Protein AF-A0A9P5AL40-F1 (afdb_monomer_lite)

Sequence (681 aa):
MDVQAPSKYVTLVSGDGFEFVVLRDAALVSPIIKGMLDVRSQFSEAKEARCVFKEMSAMVLDKVVEYFHYWYRYRNSEDVPDMEIPVELCLELLAAADFLGLDQYAAQPYIATNKCFNTNIIQDEYGHEIIRKDRQMASNTFEMQGVRVAVEGCGHGTLDAIYASVEESCKQRGWDGVDILIIGGDFQSVRNAADLSIMSCPVKYRRLGDFPKYYSGEQTAPYLTIFIAGNHEASSHLWELYYGGWVAPNIYFLGAANILRFGPLRIAGLSGIWKGFDYRKPHHERLPFSGDDVKSWYHIREFDVRKMLQVRTQVDVGLSHDWPRAVEWHGDHADLFRKKPFFKQESLDGTLGNVAAEYVMDRLRPPYWFSAHMHVKFAALKLYKDAGPEVEESEEDPIPKPAAPATEANPDEINLDVDDDNDNDERSTPPEAKSREAETKPAPEESNEVSDELRAQLPASFARPQPKKTPGQPVPAEITNKEVRFLALDKCEGHRQYLQLCEIQPFNPETSSEYPPARESPRWHLKYDPEWLAITRVFHDSLVVGDRNVQTPPDLGEEHYLPLIEKEREWVEENVVKAGKLDVPYNFEITAPPHVPGAPEIVNEQPDEYTNPQTAAFCELMGLTNIWDASEAERRQRKAQGPPKTDQRFTGGGRGSSRVRGRGRGKGRGMGQGRGRGGRW

Foldseek 3Di:
DPLDPFDQWAWEAELVGDIDIAGPVLLVLQVVLVVQCPSPDPHPCVVRSYHYHNPGDPVLVVVVRVVSVLCVVCVPPPDRDDDDDDPVCVVVNVVVCVVRVVVVVVDDDDDDDDDDDDDDDDDDDPDDDDDDDDDPPDPPDDCPLFAWEKEFAAALQALVLVLVVQCVVCVVVVHPGGLEYEYQANNALQQALQLQLLFLDPPVPGDNHDNLCQQVVVDPRPHQYEYAYERGYSLQQLQLAQCKDAS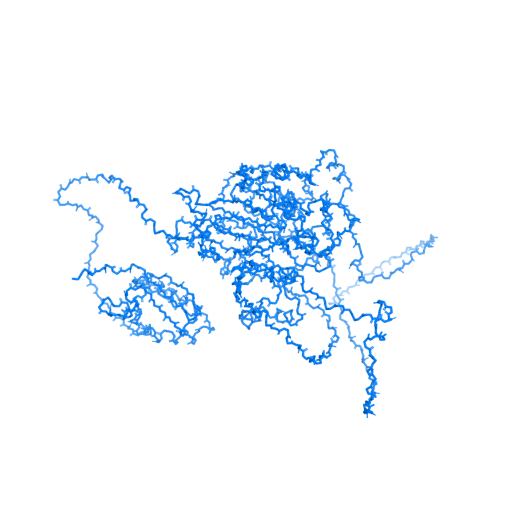GHSYIYNHCWAWWDWQLAIETEHFAFADPVLQFAAQQADPPADNVSSRSSRHHHVLRLLLLLLDAAAGAEYGHAWDAFLQCVQFPVVVVCVVVVVVVVCNVVRNHTHPSSVLSCLQRVHQEYEYHDQQAKTKGKAFADDDDPDDPPDDDDDDDDDDDDDDDDDPSPPPSPDDDDDDDDDDDDDDDDDDDDDDDDYDDDDDDDDDVVVVVPDPPVPPDPDPPPRRSPPHHPNNPHGMYIYIYFHYPDPPGGGMDIDTGAGPPNVSCVVRPFDPDPPRTAMFHDLLSLLSCLLSQVQHAHNHRVDGRDDDPDNVVCVVSSVVSSVVCCVQDVVVVNGTQDSDDDNFADGYDPPPDSHDNHHDQRGNGVSLVVSCVSSVHDRNSDDDPVRSVVSVVVHHDDDDCPPVPPDDDDDDPDDDDDDDDDDDDDDDDDDDDD

Structure (mmCIF, N/CA/C/O backbone):
data_AF-A0A9P5AL40-F1
#
_entry.id   AF-A0A9P5AL40-F1
#
loop_
_atom_site.group_PDB
_atom_site.id
_atom_site.type_symbol
_atom_site.label_atom_id
_atom_site.label_alt_id
_atom_site.label_comp_id
_atom_site.label_asym_id
_atom_site.label_entity_id
_atom_site.label_seq_id
_atom_site.pdbx_PDB_ins_code
_atom_site.Cartn_x
_atom_site.Cartn_y
_atom_site.Cartn_z
_atom_site.occupancy
_atom_site.B_iso_or_equiv
_atom_site.auth_seq_id
_atom_site.auth_comp_id
_atom_site.auth_asym_id
_atom_site.auth_atom_id
_atom_site.pdbx_PDB_model_num
ATOM 1 N N . MET A 1 1 ? -37.507 -14.493 38.337 1.00 39.81 1 MET A N 1
ATOM 2 C CA . MET A 1 1 ? -36.414 -13.753 37.681 1.00 39.81 1 MET A CA 1
ATOM 3 C C . MET A 1 1 ? -35.702 -14.770 36.821 1.00 39.81 1 MET A C 1
ATOM 5 O O . MET A 1 1 ? -35.147 -15.704 37.386 1.00 39.81 1 MET A O 1
ATOM 9 N N . ASP A 1 2 ? -35.840 -14.673 35.501 1.00 38.97 2 ASP A N 1
ATOM 10 C CA . ASP A 1 2 ? -35.101 -15.535 34.578 1.00 38.97 2 ASP A CA 1
ATOM 11 C C . ASP A 1 2 ? -33.613 -15.226 34.728 1.00 38.97 2 ASP A C 1
ATOM 13 O O . ASP A 1 2 ? -33.166 -14.117 34.437 1.00 38.97 2 ASP A O 1
ATOM 17 N N . VAL A 1 3 ? -32.857 -16.182 35.264 1.00 49.00 3 VAL A N 1
ATOM 18 C CA . VAL A 1 3 ? -31.401 -16.078 35.341 1.00 49.00 3 VAL A CA 1
ATOM 19 C C . VAL A 1 3 ? -30.883 -16.404 33.947 1.00 49.00 3 VAL A C 1
ATOM 21 O O . VAL A 1 3 ? -30.845 -17.565 33.545 1.00 49.00 3 VAL A O 1
ATOM 24 N N . GLN A 1 4 ? -30.554 -15.362 33.186 1.00 53.78 4 GLN A N 1
ATOM 25 C CA . GLN A 1 4 ? -29.910 -15.480 31.883 1.00 53.78 4 GLN A CA 1
ATOM 26 C C . GLN A 1 4 ? -28.631 -16.316 32.046 1.00 53.78 4 GLN A C 1
ATOM 28 O O . GLN A 1 4 ? -27.850 -16.087 32.973 1.00 53.78 4 GLN A O 1
ATOM 33 N N . ALA A 1 5 ? -28.449 -17.332 31.199 1.00 62.97 5 ALA A N 1
ATOM 34 C CA . ALA A 1 5 ? -27.286 -18.205 31.290 1.00 62.97 5 ALA A CA 1
ATOM 35 C C . ALA A 1 5 ? -25.995 -17.369 31.158 1.00 62.97 5 ALA A C 1
ATOM 37 O O . ALA A 1 5 ? -25.925 -16.513 30.271 1.00 62.97 5 ALA A O 1
ATOM 38 N N . PRO A 1 6 ? -24.987 -17.577 32.025 1.00 70.88 6 PRO A N 1
ATOM 39 C CA . PRO A 1 6 ? -23.759 -16.794 31.989 1.00 70.88 6 PRO A CA 1
ATOM 40 C C . PRO A 1 6 ? -23.040 -16.976 30.648 1.00 70.88 6 PRO A C 1
ATOM 42 O O . PRO A 1 6 ? -22.951 -18.092 30.134 1.00 70.88 6 PRO A O 1
ATOM 45 N N . SER A 1 7 ? -22.506 -15.879 30.098 1.00 76.69 7 SER A N 1
ATOM 46 C CA . SER A 1 7 ? -21.721 -15.913 28.858 1.00 76.69 7 SER A CA 1
ATOM 47 C C . SER A 1 7 ? -20.578 -16.927 28.958 1.00 76.69 7 SER A C 1
ATOM 49 O O . SER A 1 7 ? -19.865 -16.971 29.966 1.00 76.69 7 SER A O 1
ATOM 51 N N . LYS A 1 8 ? -20.388 -17.713 27.890 1.00 81.75 8 LYS A N 1
ATOM 52 C CA . LYS A 1 8 ? -19.297 -18.692 27.755 1.00 81.75 8 LYS A CA 1
ATOM 53 C C . LYS A 1 8 ? -17.913 -18.028 27.779 1.00 81.75 8 LYS A C 1
ATOM 55 O O . LYS A 1 8 ? -16.945 -18.659 28.200 1.00 81.75 8 LYS A O 1
ATOM 60 N N . TYR A 1 9 ? -17.829 -16.769 27.356 1.00 83.31 9 TYR A N 1
ATOM 61 C CA . TYR A 1 9 ? -16.597 -15.985 27.293 1.00 83.31 9 TYR A CA 1
ATOM 62 C C . TYR A 1 9 ? -16.708 -14.719 28.137 1.00 83.31 9 TYR A C 1
ATOM 64 O O . TYR A 1 9 ? -17.810 -14.223 28.388 1.00 83.31 9 TYR A O 1
ATOM 72 N N . VAL A 1 10 ? -15.560 -14.225 28.586 1.00 87.81 10 VAL A N 1
ATOM 73 C CA . VAL A 1 10 ? -15.422 -13.002 29.377 1.00 87.81 10 VAL A CA 1
ATOM 74 C C . VAL A 1 10 ? -14.353 -12.122 28.742 1.00 87.81 10 VAL A C 1
ATOM 76 O O . VAL A 1 10 ? -13.341 -12.637 28.272 1.00 87.81 10 VAL A O 1
ATOM 79 N N . THR A 1 11 ? -14.572 -10.813 28.717 1.00 87.19 11 THR A N 1
ATOM 80 C CA . THR A 1 11 ? -13.613 -9.849 28.171 1.00 87.19 11 THR A CA 1
ATOM 81 C C . THR A 1 11 ? -12.835 -9.210 29.309 1.00 87.19 11 THR A C 1
ATOM 83 O O . THR A 1 11 ? -13.421 -8.574 30.181 1.00 87.19 11 THR A O 1
ATOM 86 N N . LEU A 1 12 ? -11.517 -9.364 29.309 1.00 87.81 12 LEU A N 1
ATOM 87 C CA . LEU A 1 12 ? -10.611 -8.686 30.228 1.00 87.81 12 LEU A CA 1
ATOM 88 C C . LEU A 1 12 ? -10.012 -7.481 29.505 1.00 87.81 12 LEU A C 1
ATOM 90 O O . LEU A 1 12 ? -9.586 -7.607 28.363 1.00 87.81 12 LEU A O 1
ATOM 94 N N . VAL A 1 13 ? -9.997 -6.322 30.148 1.00 87.12 13 VAL A N 1
ATOM 95 C CA . VAL A 1 13 ? -9.543 -5.064 29.546 1.00 87.12 13 VAL A CA 1
ATOM 96 C C . VAL A 1 13 ? -8.388 -4.527 30.366 1.00 87.12 13 VAL A C 1
ATOM 98 O O . VAL A 1 13 ? -8.532 -4.382 31.580 1.00 87.12 13 VAL A O 1
ATOM 101 N N . SER A 1 14 ? -7.259 -4.240 29.735 1.00 89.44 14 SER A N 1
ATOM 102 C CA . SER A 1 14 ? -6.092 -3.657 30.400 1.00 89.44 14 SER A CA 1
ATOM 103 C C . SER A 1 14 ? -6.247 -2.146 30.612 1.00 89.44 14 SER A C 1
ATOM 105 O O . SER A 1 14 ? -7.144 -1.501 30.062 1.00 89.44 14 SER A O 1
ATOM 107 N N . GLY A 1 15 ? -5.368 -1.557 31.422 1.00 81.88 15 GLY A N 1
ATOM 108 C CA . GLY A 1 15 ? -5.349 -0.129 31.741 1.00 81.88 15 GLY A CA 1
ATOM 109 C C . GLY A 1 15 ? -5.028 0.771 30.549 1.00 81.88 15 GLY A C 1
ATOM 110 O O . GLY A 1 15 ? -5.481 1.911 30.503 1.00 81.88 15 GLY A O 1
ATOM 111 N N . ASP A 1 16 ? -4.323 0.235 29.556 1.00 82.44 16 ASP A N 1
ATOM 112 C CA . ASP A 1 16 ? -4.042 0.840 28.248 1.00 82.44 16 ASP A CA 1
ATOM 113 C C . ASP A 1 16 ? -5.110 0.505 27.180 1.00 82.44 16 ASP A C 1
ATOM 115 O O . ASP A 1 16 ? -4.956 0.866 26.015 1.00 82.44 16 ASP A O 1
ATOM 119 N N . GLY A 1 17 ? -6.224 -0.131 27.569 1.00 74.81 17 GLY A N 1
ATOM 120 C CA . GLY A 1 17 ? -7.427 -0.276 26.741 1.00 74.81 17 GLY A CA 1
ATOM 121 C C . GLY A 1 17 ? -7.446 -1.468 25.781 1.00 74.81 17 GLY A C 1
ATOM 122 O O . GLY A 1 17 ? -8.357 -1.554 24.957 1.00 74.81 17 GLY A O 1
ATOM 123 N N . PHE A 1 18 ? -6.491 -2.398 25.876 1.00 69.75 18 PHE A N 1
ATOM 124 C CA . PHE A 1 18 ? -6.509 -3.634 25.090 1.00 69.75 18 PHE A CA 1
ATOM 125 C C . PHE A 1 18 ? -7.498 -4.643 25.673 1.00 69.75 18 PHE A C 1
ATOM 127 O O . PHE A 1 18 ? -7.648 -4.762 26.888 1.00 69.75 18 PHE A O 1
ATOM 134 N N . GLU A 1 19 ? -8.166 -5.389 24.795 1.00 83.81 19 GLU A N 1
ATOM 135 C CA . GLU A 1 19 ? -9.199 -6.352 25.172 1.00 83.81 19 GLU A CA 1
ATOM 136 C C . GLU A 1 19 ? -8.772 -7.790 24.878 1.00 83.81 19 GLU A C 1
ATOM 138 O O . GLU A 1 19 ? -8.332 -8.115 23.775 1.00 83.81 19 GLU A O 1
ATOM 143 N N . PHE A 1 20 ? -8.977 -8.665 25.858 1.00 81.19 20 PHE A N 1
ATOM 144 C CA . PHE A 1 20 ? -8.652 -10.083 25.809 1.00 81.19 20 PHE A CA 1
ATOM 145 C C . PHE A 1 20 ? -9.915 -10.895 26.079 1.00 81.19 20 PHE A C 1
ATOM 147 O O . PHE A 1 20 ? -10.482 -10.840 27.171 1.00 81.19 20 PHE A O 1
ATOM 154 N N . VAL A 1 21 ? -10.376 -11.658 25.091 1.00 85.56 21 VAL A N 1
ATOM 155 C CA . VAL A 1 21 ? -11.548 -12.528 25.245 1.00 85.56 21 VAL A CA 1
ATOM 156 C C . VAL A 1 21 ? -11.085 -13.902 25.711 1.00 85.56 21 VAL A C 1
ATOM 158 O O . VAL A 1 21 ? -10.371 -14.601 24.999 1.00 85.56 21 VAL A O 1
ATOM 161 N N . VAL A 1 22 ? -11.513 -14.303 26.904 1.00 82.25 22 VAL A N 1
ATOM 162 C CA . VAL A 1 22 ? -11.070 -15.532 27.570 1.00 82.25 22 VAL A CA 1
ATOM 163 C C . VAL A 1 22 ? -12.261 -16.448 27.816 1.00 82.25 22 VAL A C 1
ATOM 165 O O . VAL A 1 22 ? -13.380 -15.997 28.074 1.00 82.25 22 VAL A O 1
ATOM 168 N N . LEU A 1 23 ? -12.046 -17.764 27.760 1.00 84.19 23 LEU A N 1
ATOM 169 C CA . LEU A 1 23 ? -13.057 -18.730 28.188 1.00 84.19 23 LEU A CA 1
ATOM 170 C C . LEU A 1 23 ? -13.394 -18.486 29.667 1.00 84.19 23 LEU A C 1
ATOM 172 O O . LEU A 1 23 ? -12.491 -18.488 30.505 1.00 84.19 23 LEU A O 1
ATOM 176 N N . ARG A 1 24 ? -14.685 -18.336 30.001 1.00 86.25 24 ARG A N 1
ATOM 177 C CA . ARG A 1 24 ? -15.127 -18.064 31.379 1.00 86.25 24 ARG A CA 1
ATOM 178 C C . ARG A 1 24 ? -14.518 -19.074 32.354 1.00 86.25 24 ARG A C 1
ATOM 180 O O . ARG A 1 24 ? -13.891 -18.671 33.322 1.00 86.25 24 ARG A O 1
ATOM 187 N N . ASP A 1 25 ? -14.602 -20.369 32.056 1.00 83.88 25 ASP A N 1
ATOM 188 C CA . ASP A 1 25 ? -14.060 -21.430 32.919 1.00 83.88 25 ASP A CA 1
ATOM 189 C C . ASP A 1 25 ? -12.541 -21.356 33.142 1.00 83.88 25 ASP A C 1
ATOM 191 O O . ASP A 1 25 ? -12.065 -21.815 34.178 1.00 83.88 25 ASP A O 1
ATOM 195 N N . ALA A 1 26 ? -11.782 -20.800 32.191 1.00 84.44 26 ALA A N 1
ATOM 196 C CA . ALA A 1 26 ? -10.346 -20.588 32.347 1.00 84.44 26 ALA A CA 1
ATOM 197 C C . ALA A 1 26 ? -10.070 -19.374 33.245 1.00 84.44 26 ALA A C 1
ATOM 199 O O . ALA A 1 26 ? -9.277 -19.468 34.174 1.00 84.44 26 ALA A O 1
ATOM 200 N N . ALA A 1 27 ? -10.789 -18.267 33.036 1.00 87.19 27 ALA A N 1
ATOM 201 C CA . ALA A 1 27 ? -10.643 -17.046 33.831 1.00 87.19 27 ALA A CA 1
ATOM 202 C C . ALA A 1 27 ? -11.104 -17.210 35.295 1.00 87.19 27 ALA A C 1
ATOM 204 O O . ALA A 1 27 ? -10.601 -16.536 36.193 1.00 87.19 27 ALA A O 1
ATOM 205 N N . LEU A 1 28 ? -12.030 -18.142 35.559 1.00 89.06 28 LEU A N 1
ATOM 206 C CA . LEU A 1 28 ? -12.523 -18.459 36.906 1.00 89.06 28 LEU A CA 1
ATOM 207 C C . LEU A 1 28 ? -11.477 -19.115 37.827 1.00 89.06 28 LEU A C 1
ATOM 209 O O . LEU A 1 28 ? -11.776 -19.317 39.008 1.00 89.06 28 LEU A O 1
ATOM 213 N N . VAL A 1 29 ? -10.275 -19.430 37.325 1.00 88.94 29 VAL A N 1
ATOM 214 C CA . VAL A 1 29 ? -9.135 -19.803 38.178 1.00 88.94 29 VAL A CA 1
ATOM 215 C C . VAL A 1 29 ? -8.758 -18.667 39.131 1.00 88.94 29 VAL A C 1
ATOM 217 O O . VAL A 1 29 ? -8.398 -18.939 40.274 1.00 88.94 29 VAL A O 1
ATOM 220 N N . SER A 1 30 ? -8.923 -17.407 38.709 1.00 92.56 30 SER A N 1
ATOM 221 C CA . SER A 1 30 ? -8.771 -16.244 39.582 1.00 92.56 30 SER A CA 1
ATOM 222 C C . SER A 1 30 ? -9.988 -16.121 40.510 1.00 92.56 30 SER A C 1
ATOM 224 O O . SER A 1 30 ? -11.108 -15.892 40.031 1.00 92.56 30 SER A O 1
ATOM 226 N N . PRO A 1 31 ? -9.808 -16.200 41.844 1.00 87.88 31 PRO A N 1
ATOM 227 C CA . PRO A 1 31 ? -10.888 -15.961 42.800 1.00 87.88 31 PRO A CA 1
ATOM 228 C C . PRO A 1 31 ? -11.493 -14.558 42.672 1.00 87.88 31 PRO A C 1
ATOM 230 O O . PRO A 1 31 ? -12.687 -14.373 42.910 1.00 87.88 31 PRO A O 1
ATOM 233 N N . ILE A 1 32 ? -10.684 -13.583 42.256 1.00 89.88 32 ILE A N 1
ATOM 234 C CA . ILE A 1 32 ? -11.094 -12.190 42.082 1.00 89.88 32 ILE A CA 1
ATOM 235 C C . ILE A 1 32 ? -11.984 -12.032 40.856 1.00 89.88 32 ILE A C 1
ATOM 237 O O . ILE A 1 32 ? -13.093 -11.512 40.983 1.00 89.88 32 ILE A O 1
ATOM 241 N N . ILE A 1 33 ? -11.577 -12.569 39.703 1.00 90.50 33 ILE A N 1
ATOM 242 C CA . ILE A 1 33 ? -12.416 -12.571 38.494 1.00 90.50 33 ILE A CA 1
ATOM 243 C C . ILE A 1 33 ? -13.706 -13.357 38.742 1.00 90.50 33 ILE A C 1
ATOM 245 O O . ILE A 1 33 ? -14.793 -12.928 38.357 1.00 90.50 33 ILE A O 1
ATOM 249 N N . LYS A 1 34 ? -13.620 -14.480 39.461 1.00 88.44 34 LYS A N 1
ATOM 250 C CA . LYS A 1 34 ? -14.793 -15.250 39.884 1.00 88.44 34 LYS A CA 1
ATOM 251 C C . LYS A 1 34 ? -15.761 -14.435 40.745 1.00 88.44 34 LYS A C 1
ATOM 253 O O . LYS A 1 34 ? -16.969 -14.590 40.582 1.00 88.44 34 LYS A O 1
ATOM 258 N N . GLY A 1 35 ? -15.253 -13.570 41.623 1.00 86.12 35 GLY A N 1
ATOM 259 C CA . GLY A 1 35 ? -16.061 -12.628 42.399 1.00 86.12 35 GLY A CA 1
ATOM 260 C C . GLY A 1 35 ? -16.666 -11.509 41.545 1.00 86.12 35 GLY A C 1
ATOM 261 O O . GLY A 1 35 ? -17.853 -11.215 41.681 1.00 86.12 35 GLY A O 1
ATOM 262 N N . MET A 1 36 ? -15.886 -10.927 40.627 1.00 86.56 36 MET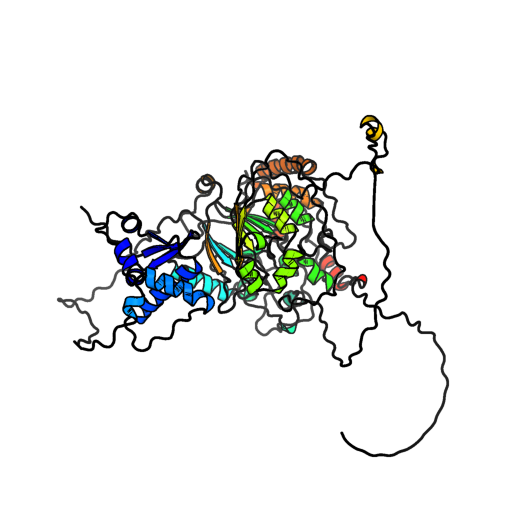 A N 1
ATOM 263 C CA . MET A 1 36 ? -16.348 -9.888 39.690 1.00 86.56 36 MET A CA 1
ATOM 264 C C . MET A 1 36 ? -17.483 -10.388 38.786 1.00 86.56 36 MET A C 1
ATOM 266 O O . MET A 1 36 ? -18.408 -9.643 38.474 1.00 86.56 36 MET A O 1
ATOM 270 N N . LEU A 1 37 ? -17.432 -11.664 38.400 1.00 84.81 37 LEU A N 1
ATOM 271 C CA . LEU A 1 37 ? -18.386 -12.307 37.497 1.00 84.81 37 LEU A CA 1
ATOM 272 C C . LEU A 1 37 ? -19.510 -13.081 38.206 1.00 84.81 37 LEU A C 1
ATOM 274 O O . LEU A 1 37 ? -20.228 -13.842 37.539 1.00 84.81 37 LEU A O 1
ATOM 278 N N . ASP A 1 38 ? -19.657 -12.943 39.531 1.00 81.44 38 ASP A N 1
ATOM 279 C CA . ASP A 1 38 ? -20.737 -13.602 40.269 1.00 81.44 38 ASP A CA 1
ATOM 280 C C . ASP A 1 38 ? -22.086 -13.033 39.822 1.00 81.44 38 ASP A C 1
ATOM 282 O O . ASP A 1 38 ? -22.405 -11.868 40.046 1.00 81.44 38 ASP A O 1
ATOM 286 N N . VAL A 1 39 ? -22.912 -13.888 39.222 1.00 69.94 39 VAL A N 1
ATOM 287 C CA . VAL A 1 39 ? -24.257 -13.556 38.727 1.00 69.94 39 VAL A CA 1
ATOM 288 C C . VAL A 1 39 ? -25.227 -13.132 39.835 1.00 69.94 39 VAL A C 1
ATOM 290 O O . VAL A 1 39 ? -26.297 -12.601 39.549 1.00 69.94 39 VAL A O 1
ATOM 293 N N . ARG A 1 40 ? -24.878 -13.370 41.108 1.00 68.62 40 ARG A N 1
ATOM 294 C CA . ARG A 1 40 ? -25.616 -12.856 42.273 1.00 68.62 40 ARG A CA 1
ATOM 295 C C . ARG A 1 40 ? -25.208 -11.434 42.658 1.00 68.62 40 ARG A C 1
ATOM 297 O O . ARG A 1 40 ? -25.912 -10.802 43.446 1.00 68.62 40 ARG A O 1
ATOM 304 N N . SER A 1 41 ? -24.101 -10.935 42.116 1.00 66.56 41 SER A N 1
ATOM 305 C CA . SER A 1 41 ? -23.647 -9.567 42.310 1.00 66.56 41 SER A CA 1
ATOM 306 C C . SER A 1 41 ? -24.401 -8.580 41.408 1.00 66.56 41 SER A C 1
ATOM 308 O O . SER A 1 41 ? -24.878 -8.925 40.330 1.00 66.56 41 SER A O 1
ATOM 310 N N . GLN A 1 42 ? -24.509 -7.324 41.851 1.00 66.50 42 GLN A N 1
ATOM 311 C CA . GLN A 1 42 ? -25.061 -6.216 41.059 1.00 66.50 42 GLN A CA 1
ATOM 312 C C . GLN A 1 42 ? -23.993 -5.446 40.263 1.00 66.50 42 GLN A C 1
ATOM 314 O O . GLN A 1 42 ? -24.335 -4.445 39.630 1.00 66.50 42 GLN A O 1
ATOM 319 N N . PHE A 1 43 ? -22.733 -5.893 40.288 1.00 71.00 43 PHE A N 1
ATOM 320 C CA . PHE A 1 43 ? -21.632 -5.276 39.544 1.00 71.00 43 PHE A CA 1
ATOM 321 C C . PHE A 1 43 ? -21.870 -5.308 38.023 1.00 71.00 43 PHE A C 1
ATOM 323 O O . PHE A 1 43 ? -22.466 -6.251 37.492 1.00 71.00 43 PHE A O 1
ATOM 330 N N . SER A 1 44 ? -21.413 -4.260 37.329 1.00 69.31 44 SER A N 1
ATOM 331 C CA . SER A 1 44 ? -21.440 -4.126 35.860 1.00 69.31 44 SER A CA 1
ATOM 332 C C . SER A 1 44 ? -20.793 -5.325 35.170 1.00 69.31 44 SER A C 1
ATOM 334 O O . SER A 1 44 ? -21.317 -5.860 34.198 1.00 69.31 44 SER A O 1
ATOM 336 N N . GLU A 1 45 ? -19.708 -5.813 35.755 1.00 75.81 45 GLU A N 1
ATOM 337 C CA . GLU A 1 45 ? -18.834 -6.858 35.250 1.00 75.81 45 GLU A CA 1
ATOM 338 C C . GLU A 1 45 ? -19.566 -8.200 35.124 1.00 75.81 45 GLU A C 1
ATOM 340 O O . GLU A 1 45 ? -19.397 -8.924 34.141 1.00 75.81 45 GLU A O 1
ATOM 345 N N . ALA A 1 46 ? -20.458 -8.504 36.072 1.00 69.44 46 ALA A N 1
ATOM 346 C CA . ALA A 1 46 ? -21.283 -9.708 36.049 1.00 69.44 46 ALA A CA 1
ATOM 347 C C . ALA A 1 46 ? -22.370 -9.666 34.958 1.00 69.44 46 ALA A C 1
ATOM 349 O O . ALA A 1 46 ? -22.749 -10.720 34.443 1.00 69.44 46 ALA A O 1
ATOM 350 N N . LYS A 1 47 ? -22.854 -8.468 34.596 1.00 72.50 47 LYS A N 1
ATOM 351 C CA . LYS A 1 47 ? -23.886 -8.259 33.562 1.00 72.50 47 LYS A CA 1
ATOM 352 C C . LYS A 1 47 ? -23.288 -8.214 32.159 1.00 72.50 47 LYS A C 1
ATOM 354 O O . LYS A 1 47 ? -23.854 -8.796 31.241 1.00 72.50 47 LYS A O 1
ATOM 359 N N . GLU A 1 48 ? -22.143 -7.557 32.011 1.00 78.00 48 GLU A N 1
ATOM 360 C CA . GLU A 1 48 ? -21.469 -7.345 30.725 1.00 78.00 48 GLU A CA 1
ATOM 361 C C . GLU A 1 48 ? -20.467 -8.456 30.383 1.00 78.00 48 GLU A C 1
ATOM 363 O O . GLU A 1 48 ? -19.948 -8.493 29.272 1.00 78.00 48 GLU A O 1
ATOM 368 N N . ALA A 1 49 ? -20.188 -9.368 31.326 1.00 84.00 49 ALA A N 1
ATOM 369 C CA . ALA A 1 49 ? -19.105 -10.349 31.230 1.00 84.00 49 ALA A CA 1
ATOM 370 C C . ALA A 1 49 ? -17.751 -9.692 30.897 1.00 84.00 49 ALA A C 1
ATOM 372 O O . ALA A 1 49 ? -16.930 -10.270 30.186 1.00 84.00 49 ALA A O 1
ATOM 373 N N . ARG A 1 50 ? -17.530 -8.481 31.418 1.00 87.88 50 ARG A N 1
ATOM 374 C CA . ARG A 1 50 ? -16.397 -7.616 31.093 1.00 87.88 50 ARG A CA 1
ATOM 375 C C . ARG A 1 50 ? -15.715 -7.148 32.373 1.00 87.88 50 ARG A C 1
ATOM 377 O O . ARG A 1 50 ? -16.371 -6.562 33.222 1.00 87.88 50 ARG A O 1
ATOM 384 N N . CYS A 1 51 ? -14.417 -7.385 32.514 1.00 89.00 51 CYS A N 1
ATOM 385 C CA . CYS A 1 51 ? -13.621 -6.985 33.676 1.00 89.00 51 CYS A CA 1
ATOM 386 C C . CYS A 1 51 ? -12.531 -6.003 33.238 1.00 89.00 51 CYS A C 1
ATOM 388 O O . CYS A 1 51 ? -11.757 -6.316 32.338 1.00 89.00 51 CYS A O 1
ATOM 390 N N . VAL A 1 52 ? -12.458 -4.828 33.868 1.00 89.56 52 VAL A N 1
ATOM 391 C CA . VAL A 1 52 ? -11.492 -3.774 33.512 1.00 89.56 52 VAL A CA 1
ATOM 392 C C . VAL A 1 52 ? -10.423 -3.643 34.597 1.00 89.56 52 VAL A C 1
ATOM 394 O O . VAL A 1 52 ? -10.735 -3.325 35.744 1.00 89.56 52 VAL A O 1
ATOM 397 N N . PHE A 1 53 ? -9.159 -3.833 34.225 1.00 92.12 53 PHE A N 1
ATOM 398 C CA . PHE A 1 53 ? -7.986 -3.781 35.099 1.00 92.12 53 PHE A CA 1
ATOM 399 C C . PHE A 1 53 ? -7.161 -2.529 34.812 1.00 92.12 53 PHE A C 1
ATOM 401 O O . PHE A 1 53 ? -6.189 -2.563 34.066 1.00 92.12 53 PHE A O 1
ATOM 408 N N . LYS A 1 54 ? -7.543 -1.410 35.434 1.00 88.94 54 LYS A N 1
ATOM 409 C CA . LYS A 1 54 ? -6.933 -0.089 35.182 1.00 88.94 54 LYS A CA 1
ATOM 410 C C . LYS A 1 54 ? -5.430 -0.008 35.469 1.00 88.94 54 LYS A C 1
ATOM 412 O O . LYS A 1 54 ? -4.756 0.819 34.876 1.00 88.94 54 LYS A O 1
ATOM 417 N N . GLU A 1 55 ? -4.929 -0.863 36.355 1.00 86.69 55 GLU A N 1
ATOM 418 C CA . GLU A 1 55 ? -3.534 -0.859 36.818 1.00 86.69 55 GLU A CA 1
ATOM 419 C C . GLU A 1 55 ? -2.668 -1.938 36.138 1.00 86.69 55 GLU A C 1
ATOM 421 O O . GLU A 1 55 ? -1.494 -2.078 36.465 1.00 86.69 55 GLU A O 1
ATOM 426 N N . MET A 1 56 ? -3.230 -2.733 35.218 1.00 89.62 56 MET A N 1
ATOM 427 C CA . MET A 1 56 ? -2.488 -3.768 34.485 1.00 89.62 56 MET A CA 1
ATOM 428 C C . MET A 1 56 ? -2.254 -3.323 33.048 1.00 89.62 56 MET A C 1
ATOM 430 O O . MET A 1 56 ? -3.214 -3.031 32.341 1.00 89.62 56 MET A O 1
ATOM 434 N N . SER A 1 57 ? -1.001 -3.312 32.595 1.00 88.12 57 SER A N 1
ATOM 435 C CA . SER A 1 57 ? -0.679 -3.085 31.182 1.00 88.12 57 SER A CA 1
ATOM 436 C C . SER A 1 57 ? -1.174 -4.244 30.310 1.00 88.12 57 SER A C 1
ATOM 438 O O . SER A 1 57 ? -1.386 -5.359 30.802 1.00 88.12 57 SER A O 1
ATOM 440 N N . ALA A 1 58 ? -1.322 -4.015 29.004 1.00 80.19 58 ALA A N 1
ATOM 441 C CA . ALA A 1 58 ? -1.673 -5.074 28.064 1.00 80.19 58 ALA A CA 1
ATOM 442 C C . ALA A 1 58 ? -0.679 -6.238 28.121 1.00 80.19 58 ALA A C 1
ATOM 444 O O . ALA A 1 58 ? -1.096 -7.387 28.076 1.00 80.19 58 ALA A O 1
ATOM 445 N N . MET A 1 59 ? 0.620 -5.964 28.281 1.00 82.44 59 MET A N 1
ATOM 446 C CA . MET A 1 59 ? 1.659 -7.001 28.353 1.00 82.44 59 MET A CA 1
ATOM 447 C C . MET A 1 59 ? 1.509 -7.904 29.583 1.00 82.44 59 MET A C 1
ATOM 449 O O . MET A 1 59 ? 1.684 -9.119 29.491 1.00 82.44 59 MET A O 1
ATOM 453 N N . VAL A 1 60 ? 1.172 -7.319 30.735 1.00 87.31 60 VAL A N 1
ATOM 454 C CA . VAL A 1 60 ? 0.942 -8.071 31.976 1.00 87.31 60 VAL A CA 1
ATOM 455 C C . VAL A 1 60 ? -0.357 -8.865 31.878 1.00 87.31 60 VAL A C 1
ATOM 457 O O . VAL A 1 60 ? -0.377 -10.048 32.217 1.00 87.31 60 VAL A O 1
ATOM 460 N N . LEU A 1 61 ? -1.430 -8.242 31.378 1.00 91.38 61 LEU A N 1
ATOM 461 C CA . LEU A 1 61 ? -2.724 -8.905 31.240 1.00 91.38 61 LEU A CA 1
ATOM 462 C C . LEU A 1 61 ? -2.680 -10.036 30.200 1.00 91.38 61 LEU A C 1
ATOM 464 O O . LEU A 1 61 ? -3.262 -11.087 30.444 1.00 91.38 61 LEU A O 1
ATOM 468 N N . ASP A 1 62 ? -1.933 -9.879 29.107 1.00 87.00 62 ASP A N 1
ATOM 469 C CA . ASP A 1 62 ? -1.694 -10.925 28.103 1.00 87.00 62 ASP A CA 1
ATOM 470 C C . ASP A 1 62 ? -1.025 -12.160 28.724 1.00 87.00 62 ASP A C 1
ATOM 472 O O . ASP A 1 62 ? -1.501 -13.284 28.575 1.00 87.00 62 ASP A O 1
ATOM 476 N N . LYS A 1 63 ? 0.017 -11.957 29.539 1.00 87.31 63 LYS A N 1
ATOM 477 C CA . LYS A 1 63 ? 0.693 -13.049 30.258 1.00 87.31 63 LYS A CA 1
ATOM 478 C C . LYS A 1 63 ? -0.190 -13.703 31.328 1.00 87.31 63 LYS A C 1
ATOM 480 O O . LYS A 1 63 ? -0.112 -14.913 31.534 1.00 87.31 63 LYS A O 1
ATOM 485 N N . VAL A 1 64 ? -1.072 -12.946 31.980 1.00 90.00 64 VAL A N 1
ATOM 486 C CA . VAL A 1 64 ? -2.107 -13.496 32.876 1.00 90.00 64 VAL A CA 1
ATOM 487 C C . VAL A 1 64 ? -3.117 -14.349 32.099 1.00 90.00 64 VAL A C 1
ATOM 489 O O . VAL A 1 64 ? -3.501 -15.428 32.552 1.00 90.00 64 VAL A O 1
ATOM 492 N N . VAL A 1 65 ? -3.539 -13.896 30.918 1.00 88.38 65 VAL A N 1
ATOM 493 C CA . VAL A 1 65 ? -4.438 -14.644 30.029 1.00 88.38 65 VAL A CA 1
ATOM 494 C C . VAL A 1 65 ? -3.768 -15.934 29.558 1.00 88.38 65 VAL A C 1
ATOM 496 O O . VAL A 1 65 ? -4.381 -17.002 29.627 1.00 88.38 65 VAL A O 1
ATOM 499 N N . GLU A 1 66 ? -2.495 -15.871 29.170 1.00 85.06 66 GLU A N 1
ATOM 500 C CA . GLU A 1 66 ? -1.681 -17.043 28.844 1.00 85.06 66 GLU A CA 1
ATOM 501 C C . GLU A 1 66 ? -1.647 -18.036 30.016 1.00 85.06 66 GLU A C 1
ATOM 503 O O . GLU A 1 66 ? -1.884 -19.228 29.812 1.00 85.06 66 GLU A O 1
ATOM 508 N N . TYR A 1 67 ? -1.477 -17.553 31.255 1.00 86.81 67 TYR A N 1
ATOM 509 C CA . TYR A 1 67 ? -1.550 -18.393 32.454 1.00 86.81 67 TYR A CA 1
ATOM 510 C C . TYR A 1 67 ? -2.927 -19.058 32.625 1.00 86.81 67 TYR A C 1
ATOM 512 O O . TYR A 1 67 ? -2.997 -20.240 32.966 1.00 86.81 67 TYR A O 1
ATOM 520 N N . PHE A 1 68 ? -4.037 -18.365 32.348 1.00 88.62 68 PHE A N 1
ATOM 521 C CA . PHE A 1 68 ? -5.377 -18.970 32.406 1.00 88.62 68 PHE A CA 1
ATOM 522 C C . PHE A 1 68 ? -5.538 -20.112 31.404 1.00 88.62 68 PHE A C 1
ATOM 524 O O . PHE A 1 68 ? -6.088 -21.165 31.743 1.00 88.62 68 PHE A O 1
ATOM 531 N N . HIS A 1 69 ? -5.033 -19.937 30.183 1.00 79.88 69 HIS A N 1
ATOM 532 C CA . HIS A 1 69 ? -5.038 -20.986 29.167 1.00 79.88 69 HIS A CA 1
ATOM 533 C C . HIS A 1 69 ? -4.124 -22.152 29.540 1.00 79.88 69 HIS A C 1
ATOM 535 O O . HIS A 1 69 ? -4.534 -23.309 29.423 1.00 79.88 69 HIS A O 1
ATOM 541 N N . TYR A 1 70 ? -2.923 -21.850 30.028 1.00 82.44 70 TYR A N 1
ATOM 542 C CA . TYR A 1 70 ? -1.965 -22.823 30.534 1.00 82.44 70 TYR A CA 1
ATOM 543 C C . TYR A 1 70 ? -2.584 -23.668 31.656 1.00 82.44 70 TYR A C 1
ATOM 545 O O . TYR A 1 70 ? -2.663 -24.893 31.538 1.00 82.44 70 TYR A O 1
ATOM 553 N N . TRP A 1 71 ? -3.138 -23.031 32.691 1.00 84.19 71 TRP A N 1
ATOM 554 C CA . TRP A 1 71 ? -3.817 -23.720 33.786 1.00 84.19 71 TRP A CA 1
ATOM 555 C C . TRP A 1 71 ? -4.983 -24.566 33.273 1.00 84.19 71 TRP A C 1
ATOM 557 O O . TRP A 1 71 ? -5.084 -25.747 33.596 1.00 84.19 71 TRP A O 1
ATOM 567 N N . TYR A 1 72 ? -5.842 -24.010 32.416 1.00 83.06 72 TYR A N 1
ATOM 568 C CA . TYR A 1 72 ? -7.003 -24.732 31.894 1.00 83.06 72 TYR A CA 1
ATOM 569 C C . TYR A 1 72 ? -6.614 -25.968 31.069 1.00 83.06 72 TYR A C 1
ATOM 571 O O . TYR A 1 72 ? -7.289 -26.999 31.146 1.00 83.06 72 TYR A O 1
ATOM 579 N N . ARG A 1 73 ? -5.522 -25.878 30.301 1.00 79.75 73 ARG A N 1
ATOM 580 C CA . ARG A 1 73 ? -4.972 -26.975 29.497 1.00 79.75 73 ARG A CA 1
ATOM 581 C C . ARG A 1 73 ? -4.376 -28.075 30.371 1.00 79.75 73 ARG A C 1
ATOM 583 O O . ARG A 1 73 ? -4.631 -29.250 30.114 1.00 79.75 73 ARG A O 1
ATOM 590 N N . TYR A 1 74 ? -3.619 -27.701 31.400 1.00 80.38 74 TYR A N 1
ATOM 591 C CA . TYR A 1 74 ? -2.827 -28.639 32.198 1.00 80.38 74 TYR A CA 1
ATOM 592 C C . TYR A 1 74 ? -3.450 -29.031 33.545 1.00 80.38 74 TYR A C 1
ATOM 594 O O . TYR A 1 74 ? -2.900 -29.888 34.225 1.00 80.38 74 TYR A O 1
ATOM 602 N N . ARG A 1 75 ? -4.633 -28.514 33.913 1.00 80.44 75 ARG A N 1
ATOM 603 C CA . ARG A 1 75 ? -5.318 -28.795 35.200 1.00 80.44 75 ARG A CA 1
ATOM 604 C C . ARG A 1 75 ? -5.534 -30.274 35.553 1.00 80.44 75 ARG A C 1
ATOM 606 O O . ARG A 1 75 ? -5.809 -30.573 36.708 1.00 80.44 75 ARG A O 1
ATOM 613 N N . ASN A 1 76 ? -5.442 -31.180 34.576 1.00 83.19 76 ASN A N 1
ATOM 614 C CA . ASN A 1 76 ? -5.575 -32.632 34.756 1.00 83.19 76 ASN A CA 1
ATOM 615 C C . ASN A 1 76 ? -4.322 -33.414 34.305 1.00 83.19 76 ASN A C 1
ATOM 617 O O . ASN A 1 76 ? -4.410 -34.620 34.087 1.00 83.19 76 ASN A O 1
ATOM 621 N N . SER A 1 77 ? -3.196 -32.735 34.069 1.00 81.44 77 SER A N 1
ATOM 622 C CA . SER A 1 77 ? -1.946 -33.343 33.591 1.00 81.44 77 SER A CA 1
ATOM 623 C C . SER A 1 77 ? -0.950 -33.496 34.740 1.00 81.44 77 SER A C 1
ATOM 625 O O . SER A 1 77 ? -0.851 -32.609 35.582 1.00 81.44 77 SER A O 1
ATOM 627 N N . GLU A 1 78 ? -0.217 -34.610 34.768 1.00 72.69 78 GLU A N 1
ATOM 628 C CA . GLU A 1 78 ? 0.848 -34.852 35.757 1.00 72.69 78 GLU A CA 1
ATOM 629 C C . GLU A 1 78 ? 2.207 -34.309 35.277 1.00 72.69 78 GLU A C 1
ATOM 631 O O . GLU A 1 78 ? 2.964 -33.771 36.080 1.00 72.69 78 GLU A O 1
ATOM 636 N N . ASP A 1 79 ? 2.469 -34.363 33.967 1.00 78.25 79 ASP A N 1
ATOM 637 C CA . ASP A 1 79 ? 3.661 -33.792 33.332 1.00 78.25 79 ASP A CA 1
ATOM 638 C C . ASP A 1 79 ? 3.322 -32.432 32.711 1.00 78.25 79 ASP A C 1
ATOM 640 O O . ASP A 1 79 ? 2.796 -32.345 31.596 1.00 78.25 79 ASP A O 1
ATOM 644 N N . VAL A 1 80 ? 3.593 -31.361 33.458 1.00 75.88 80 VAL A N 1
ATOM 645 C CA . VAL A 1 80 ? 3.308 -29.984 33.043 1.00 75.88 80 VAL A CA 1
ATOM 646 C C . VAL A 1 80 ? 4.618 -29.285 32.647 1.00 75.88 80 VAL A C 1
ATOM 648 O O . VAL A 1 80 ? 5.522 -29.210 33.477 1.00 75.88 80 VAL A O 1
ATOM 651 N N . PRO A 1 81 ? 4.757 -28.793 31.400 1.00 78.06 81 PRO A N 1
ATOM 652 C CA . PRO A 1 81 ? 5.949 -28.063 30.968 1.00 78.06 81 PRO A CA 1
ATOM 653 C C . PRO A 1 81 ? 6.012 -26.684 31.626 1.00 78.06 81 PRO A C 1
ATOM 655 O O . PRO A 1 81 ? 4.977 -26.047 31.760 1.00 78.06 81 PRO A O 1
ATOM 658 N N . ASP A 1 82 ? 7.204 -26.196 31.973 1.00 75.69 82 ASP A N 1
ATOM 659 C CA . ASP A 1 82 ? 7.352 -24.867 32.576 1.00 75.69 82 ASP A CA 1
ATOM 660 C C . ASP A 1 82 ? 6.851 -23.758 31.636 1.00 75.69 82 ASP A C 1
ATOM 662 O O . ASP A 1 82 ? 7.163 -23.731 30.443 1.00 75.69 82 ASP A O 1
ATOM 666 N N . MET A 1 83 ? 6.074 -22.823 32.185 1.00 76.62 83 MET A N 1
ATOM 667 C CA . MET A 1 83 ? 5.631 -21.629 31.468 1.00 76.62 83 MET A CA 1
ATOM 668 C C . MET A 1 83 ? 6.785 -20.626 31.360 1.00 76.62 83 MET A C 1
ATOM 670 O O . MET A 1 83 ? 7.404 -20.265 32.361 1.00 76.62 83 MET A O 1
ATOM 674 N N . GLU A 1 84 ? 7.048 -20.132 30.151 1.00 79.25 84 GLU A N 1
ATOM 675 C CA . GLU A 1 84 ? 8.080 -19.122 29.926 1.00 79.25 84 GLU A CA 1
ATOM 676 C C . GLU A 1 84 ? 7.625 -17.744 30.430 1.00 79.25 84 GLU A C 1
ATOM 678 O O . GLU A 1 84 ? 6.733 -17.094 29.865 1.00 79.25 84 GLU A O 1
ATOM 683 N N . ILE A 1 85 ? 8.278 -17.282 31.498 1.00 76.25 85 ILE A N 1
ATOM 684 C CA . ILE A 1 85 ? 8.071 -15.955 32.077 1.00 76.25 85 ILE A CA 1
ATOM 685 C C . ILE A 1 85 ? 9.274 -15.070 31.721 1.00 76.25 85 ILE A C 1
ATOM 687 O O . ILE A 1 85 ? 10.387 -15.350 32.174 1.00 76.25 85 ILE A O 1
ATOM 691 N N . PRO A 1 86 ? 9.078 -13.994 30.934 1.00 71.50 86 PRO A N 1
ATOM 692 C CA . PRO A 1 86 ? 10.126 -13.013 30.672 1.00 71.50 86 PRO A CA 1
ATOM 693 C C . PRO A 1 86 ? 10.610 -12.372 31.975 1.00 71.50 86 PRO A C 1
ATOM 695 O O . PRO A 1 86 ? 9.799 -11.911 32.783 1.00 71.50 86 PRO A O 1
ATOM 698 N N . VAL A 1 87 ? 11.929 -12.315 32.172 1.00 72.06 87 VAL A N 1
ATOM 699 C CA . VAL A 1 87 ? 12.544 -11.794 33.406 1.00 72.06 87 VAL A CA 1
ATOM 700 C C . VAL A 1 87 ? 12.179 -10.334 33.680 1.00 72.06 87 VAL A C 1
ATOM 702 O O . VAL A 1 87 ? 12.116 -9.922 34.837 1.00 72.06 87 VAL A O 1
ATOM 705 N N . GLU A 1 88 ? 11.884 -9.568 32.632 1.00 74.94 88 GLU A N 1
ATOM 706 C CA . GLU A 1 88 ? 11.473 -8.167 32.702 1.00 74.94 88 GLU A CA 1
ATOM 707 C C . GLU A 1 88 ? 10.062 -7.990 33.276 1.00 74.94 88 GLU A C 1
ATOM 709 O O . GLU A 1 88 ? 9.779 -6.957 33.873 1.00 74.94 88 GLU A O 1
ATOM 714 N N . LEU A 1 89 ? 9.190 -8.993 33.131 1.00 74.19 89 LEU A N 1
ATOM 715 C CA . LEU A 1 89 ? 7.799 -8.937 33.590 1.00 74.19 89 LEU A CA 1
ATOM 716 C C . LEU A 1 89 ? 7.602 -9.571 34.972 1.00 74.19 89 LEU A C 1
ATOM 718 O O . LEU A 1 89 ? 6.514 -9.481 35.528 1.00 74.19 89 LEU A O 1
ATOM 722 N N . CYS A 1 90 ? 8.631 -10.193 35.556 1.00 80.12 90 CYS A N 1
ATOM 723 C CA . CYS A 1 90 ? 8.513 -10.958 36.800 1.00 80.12 90 CYS A CA 1
ATOM 724 C C . CYS A 1 90 ? 7.898 -10.167 37.966 1.00 80.12 90 CYS A C 1
ATOM 726 O O . CYS A 1 90 ? 7.063 -10.708 38.686 1.00 80.12 90 CYS A O 1
ATOM 728 N N . LEU A 1 91 ? 8.296 -8.906 38.171 1.00 80.62 91 LEU A N 1
ATOM 729 C CA . LEU A 1 91 ? 7.787 -8.096 39.288 1.00 80.62 91 LEU A CA 1
ATOM 730 C C . LEU A 1 91 ? 6.322 -7.690 39.084 1.00 80.62 91 LEU A C 1
ATOM 732 O O . LEU A 1 91 ? 5.522 -7.791 40.012 1.00 80.62 91 LEU A O 1
ATOM 736 N N . GLU A 1 92 ? 5.966 -7.268 37.872 1.00 83.50 92 GLU A N 1
ATOM 737 C CA . GLU A 1 92 ? 4.598 -6.865 37.530 1.00 83.50 92 GLU A CA 1
ATOM 738 C C . GLU A 1 92 ? 3.651 -8.068 37.488 1.00 83.50 92 GLU A C 1
ATOM 740 O O . GLU A 1 92 ? 2.527 -7.988 37.979 1.00 83.50 92 GLU A O 1
ATOM 745 N N . LEU A 1 93 ? 4.122 -9.214 36.989 1.00 84.94 93 LEU A N 1
ATOM 746 C CA . LEU A 1 93 ? 3.372 -10.468 37.008 1.00 84.94 93 LEU A CA 1
ATOM 747 C C . LEU A 1 93 ? 3.185 -11.004 38.421 1.00 84.94 93 LEU A C 1
ATOM 749 O O . LEU A 1 93 ? 2.124 -11.543 38.713 1.00 84.94 93 LEU A O 1
ATOM 753 N N . LEU A 1 94 ? 4.164 -10.826 39.311 1.00 83.88 94 LEU A N 1
ATOM 754 C CA . LEU A 1 94 ? 4.003 -11.176 40.720 1.00 83.88 94 LEU A CA 1
ATOM 755 C C . LEU A 1 94 ? 2.923 -10.309 41.382 1.00 83.88 94 LEU A C 1
ATOM 757 O O . LEU A 1 94 ? 2.058 -10.839 42.075 1.00 83.88 94 LEU A O 1
ATOM 761 N N . ALA A 1 95 ? 2.934 -8.997 41.124 1.00 84.44 95 ALA A N 1
ATOM 762 C CA . ALA A 1 95 ? 1.906 -8.084 41.618 1.00 84.44 95 ALA A CA 1
ATOM 763 C C . ALA A 1 95 ? 0.517 -8.410 41.040 1.00 84.44 95 ALA A C 1
ATOM 765 O O . ALA A 1 95 ? -0.474 -8.405 41.768 1.00 84.44 95 ALA A O 1
ATOM 766 N N . ALA A 1 96 ? 0.436 -8.744 39.749 1.00 89.25 96 ALA A N 1
ATOM 767 C CA . ALA A 1 96 ? -0.809 -9.157 39.113 1.00 89.25 96 ALA A CA 1
ATOM 768 C C . ALA A 1 96 ? -1.315 -10.507 39.643 1.00 89.25 96 ALA A C 1
ATOM 770 O O . ALA A 1 96 ? -2.515 -10.666 39.856 1.00 89.25 96 ALA A O 1
ATOM 771 N N . ALA A 1 97 ? -0.420 -11.466 39.892 1.00 87.19 97 ALA A N 1
ATOM 772 C CA . ALA A 1 97 ? -0.763 -12.766 40.456 1.00 87.19 97 ALA A CA 1
ATOM 773 C C . ALA A 1 97 ? -1.317 -12.645 41.883 1.00 87.19 97 ALA A C 1
ATOM 775 O O . ALA A 1 97 ? -2.341 -13.263 42.170 1.00 87.19 97 ALA A O 1
ATOM 776 N N . ASP A 1 98 ? -0.695 -11.820 42.732 1.00 88.44 98 ASP A N 1
ATOM 777 C CA . ASP A 1 98 ? -1.191 -11.489 44.076 1.00 88.44 98 ASP A CA 1
ATOM 778 C C . ASP A 1 98 ? -2.557 -10.790 43.999 1.00 88.44 98 ASP A C 1
ATOM 780 O O . ASP A 1 98 ? -3.538 -11.250 44.586 1.00 88.44 98 ASP A O 1
ATOM 784 N N . PHE A 1 99 ? -2.672 -9.749 43.163 1.00 90.44 99 PHE A N 1
ATOM 785 C CA . PHE A 1 99 ? -3.931 -9.029 42.967 1.00 90.44 99 PHE A CA 1
ATOM 786 C C . PHE A 1 99 ? -5.064 -9.944 42.500 1.00 90.44 99 PHE A C 1
ATOM 788 O O . PHE A 1 99 ? -6.198 -9.759 42.924 1.00 90.44 99 PHE A O 1
ATOM 795 N N . LEU A 1 100 ? -4.786 -10.914 41.625 1.00 91.56 100 LEU A N 1
ATOM 796 C CA . LEU A 1 100 ? -5.781 -11.840 41.078 1.00 91.56 100 LEU A CA 1
ATOM 797 C C . LEU A 1 100 ? -6.002 -13.083 41.945 1.00 91.56 100 LEU A C 1
ATOM 799 O O . LEU A 1 100 ? -6.871 -13.891 41.599 1.00 91.56 100 LEU A O 1
ATOM 803 N N . GLY A 1 101 ? -5.260 -13.242 43.044 1.00 88.44 101 GLY A N 1
ATOM 804 C CA . GLY A 1 101 ? -5.315 -14.400 43.938 1.00 88.44 101 GLY A CA 1
ATOM 805 C C . GLY A 1 101 ? -4.866 -15.711 43.284 1.00 88.44 101 GLY A C 1
ATOM 806 O O . GLY A 1 101 ? -5.436 -16.765 43.570 1.00 88.44 101 GLY A O 1
ATOM 807 N N . LEU A 1 102 ? -3.913 -15.646 42.351 1.00 85.06 102 LEU A N 1
ATOM 808 C CA . LEU A 1 102 ? -3.376 -16.803 41.616 1.00 85.06 102 LEU A CA 1
ATOM 809 C C . LEU A 1 102 ? -2.248 -17.516 42.373 1.00 85.06 102 LEU A C 1
ATOM 811 O O . LEU A 1 102 ? -1.965 -18.687 42.124 1.00 85.06 102 LEU A O 1
ATOM 815 N N . ASP A 1 103 ? -1.648 -16.834 43.340 1.00 71.06 103 ASP A N 1
ATOM 816 C CA . ASP A 1 103 ? -0.636 -17.335 44.270 1.00 71.06 103 ASP A CA 1
ATOM 817 C C . ASP A 1 103 ? -1.174 -18.425 45.223 1.00 71.06 103 ASP A C 1
ATOM 819 O O . ASP A 1 103 ? -0.429 -19.304 45.665 1.00 71.06 103 ASP A O 1
ATOM 823 N N . GLN A 1 104 ? -2.487 -18.443 45.475 1.00 62.16 104 GLN A N 1
ATOM 824 C CA . GLN A 1 104 ? -3.143 -19.375 46.405 1.00 62.16 104 GLN A CA 1
ATOM 825 C C . GLN A 1 104 ? -3.116 -20.848 45.955 1.00 62.16 104 GLN A C 1
ATOM 827 O O . GLN A 1 104 ? -3.373 -21.741 46.765 1.00 62.16 104 GLN A O 1
ATOM 832 N N . TYR A 1 105 ? -2.780 -21.124 44.690 1.00 53.88 105 TYR A N 1
ATOM 833 C CA . TYR A 1 105 ? -2.661 -22.484 44.146 1.00 53.88 105 TYR A CA 1
ATOM 834 C C . TYR A 1 105 ? -1.213 -22.986 44.045 1.00 53.88 105 TYR A C 1
ATOM 836 O O . TYR A 1 105 ? -1.003 -24.164 43.765 1.00 53.88 105 TYR A O 1
ATOM 844 N N . ALA A 1 106 ? -0.214 -22.145 44.339 1.00 44.88 106 ALA A N 1
ATOM 845 C CA . ALA A 1 106 ? 1.196 -22.549 44.373 1.00 44.88 106 ALA A CA 1
ATOM 846 C C . ALA A 1 106 ? 1.564 -23.368 45.631 1.00 44.88 106 ALA A C 1
ATOM 848 O O . ALA A 1 106 ? 2.664 -23.912 45.727 1.00 44.88 106 ALA A O 1
ATOM 849 N N . ALA A 1 107 ? 0.641 -23.490 46.593 1.00 31.92 107 ALA A N 1
ATOM 850 C CA . ALA A 1 107 ? 0.850 -24.161 47.871 1.00 31.92 107 ALA A CA 1
ATOM 851 C C . ALA A 1 107 ? -0.229 -25.220 48.167 1.00 31.92 107 ALA A C 1
ATOM 853 O O . ALA A 1 107 ? -0.957 -25.114 49.152 1.00 31.92 107 ALA A O 1
ATOM 854 N N . GLN A 1 108 ? -0.325 -26.280 47.358 1.00 29.78 108 GLN A N 1
ATOM 855 C CA . GLN A 1 108 ? -0.945 -27.530 47.820 1.00 29.78 108 GLN A CA 1
ATOM 856 C C . GLN A 1 108 ? -0.091 -28.759 47.469 1.00 29.78 108 GLN A C 1
ATOM 858 O O . GLN A 1 108 ? 0.022 -29.117 46.298 1.00 29.78 108 GLN A O 1
ATOM 863 N N . PRO A 1 109 ? 0.485 -29.449 48.472 1.00 31.06 109 PRO A N 1
ATOM 864 C CA . PRO A 1 109 ? 1.001 -30.798 48.308 1.00 31.06 109 PRO A CA 1
ATOM 865 C C . PRO A 1 109 ? -0.156 -31.809 48.391 1.00 31.06 109 PRO A C 1
ATOM 867 O O . PRO A 1 109 ? -0.938 -31.769 49.333 1.00 31.06 109 PRO A O 1
ATOM 870 N N . TYR A 1 110 ? -0.219 -32.736 47.430 1.00 30.02 110 TYR A N 1
ATOM 871 C CA . TYR A 1 110 ? -0.904 -34.039 47.502 1.00 30.02 110 TYR A CA 1
ATOM 872 C C . TYR A 1 110 ? -2.329 -34.088 48.102 1.00 30.02 110 TYR A C 1
ATOM 874 O O . TYR A 1 110 ? -2.511 -34.172 49.315 1.00 30.02 110 TYR A O 1
ATOM 882 N N . ILE A 1 111 ? -3.334 -34.310 47.246 1.00 27.80 111 ILE A N 1
ATOM 883 C CA . ILE A 1 111 ? -4.462 -35.190 47.597 1.00 27.80 111 ILE A CA 1
ATOM 884 C C . ILE A 1 111 ? -4.606 -36.265 46.520 1.00 27.80 111 ILE A C 1
ATOM 886 O O . ILE A 1 111 ? -5.103 -36.031 45.423 1.00 27.80 111 ILE A O 1
ATOM 890 N N . ALA A 1 112 ? -4.186 -37.474 46.884 1.00 26.61 112 ALA A N 1
ATOM 891 C CA . ALA A 1 112 ? -4.576 -38.712 46.234 1.00 26.61 112 ALA A CA 1
ATOM 892 C C . ALA A 1 112 ? -5.952 -39.161 46.759 1.00 26.61 112 ALA A C 1
ATOM 894 O O . ALA A 1 112 ? -6.192 -39.118 47.965 1.00 26.61 112 ALA A O 1
ATOM 895 N N . THR A 1 113 ? -6.833 -39.657 45.886 1.00 27.67 113 THR A N 1
ATOM 896 C CA . THR A 1 113 ? -7.298 -41.066 45.847 1.00 27.67 113 THR A CA 1
ATOM 897 C C . THR A 1 113 ? -8.625 -41.238 45.088 1.00 27.67 113 THR A C 1
ATOM 899 O O . THR A 1 113 ? -9.677 -40.755 45.486 1.00 27.67 113 THR A O 1
ATOM 902 N N . ASN A 1 114 ? -8.536 -42.015 44.004 1.00 26.20 114 ASN A N 1
ATOM 903 C CA . ASN A 1 114 ? -9.437 -43.079 43.546 1.00 26.20 114 ASN A CA 1
ATOM 904 C C . ASN A 1 114 ? -10.953 -42.984 43.806 1.00 26.20 114 ASN A C 1
ATOM 906 O O . ASN A 1 114 ? -11.430 -43.283 44.901 1.00 26.20 114 ASN A O 1
ATOM 910 N N . LYS A 1 115 ? -11.710 -42.925 42.701 1.00 26.33 115 LYS A N 1
ATOM 911 C CA . LYS A 1 115 ? -12.728 -43.946 42.396 1.00 26.33 115 LYS A CA 1
ATOM 912 C C . LYS A 1 115 ? -12.879 -44.144 40.884 1.00 26.33 115 LYS A C 1
ATOM 914 O O . LYS A 1 115 ? -13.105 -43.198 40.141 1.00 26.33 115 LYS A O 1
ATOM 919 N N . CYS A 1 116 ? -12.726 -45.403 40.478 1.00 24.86 116 CYS A N 1
ATOM 920 C CA . CYS A 1 116 ? -12.948 -45.967 39.150 1.00 24.86 116 CYS A CA 1
ATOM 921 C C . CYS A 1 116 ? -14.255 -45.491 38.492 1.00 24.86 116 CYS A C 1
ATOM 923 O O . CYS A 1 116 ? -15.266 -45.389 39.178 1.00 24.86 116 CYS A O 1
ATOM 925 N N . PHE A 1 117 ? -14.271 -45.322 37.167 1.00 24.50 117 PHE A N 1
ATOM 926 C CA . PHE A 1 117 ? -14.682 -46.381 36.233 1.00 24.50 117 PHE A CA 1
ATOM 927 C C . PHE A 1 117 ? -14.339 -45.997 34.786 1.00 24.50 117 PHE A C 1
ATOM 929 O O . PHE A 1 117 ? -14.695 -44.936 34.287 1.00 24.50 117 PHE A O 1
ATOM 936 N N . ASN A 1 118 ? -13.637 -46.918 34.134 1.00 25.66 118 ASN A N 1
ATOM 937 C CA . ASN A 1 118 ? -13.507 -47.042 32.690 1.00 25.66 118 ASN A CA 1
ATOM 938 C C . ASN A 1 118 ? -14.859 -47.507 32.128 1.00 25.66 118 ASN A C 1
ATOM 940 O O . ASN A 1 118 ? -15.379 -48.476 32.673 1.00 25.66 118 ASN A O 1
ATOM 944 N N . THR A 1 119 ? -15.357 -46.901 31.046 1.00 27.11 119 THR A N 1
ATOM 945 C CA . THR A 1 119 ? -15.916 -47.610 29.873 1.00 27.11 119 THR A CA 1
ATOM 946 C C . THR A 1 119 ? -16.372 -46.620 28.802 1.00 27.11 119 THR A C 1
ATOM 948 O O . THR A 1 119 ? -17.264 -45.806 29.024 1.00 27.11 119 THR A O 1
ATOM 951 N N . ASN A 1 120 ? -15.792 -46.762 27.609 1.00 31.23 120 ASN A N 1
ATOM 952 C CA . ASN A 1 120 ? -16.441 -46.411 26.350 1.00 31.23 120 ASN A CA 1
ATOM 953 C C . ASN A 1 120 ? -17.739 -47.226 26.181 1.00 31.23 120 ASN A C 1
ATOM 955 O O . ASN A 1 120 ? -17.796 -48.359 26.657 1.00 31.23 120 ASN A O 1
ATOM 959 N N . ILE A 1 121 ? -18.679 -46.675 25.397 1.00 28.70 121 ILE A N 1
ATOM 960 C CA . ILE A 1 121 ? -19.976 -47.210 24.914 1.00 28.70 121 ILE A CA 1
ATOM 961 C C . ILE A 1 121 ? -21.187 -46.583 25.627 1.00 28.70 121 ILE A C 1
ATOM 963 O O . ILE A 1 121 ? -21.414 -46.798 26.811 1.00 28.70 121 ILE A O 1
ATOM 967 N N . ILE A 1 122 ? -22.014 -45.864 24.858 1.00 32.16 122 ILE A N 1
ATOM 968 C CA . ILE A 1 122 ? -23.401 -45.542 25.217 1.00 32.16 122 ILE A CA 1
ATOM 969 C C . ILE A 1 122 ? -24.298 -46.201 24.160 1.00 32.16 122 ILE A C 1
ATOM 971 O O . ILE A 1 122 ? -24.299 -45.790 23.001 1.00 32.16 122 ILE A O 1
ATOM 975 N N . GLN A 1 123 ? -25.017 -47.246 24.570 1.00 28.23 123 GLN A N 1
ATOM 976 C CA . GLN A 1 123 ? -26.283 -47.685 23.974 1.00 28.23 123 GLN A CA 1
ATOM 977 C C . GLN A 1 123 ? -27.415 -47.070 24.807 1.00 28.23 123 GLN A C 1
ATOM 979 O O . GLN A 1 123 ? -27.241 -46.884 26.013 1.00 28.23 123 GLN A O 1
ATOM 984 N N . ASP A 1 124 ? -28.553 -46.761 24.188 1.00 37.59 124 ASP A N 1
ATOM 985 C CA . ASP A 1 124 ? -29.763 -46.382 24.918 1.00 37.59 124 ASP A CA 1
ATOM 986 C C . ASP A 1 124 ? -30.628 -47.605 25.279 1.00 37.59 124 ASP A C 1
ATOM 988 O O . ASP A 1 124 ? -30.372 -48.745 24.887 1.00 37.59 124 ASP A O 1
ATOM 992 N N . GLU A 1 125 ? -31.651 -47.351 26.089 1.00 39.78 125 GLU A N 1
ATOM 993 C CA . GLU A 1 125 ? -32.396 -48.333 26.881 1.00 39.78 125 GLU A CA 1
ATOM 994 C C . GLU A 1 125 ? -33.370 -49.210 26.068 1.00 39.78 125 GLU A C 1
ATOM 996 O O . GLU A 1 125 ? -34.068 -50.040 26.648 1.00 39.78 125 GLU A O 1
ATOM 1001 N N . TYR A 1 126 ? -33.429 -49.062 24.736 1.00 48.28 126 TYR A N 1
ATOM 1002 C CA . TYR A 1 126 ? -34.347 -49.830 23.877 1.00 48.28 126 TYR A CA 1
ATOM 1003 C C . TYR A 1 126 ? -33.754 -50.307 22.537 1.00 48.28 126 TYR A C 1
ATOM 1005 O O . TYR A 1 126 ? -34.502 -50.785 21.683 1.00 48.28 126 TYR A O 1
ATOM 1013 N N . GLY A 1 127 ? -32.432 -50.249 22.344 1.00 42.03 127 GLY A N 1
ATOM 1014 C CA . GLY A 1 127 ? -31.740 -51.041 21.317 1.00 42.03 127 GLY A CA 1
ATOM 1015 C C . GLY A 1 127 ? -32.086 -50.743 19.849 1.00 42.03 127 GLY A C 1
ATOM 1016 O O . GLY A 1 127 ? -32.078 -51.671 19.042 1.00 42.03 127 GLY A O 1
ATOM 1017 N N . HIS A 1 128 ? -32.354 -49.488 19.473 1.00 34.72 128 HIS A N 1
ATOM 1018 C CA . HIS A 1 128 ? -32.543 -49.106 18.063 1.00 34.72 128 HIS A CA 1
ATOM 1019 C C . HIS A 1 128 ? -31.389 -48.236 17.535 1.00 34.72 128 HIS A C 1
ATOM 1021 O O . HIS A 1 128 ? -31.006 -47.248 18.156 1.00 34.72 128 HIS A O 1
ATOM 1027 N N . GLU A 1 129 ? -30.864 -48.566 16.348 1.00 33.19 129 GLU A N 1
ATOM 1028 C CA . GLU A 1 129 ? -29.958 -47.688 15.593 1.00 33.19 129 GLU A CA 1
ATOM 1029 C C . GLU A 1 129 ? -30.708 -46.437 15.116 1.00 33.19 129 GLU A C 1
ATOM 1031 O O . GLU A 1 129 ? -31.639 -46.524 14.312 1.00 33.19 129 GLU A O 1
ATOM 1036 N N . ILE A 1 130 ? -30.278 -45.256 15.569 1.00 30.47 130 ILE A N 1
ATOM 1037 C CA . ILE A 1 130 ? -30.772 -43.976 15.055 1.00 30.47 130 ILE A CA 1
ATOM 1038 C C . ILE A 1 130 ? -29.673 -43.319 14.218 1.00 30.47 130 ILE A C 1
ATOM 1040 O O . ILE A 1 130 ? -28.681 -42.798 14.726 1.00 30.47 130 ILE A O 1
ATOM 1044 N N . ILE A 1 131 ? -29.897 -43.327 12.906 1.00 31.02 131 ILE A N 1
ATOM 1045 C CA . ILE A 1 131 ? -29.172 -42.543 11.905 1.00 31.02 131 ILE A CA 1
ATOM 1046 C C . ILE A 1 131 ? -29.294 -41.058 12.278 1.00 31.02 131 ILE A C 1
ATOM 1048 O O . ILE A 1 131 ? -30.399 -40.508 12.309 1.00 31.02 131 ILE A O 1
ATOM 1052 N N . ARG A 1 132 ? -28.165 -40.383 12.534 1.00 26.89 132 ARG A N 1
ATOM 1053 C CA . ARG A 1 132 ? -28.129 -38.918 12.632 1.00 26.89 132 ARG A CA 1
ATOM 1054 C C . ARG A 1 132 ? -28.477 -38.336 11.261 1.00 26.89 132 ARG A C 1
ATOM 1056 O O . ARG A 1 132 ? -27.653 -38.344 10.356 1.00 26.89 132 ARG A O 1
ATOM 1063 N N . LYS A 1 133 ? -29.704 -37.834 11.109 1.00 25.20 133 LYS A N 1
ATOM 1064 C CA . LYS A 1 133 ? -30.009 -36.826 10.091 1.00 25.20 133 LYS A CA 1
ATOM 1065 C C . LYS A 1 133 ? -29.343 -35.525 10.517 1.00 25.20 133 LYS A C 1
ATOM 1067 O O . LYS A 1 133 ? -29.632 -35.018 11.602 1.00 25.20 133 LYS A O 1
ATOM 1072 N N . ASP A 1 134 ? -28.479 -35.017 9.650 1.00 27.20 134 ASP A N 1
ATOM 1073 C CA . ASP A 1 134 ? -27.874 -33.698 9.749 1.00 27.20 134 ASP A CA 1
ATOM 1074 C C . ASP A 1 134 ? -28.943 -32.642 10.011 1.00 27.20 134 ASP A C 1
ATOM 1076 O O . ASP A 1 134 ? -29.811 -32.361 9.181 1.00 27.20 134 ASP A O 1
ATOM 1080 N N . ARG A 1 135 ? -28.886 -32.055 11.204 1.00 27.31 135 ARG A N 1
ATOM 1081 C CA . ARG A 1 135 ? -29.585 -30.815 11.494 1.00 27.31 135 ARG A CA 1
ATOM 1082 C C . ARG A 1 135 ? -28.591 -29.708 11.189 1.00 27.31 135 ARG A C 1
ATOM 1084 O O . ARG A 1 135 ? -27.714 -29.434 12.002 1.00 27.31 135 ARG A O 1
ATOM 1091 N N . GLN A 1 136 ? -28.729 -29.118 10.001 1.00 29.84 136 GLN A N 1
ATOM 1092 C CA . GLN A 1 136 ? -28.198 -27.794 9.686 1.00 29.84 136 GLN A CA 1
ATOM 1093 C C . GLN A 1 136 ? -28.533 -26.860 10.854 1.00 29.84 136 GLN A C 1
ATOM 1095 O O . GLN A 1 136 ? -29.680 -26.448 11.033 1.00 29.84 136 GLN A O 1
ATOM 1100 N N . MET A 1 137 ? -27.536 -26.577 11.688 1.00 26.92 137 MET A N 1
ATOM 1101 C CA . MET A 1 137 ? -27.563 -25.431 12.580 1.00 26.92 137 MET A CA 1
ATOM 1102 C C . MET A 1 137 ? -27.205 -24.245 11.701 1.00 26.92 137 MET A C 1
ATOM 1104 O O . MET A 1 137 ? -26.045 -24.056 11.345 1.00 26.92 137 MET A O 1
ATOM 1108 N N . ALA A 1 138 ? -28.236 -23.506 11.293 1.00 26.03 138 ALA A N 1
ATOM 1109 C CA . ALA A 1 138 ? -28.076 -22.175 10.745 1.00 26.03 138 ALA A CA 1
ATOM 1110 C C . ALA A 1 138 ? -27.155 -21.385 11.681 1.00 26.03 138 ALA A C 1
ATOM 1112 O O . ALA A 1 138 ? -27.384 -21.327 12.894 1.00 26.03 138 ALA A O 1
ATOM 1113 N N . SER A 1 139 ? -26.085 -20.842 11.108 1.00 27.81 139 SER A N 1
ATOM 1114 C CA . SER A 1 139 ? -25.186 -19.921 11.775 1.00 27.81 139 SER A CA 1
ATOM 1115 C C . SER A 1 139 ? -25.996 -18.701 12.202 1.00 27.81 139 SER A C 1
ATOM 1117 O O . SER A 1 139 ? -26.292 -17.820 11.399 1.00 27.81 139 SER A O 1
ATOM 1119 N N . ASN A 1 140 ? -26.362 -18.632 13.478 1.00 26.23 140 ASN A N 1
ATOM 1120 C CA . ASN A 1 140 ? -26.640 -17.346 14.099 1.00 26.23 140 ASN A CA 1
ATOM 1121 C C . ASN A 1 140 ? -25.285 -16.678 14.333 1.00 26.23 140 ASN A C 1
ATOM 1123 O O . ASN A 1 140 ? -24.730 -16.709 15.430 1.00 26.23 140 ASN A O 1
ATOM 1127 N N . THR A 1 141 ? -24.724 -16.169 13.241 1.00 32.34 141 THR A N 1
ATOM 1128 C CA . THR A 1 141 ? -23.570 -15.285 13.210 1.00 32.34 141 THR A CA 1
ATOM 1129 C C . THR A 1 141 ? -23.968 -14.048 14.005 1.00 32.34 141 THR A C 1
ATOM 1131 O O . THR A 1 141 ? -24.940 -13.378 13.658 1.00 32.34 141 THR A O 1
ATOM 1134 N N . PHE A 1 142 ? -23.275 -13.771 15.110 1.00 34.25 142 PHE A N 1
ATOM 1135 C CA . PHE A 1 142 ? -23.350 -12.453 15.730 1.00 34.25 142 PHE A CA 1
ATOM 1136 C C . PHE A 1 142 ? -23.028 -11.434 14.632 1.00 34.25 142 PHE A C 1
ATOM 1138 O O . PHE A 1 142 ? -22.012 -11.576 13.950 1.00 34.25 142 PHE A O 1
ATOM 1145 N N . GLU A 1 143 ? -23.913 -10.464 14.405 1.00 41.47 143 GLU A N 1
ATOM 1146 C CA . GLU A 1 143 ? -23.667 -9.357 13.483 1.00 41.47 143 GLU A CA 1
ATOM 1147 C C . GLU A 1 143 ? -22.475 -8.541 14.009 1.00 41.47 143 GLU A C 1
ATOM 1149 O O . GLU A 1 143 ? -22.637 -7.593 14.772 1.00 41.47 143 GLU A O 1
ATOM 1154 N N . MET A 1 144 ? -21.257 -8.943 13.641 1.00 48.41 144 MET A N 1
ATOM 1155 C CA . MET A 1 144 ? -20.058 -8.125 13.800 1.00 48.41 144 MET A CA 1
ATOM 1156 C C . MET A 1 144 ? -20.139 -7.024 12.743 1.00 48.41 144 MET A C 1
ATOM 1158 O O . MET A 1 144 ? -20.027 -7.286 11.537 1.00 48.41 144 MET A O 1
ATOM 1162 N N . GLN A 1 145 ? -20.457 -5.809 13.191 1.00 65.81 145 GLN A N 1
ATOM 1163 C CA . GLN A 1 145 ? -20.796 -4.687 12.314 1.00 65.81 145 GLN A CA 1
ATOM 1164 C C . GLN A 1 145 ? -19.572 -4.073 11.610 1.00 65.81 145 GLN A C 1
ATOM 1166 O O . GLN A 1 145 ? -19.757 -3.233 10.737 1.00 65.81 145 GLN A O 1
ATOM 1171 N N . GLY A 1 146 ? -18.342 -4.483 11.943 1.00 84.62 146 GLY A N 1
ATOM 1172 C CA . GLY A 1 146 ? -17.111 -3.984 11.320 1.00 84.62 146 GLY A CA 1
ATOM 1173 C C . GLY A 1 146 ? -16.451 -4.932 10.329 1.00 84.62 146 GLY A C 1
ATOM 1174 O O . GLY A 1 146 ? -16.842 -6.094 10.167 1.00 84.62 146 GLY A O 1
ATOM 1175 N N . VAL A 1 147 ? -15.421 -4.408 9.664 1.00 94.25 147 VAL A N 1
ATOM 1176 C CA . VAL A 1 147 ? -14.577 -5.157 8.730 1.00 94.25 147 VAL A CA 1
ATOM 1177 C C . VAL A 1 147 ? -13.531 -5.939 9.511 1.00 94.25 147 VAL A C 1
ATOM 1179 O O . VAL A 1 147 ? -12.766 -5.351 10.275 1.00 94.25 147 VAL A O 1
ATOM 1182 N N . ARG A 1 148 ? -13.467 -7.261 9.317 1.00 95.06 148 ARG A N 1
ATOM 1183 C CA . ARG A 1 148 ? -12.430 -8.097 9.934 1.00 95.06 148 ARG A CA 1
ATOM 1184 C C . ARG A 1 148 ? -11.155 -8.027 9.117 1.00 95.06 148 ARG A C 1
ATOM 1186 O O . ARG A 1 148 ? -11.122 -8.496 7.979 1.00 95.06 148 ARG A O 1
ATOM 1193 N N . VAL A 1 149 ? -10.113 -7.477 9.718 1.00 97.38 149 VAL A N 1
ATOM 1194 C CA . VAL A 1 149 ? -8.829 -7.236 9.068 1.00 97.38 149 VAL A CA 1
ATOM 1195 C C . VAL A 1 149 ? -7.751 -8.064 9.755 1.00 97.38 149 VAL A C 1
ATOM 1197 O O . VAL A 1 149 ? -7.629 -8.058 10.981 1.00 97.38 149 VAL A O 1
ATOM 1200 N N . ALA A 1 150 ? -6.958 -8.772 8.958 1.00 97.81 150 ALA A N 1
ATOM 1201 C CA . ALA A 1 150 ? -5.637 -9.235 9.360 1.00 97.81 150 ALA A CA 1
ATOM 1202 C C . ALA A 1 150 ? -4.587 -8.275 8.792 1.00 97.81 150 ALA A C 1
ATOM 1204 O O . ALA A 1 150 ? -4.655 -7.911 7.620 1.00 97.81 150 ALA A O 1
ATOM 1205 N N . VAL A 1 151 ? -3.624 -7.872 9.615 1.00 97.94 151 VAL A N 1
ATOM 1206 C CA . VAL A 1 151 ? -2.480 -7.051 9.209 1.00 97.94 151 VAL A CA 1
ATOM 1207 C C . VAL A 1 151 ? -1.212 -7.854 9.447 1.00 97.94 151 VAL A C 1
ATOM 1209 O O . VAL A 1 151 ? -0.969 -8.295 10.568 1.00 97.94 151 VAL A O 1
ATOM 1212 N N . GLU A 1 152 ? -0.434 -8.027 8.390 1.00 96.56 152 GLU A N 1
ATOM 1213 C CA . GLU A 1 152 ? 0.870 -8.678 8.350 1.00 96.56 152 GLU A CA 1
ATOM 1214 C C . GLU A 1 152 ? 1.951 -7.620 8.093 1.00 96.56 152 GLU A C 1
ATOM 1216 O O . GLU A 1 152 ? 1.738 -6.702 7.294 1.00 96.56 152 GLU A O 1
ATOM 1221 N N . GLY A 1 153 ? 3.110 -7.749 8.742 1.00 94.56 153 GLY A N 1
ATOM 1222 C CA . GLY A 1 153 ? 4.283 -6.921 8.453 1.00 94.56 153 GLY A CA 1
ATOM 1223 C C . GLY A 1 153 ? 4.925 -7.262 7.100 1.00 94.56 153 GLY A C 1
ATOM 1224 O O . GLY A 1 153 ? 4.323 -7.053 6.045 1.00 94.56 153 GLY A O 1
ATOM 1225 N N . CYS A 1 154 ? 6.174 -7.739 7.109 1.00 93.50 154 CYS A N 1
ATOM 1226 C CA . CYS A 1 154 ? 6.888 -8.110 5.877 1.00 93.50 154 CYS A CA 1
ATOM 1227 C C . CYS A 1 154 ? 6.578 -9.556 5.460 1.00 93.50 154 CYS A C 1
ATOM 1229 O O . CYS A 1 154 ? 6.783 -10.482 6.249 1.00 93.50 154 CYS A O 1
ATOM 1231 N N . GLY A 1 155 ? 6.172 -9.769 4.203 1.00 90.75 155 GLY A N 1
ATOM 1232 C CA . GLY A 1 155 ? 5.745 -11.092 3.723 1.00 90.75 155 GLY A CA 1
ATOM 1233 C C . GLY A 1 155 ? 6.879 -12.086 3.416 1.00 90.75 155 GLY A C 1
ATOM 1234 O O . GLY A 1 155 ? 6.734 -13.293 3.628 1.00 90.75 155 GLY A O 1
ATOM 1235 N N . HIS A 1 156 ? 7.997 -11.601 2.871 1.00 89.81 156 HIS A N 1
ATOM 1236 C CA . HIS A 1 156 ? 9.177 -12.351 2.415 1.00 89.81 156 HIS A CA 1
ATOM 1237 C C . HIS A 1 156 ? 8.877 -13.658 1.653 1.00 89.81 156 HIS A C 1
ATOM 1239 O O . HIS A 1 156 ? 9.608 -14.646 1.761 1.00 89.81 156 HIS A O 1
ATOM 1245 N N . GLY A 1 157 ? 7.803 -13.673 0.855 1.00 90.50 157 GLY A N 1
ATOM 1246 C CA . GLY A 1 157 ? 7.408 -14.821 0.037 1.00 90.50 157 GLY A CA 1
ATOM 1247 C C . GLY A 1 157 ? 6.912 -16.047 0.816 1.00 90.50 157 GLY A C 1
ATOM 1248 O O . GLY A 1 157 ? 6.910 -17.136 0.245 1.00 90.50 157 GLY A O 1
ATOM 1249 N N . THR A 1 158 ? 6.498 -15.896 2.079 1.00 92.56 158 THR A N 1
ATOM 1250 C CA . THR A 1 158 ? 6.050 -16.993 2.970 1.00 92.56 158 THR A CA 1
ATOM 1251 C C . THR A 1 158 ? 4.522 -17.090 3.098 1.00 92.56 158 THR A C 1
ATOM 1253 O O . THR A 1 158 ? 3.967 -17.243 4.187 1.00 92.56 158 THR A O 1
ATOM 1256 N N . LEU A 1 159 ? 3.815 -16.974 1.971 1.00 94.25 159 LEU A N 1
ATOM 1257 C CA . LEU A 1 159 ? 2.351 -16.854 1.938 1.00 94.25 159 LEU A CA 1
ATOM 1258 C C . LEU A 1 159 ? 1.627 -18.034 2.592 1.00 94.25 159 LEU A C 1
ATOM 1260 O O . LEU A 1 159 ? 0.653 -17.813 3.310 1.00 94.25 159 LEU A O 1
ATOM 1264 N N . ASP A 1 160 ? 2.120 -19.262 2.408 1.00 92.38 160 ASP A N 1
ATOM 1265 C CA . ASP A 1 160 ? 1.485 -20.457 2.979 1.00 92.38 160 ASP A CA 1
ATOM 1266 C C . ASP A 1 160 ? 1.473 -20.379 4.518 1.00 92.38 160 ASP A C 1
ATOM 1268 O O . ASP A 1 160 ? 0.471 -20.698 5.163 1.00 92.38 160 ASP A O 1
ATOM 1272 N N . ALA A 1 161 ? 2.570 -19.891 5.112 1.00 88.25 161 ALA A N 1
ATOM 1273 C CA . ALA A 1 161 ? 2.692 -19.703 6.555 1.00 88.25 161 ALA A CA 1
ATOM 1274 C C . ALA A 1 161 ? 1.810 -18.553 7.061 1.00 88.25 161 ALA A C 1
ATOM 1276 O O . ALA A 1 161 ? 1.117 -18.719 8.064 1.00 88.25 161 ALA A O 1
ATOM 1277 N N . ILE A 1 162 ? 1.777 -17.424 6.347 1.00 91.00 162 ILE A N 1
ATOM 1278 C CA . ILE A 1 162 ? 0.935 -16.270 6.699 1.00 91.00 162 ILE A CA 1
ATOM 1279 C C . ILE A 1 162 ? -0.541 -16.680 6.711 1.00 91.00 162 ILE A C 1
ATOM 1281 O O . ILE A 1 162 ? -1.244 -16.441 7.694 1.00 91.00 162 ILE A O 1
ATOM 1285 N N . TYR A 1 163 ? -1.018 -17.356 5.662 1.00 95.31 163 TYR A N 1
ATOM 1286 C CA . TYR A 1 163 ? -2.408 -17.808 5.595 1.00 95.31 163 TYR A CA 1
ATOM 1287 C C . TYR A 1 163 ? -2.755 -18.819 6.691 1.00 95.31 163 TYR A C 1
ATOM 1289 O O . TYR A 1 163 ? -3.834 -18.713 7.283 1.00 95.31 163 TYR A O 1
ATOM 1297 N N . ALA A 1 164 ? -1.847 -19.745 7.014 1.00 88.88 164 ALA A N 1
ATOM 1298 C CA . ALA A 1 164 ? -2.026 -20.668 8.133 1.00 88.88 164 ALA A CA 1
ATOM 1299 C C . ALA A 1 164 ? -2.107 -19.929 9.483 1.00 88.88 164 ALA A C 1
ATOM 1301 O O . ALA A 1 164 ? -2.971 -20.239 10.306 1.00 88.88 164 ALA A O 1
ATOM 1302 N N . SER A 1 165 ? -1.266 -18.912 9.700 1.00 86.75 165 SER A N 1
ATOM 1303 C CA . SER A 1 165 ? -1.283 -18.083 10.912 1.00 86.75 165 SER A CA 1
ATOM 1304 C C . SER A 1 165 ? -2.561 -17.253 11.040 1.00 86.75 165 SER A C 1
ATOM 1306 O O . SER A 1 165 ? -3.103 -17.129 12.142 1.00 86.75 165 SER A O 1
ATOM 1308 N N . VAL A 1 166 ? -3.089 -16.727 9.930 1.00 90.19 166 VAL A N 1
ATOM 1309 C CA . VAL A 1 166 ? -4.397 -16.051 9.900 1.00 90.19 166 VAL A CA 1
ATOM 1310 C C . VAL A 1 166 ? -5.515 -17.027 10.252 1.00 90.19 166 VAL A C 1
ATOM 1312 O O . VAL A 1 166 ? -6.357 -16.702 11.088 1.00 90.19 166 VAL A O 1
ATOM 1315 N N . GLU A 1 167 ? -5.521 -18.224 9.660 1.00 90.62 167 GLU A N 1
ATOM 1316 C CA . GLU A 1 167 ? -6.532 -19.249 9.936 1.00 90.62 167 GLU A CA 1
ATOM 1317 C C . GLU A 1 167 ? -6.525 -19.664 11.416 1.00 90.62 167 GLU A C 1
ATOM 1319 O O . GLU A 1 167 ? -7.575 -19.700 12.061 1.00 90.62 167 GLU A O 1
ATOM 1324 N N . GLU A 1 168 ? -5.347 -19.930 11.981 1.00 82.12 168 GLU A N 1
ATOM 1325 C CA . GLU A 1 168 ? -5.196 -20.287 13.393 1.00 82.12 168 GLU A CA 1
ATOM 1326 C C . GLU A 1 168 ? -5.618 -19.136 14.319 1.00 82.12 168 GLU A C 1
ATOM 1328 O O . GLU A 1 168 ? -6.377 -19.341 15.269 1.00 82.12 168 GLU A O 1
ATOM 1333 N N . SER A 1 169 ? -5.230 -17.899 13.998 1.00 83.50 169 SER A N 1
ATOM 1334 C CA . SER A 1 169 ? -5.640 -16.710 14.760 1.00 83.50 169 SER A CA 1
ATOM 1335 C C . SER A 1 169 ? -7.156 -16.477 14.700 1.00 83.50 169 SER A C 1
ATOM 1337 O O . SER A 1 169 ? -7.765 -16.077 15.696 1.00 83.50 169 SER A O 1
ATOM 1339 N N . CYS A 1 170 ? -7.794 -16.770 13.561 1.00 85.19 170 CYS A N 1
ATOM 1340 C CA . CYS A 1 170 ? -9.250 -16.731 13.422 1.00 85.19 170 CYS A CA 1
ATOM 1341 C C . CYS A 1 170 ? -9.918 -17.788 14.307 1.00 85.19 170 CYS A C 1
ATOM 1343 O O . CYS A 1 170 ? -10.830 -17.453 15.067 1.00 85.19 170 CYS A O 1
ATOM 1345 N N . LYS A 1 171 ? -9.427 -19.037 14.284 1.00 82.06 171 LYS A N 1
ATOM 1346 C CA . LYS A 1 171 ? -9.935 -20.134 15.129 1.00 82.06 171 LYS A CA 1
ATOM 1347 C C . LYS A 1 171 ? -9.880 -19.776 16.612 1.00 82.06 171 LYS A C 1
ATOM 1349 O O . LYS A 1 171 ? -10.864 -19.980 17.323 1.00 82.06 171 LYS A O 1
ATOM 1354 N N . GLN A 1 172 ? -8.770 -19.195 17.066 1.00 77.69 172 GLN A N 1
ATOM 1355 C CA . GLN A 1 172 ? -8.594 -18.771 18.459 1.00 77.69 172 GLN A CA 1
ATOM 1356 C C . GLN A 1 172 ? -9.572 -17.660 18.868 1.00 77.69 172 GLN A C 1
ATOM 1358 O O . GLN A 1 172 ? -10.067 -17.662 19.995 1.00 77.69 172 GLN A O 1
ATOM 1363 N N . ARG A 1 173 ? -9.915 -16.754 17.943 1.00 82.44 173 ARG A N 1
ATOM 1364 C CA . ARG A 1 173 ? -10.897 -15.675 18.155 1.00 82.44 173 ARG A CA 1
ATOM 1365 C C . ARG A 1 173 ? -12.352 -16.094 17.934 1.00 82.44 173 ARG A C 1
ATOM 1367 O O . ARG A 1 173 ? -13.256 -15.306 18.197 1.00 82.44 173 ARG A O 1
ATOM 1374 N N . GLY A 1 174 ? -12.595 -17.310 17.445 1.00 82.94 174 GLY A N 1
ATOM 1375 C CA . GLY A 1 174 ? -13.926 -17.753 17.030 1.00 82.94 174 GLY A CA 1
ATOM 1376 C C . GLY A 1 174 ? -14.441 -17.049 15.769 1.00 82.94 174 GLY A C 1
ATOM 1377 O O . GLY A 1 174 ? -15.651 -16.989 15.564 1.00 82.94 174 GLY A O 1
ATOM 1378 N N . TRP A 1 175 ? -13.544 -16.501 14.946 1.00 86.19 175 TRP A N 1
ATOM 1379 C CA . TRP A 1 175 ? -13.867 -15.968 13.624 1.00 86.19 175 TRP A CA 1
ATOM 1380 C C . TRP A 1 175 ? -13.863 -17.107 12.599 1.00 86.19 175 TRP A C 1
ATOM 1382 O O . TRP A 1 175 ? -12.990 -17.971 12.624 1.00 86.19 175 TRP A O 1
ATOM 1392 N N . ASP A 1 176 ? -14.822 -17.098 11.675 1.00 86.69 176 ASP A N 1
ATOM 1393 C CA . ASP A 1 176 ? -14.888 -18.026 10.534 1.00 86.69 176 ASP A CA 1
ATOM 1394 C C . ASP A 1 176 ? -13.964 -17.621 9.367 1.00 86.69 176 ASP A C 1
ATOM 1396 O O . ASP A 1 176 ? -13.897 -18.314 8.355 1.00 86.69 176 ASP A O 1
ATOM 1400 N N . GLY A 1 177 ? -13.229 -16.520 9.528 1.00 91.44 177 GLY A N 1
ATOM 1401 C CA . GLY A 1 177 ? -12.261 -15.975 8.585 1.00 91.44 177 GLY A CA 1
ATOM 1402 C C . GLY A 1 177 ? -12.081 -14.472 8.792 1.00 91.44 177 GLY A C 1
ATOM 1403 O O . GLY A 1 177 ? -12.765 -13.857 9.621 1.00 91.44 177 GLY A O 1
ATOM 1404 N N . VAL A 1 178 ? -11.171 -13.880 8.020 1.00 95.44 178 VAL A N 1
ATOM 1405 C CA . VAL A 1 178 ? -11.073 -12.424 7.853 1.00 95.44 178 VAL A CA 1
ATOM 1406 C C . VAL A 1 178 ? -11.693 -12.004 6.530 1.00 95.44 178 VAL A C 1
ATOM 1408 O O . VAL A 1 178 ? -11.739 -12.777 5.575 1.00 95.44 178 VAL A O 1
ATOM 1411 N N . ASP A 1 179 ? -12.154 -10.762 6.480 1.00 96.94 179 ASP A N 1
ATOM 1412 C CA . ASP A 1 179 ? -12.716 -10.185 5.268 1.00 96.94 179 ASP A CA 1
ATOM 1413 C C . ASP A 1 179 ? -11.603 -9.677 4.331 1.00 96.94 179 ASP A C 1
ATOM 1415 O O . ASP A 1 179 ? -11.751 -9.722 3.110 1.00 96.94 179 ASP A O 1
ATOM 1419 N N . ILE A 1 180 ? -10.470 -9.243 4.898 1.00 98.25 180 ILE A N 1
ATOM 1420 C CA . ILE A 1 180 ? -9.279 -8.811 4.159 1.00 98.25 180 ILE A CA 1
ATOM 1421 C C . ILE A 1 180 ? -7.989 -9.069 4.956 1.00 98.25 180 ILE A C 1
ATOM 1423 O O . ILE A 1 180 ? -7.954 -8.910 6.179 1.00 98.25 180 ILE A O 1
ATOM 1427 N N . LEU A 1 181 ? -6.924 -9.445 4.250 1.00 98.69 181 LEU A N 1
ATOM 1428 C CA . LEU A 1 181 ? -5.542 -9.479 4.728 1.00 98.69 181 LEU A CA 1
ATOM 1429 C C . LEU A 1 181 ? -4.757 -8.329 4.084 1.00 98.69 181 LEU A C 1
ATOM 1431 O O . LEU A 1 181 ? -4.775 -8.174 2.865 1.00 98.69 181 LEU A O 1
ATOM 1435 N N . ILE A 1 182 ? -4.050 -7.545 4.892 1.00 98.81 182 ILE A N 1
ATOM 1436 C CA . ILE A 1 182 ? -3.160 -6.468 4.455 1.00 98.81 182 ILE A CA 1
ATOM 1437 C C . ILE A 1 182 ? -1.721 -6.887 4.747 1.00 98.81 182 ILE A C 1
ATOM 1439 O O . ILE A 1 182 ? -1.406 -7.163 5.900 1.00 98.81 182 ILE A O 1
ATOM 1443 N N . ILE A 1 183 ? -0.851 -6.900 3.735 1.00 98.69 183 ILE A N 1
ATOM 1444 C CA . ILE A 1 183 ? 0.591 -7.142 3.899 1.00 98.69 183 ILE A CA 1
ATOM 1445 C C . ILE A 1 183 ? 1.345 -5.825 3.681 1.00 98.69 183 ILE A C 1
ATOM 1447 O O . ILE A 1 183 ? 1.215 -5.188 2.632 1.00 98.69 183 ILE A O 1
ATOM 1451 N N . GLY A 1 184 ? 2.127 -5.413 4.682 1.00 97.56 184 GLY A N 1
ATOM 1452 C CA . GLY A 1 184 ? 2.825 -4.124 4.735 1.00 97.56 184 GLY A CA 1
ATOM 1453 C C . GLY A 1 184 ? 4.032 -3.990 3.801 1.00 97.56 184 GLY A C 1
ATOM 1454 O O . GLY A 1 184 ? 4.676 -2.946 3.794 1.00 97.56 184 GLY A O 1
ATOM 1455 N N . GLY A 1 185 ? 4.357 -5.021 3.024 1.00 96.75 185 GLY A N 1
ATOM 1456 C CA . GLY A 1 185 ? 5.363 -5.007 1.962 1.00 96.75 185 GLY A CA 1
ATOM 1457 C C . GLY A 1 185 ? 6.334 -6.172 2.031 1.00 96.75 185 GLY A C 1
ATOM 1458 O O . GLY A 1 185 ? 6.083 -7.157 2.729 1.00 96.75 185 GLY A O 1
ATOM 1459 N N . ASP A 1 186 ? 7.405 -6.081 1.244 1.00 97.00 186 ASP A N 1
ATOM 1460 C CA . ASP A 1 186 ? 8.319 -7.193 0.958 1.00 97.00 186 ASP A CA 1
ATOM 1461 C C . ASP A 1 186 ? 7.545 -8.472 0.608 1.00 97.00 186 ASP A C 1
ATOM 1463 O O . ASP A 1 186 ? 7.823 -9.560 1.107 1.00 97.00 186 ASP A O 1
ATOM 1467 N N . PHE A 1 187 ? 6.506 -8.332 -0.215 1.00 97.69 187 PHE A N 1
ATOM 1468 C CA . PHE A 1 187 ? 5.581 -9.414 -0.533 1.00 97.69 187 PHE A CA 1
ATOM 1469 C C . PHE A 1 187 ? 6.264 -10.496 -1.383 1.00 97.69 187 PHE A C 1
ATOM 1471 O O . PHE A 1 187 ? 6.020 -11.687 -1.179 1.00 97.69 187 PHE A O 1
ATOM 1478 N N . GLN A 1 188 ? 7.163 -10.085 -2.287 1.00 96.06 188 GLN A N 1
ATOM 1479 C CA . GLN A 1 188 ? 7.907 -10.938 -3.218 1.00 96.06 188 GLN A CA 1
ATOM 1480 C C . GLN A 1 188 ? 6.994 -11.694 -4.200 1.00 96.06 188 GLN A C 1
ATOM 1482 O O . GLN A 1 188 ? 6.995 -12.924 -4.261 1.00 96.06 188 GLN A O 1
ATOM 1487 N N . SER A 1 189 ? 6.250 -10.956 -5.033 1.00 97.06 189 SER A N 1
ATOM 1488 C CA . SER A 1 189 ? 5.360 -11.485 -6.090 1.00 97.06 189 SER A CA 1
ATOM 1489 C C . SER A 1 189 ? 6.114 -12.058 -7.310 1.00 97.06 189 SER A C 1
ATOM 1491 O O . SER A 1 189 ? 5.815 -11.756 -8.470 1.00 97.06 189 SER A O 1
ATOM 1493 N N . VAL A 1 190 ? 7.124 -12.888 -7.053 1.00 96.25 190 VAL A N 1
ATOM 1494 C CA . VAL A 1 190 ? 8.052 -13.465 -8.034 1.00 96.25 190 VAL A CA 1
ATOM 1495 C C . VAL A 1 190 ? 7.365 -14.576 -8.831 1.00 96.25 190 VAL A C 1
ATOM 1497 O O . VAL A 1 190 ? 7.073 -15.639 -8.290 1.00 96.25 190 VAL A O 1
ATOM 1500 N N . ARG A 1 191 ? 7.129 -14.373 -10.135 1.00 96.50 191 ARG A N 1
ATOM 1501 C CA . ARG A 1 191 ? 6.423 -15.363 -10.978 1.00 96.50 191 ARG A CA 1
ATOM 1502 C C . ARG A 1 191 ? 7.315 -16.553 -11.341 1.00 96.50 191 ARG A C 1
ATOM 1504 O O . ARG A 1 191 ? 6.843 -17.683 -11.471 1.00 96.50 191 ARG A O 1
ATOM 1511 N N . ASN A 1 192 ? 8.607 -16.289 -11.546 1.00 95.69 192 ASN A N 1
ATOM 1512 C CA . ASN A 1 192 ? 9.613 -17.257 -11.978 1.00 95.69 192 ASN A CA 1
ATOM 1513 C C . ASN A 1 192 ? 11.046 -16.772 -11.655 1.00 95.69 192 ASN A C 1
ATOM 1515 O O . ASN A 1 192 ? 11.254 -15.684 -11.121 1.00 95.69 192 ASN A O 1
ATOM 1519 N N . ALA A 1 193 ? 12.051 -17.580 -12.010 1.00 94.75 193 ALA A N 1
ATOM 1520 C CA . ALA A 1 193 ? 13.464 -17.290 -11.747 1.00 94.75 193 ALA A CA 1
ATOM 1521 C C . ALA A 1 193 ? 13.973 -15.996 -12.415 1.00 94.75 193 ALA A C 1
ATOM 1523 O O . ALA A 1 193 ? 14.876 -15.349 -11.885 1.00 94.75 193 ALA A O 1
ATOM 1524 N N . ALA A 1 194 ? 13.394 -15.591 -13.552 1.00 94.94 194 ALA A N 1
ATOM 1525 C CA . ALA A 1 194 ? 13.793 -14.361 -14.227 1.00 94.94 194 ALA A CA 1
ATOM 1526 C C . ALA A 1 194 ? 13.391 -13.130 -13.404 1.00 94.94 194 ALA A C 1
ATOM 1528 O O . ALA A 1 194 ? 14.229 -12.262 -13.185 1.00 94.94 194 ALA A O 1
ATOM 1529 N N . ASP A 1 195 ? 12.175 -13.081 -12.852 1.00 95.19 195 ASP A N 1
ATOM 1530 C CA . ASP A 1 195 ? 11.789 -12.003 -11.926 1.00 95.19 195 ASP A CA 1
ATOM 1531 C C . ASP A 1 195 ? 12.697 -11.979 -10.680 1.00 95.19 195 ASP A C 1
ATOM 1533 O O . ASP A 1 195 ? 13.092 -10.910 -10.215 1.00 95.19 195 ASP A O 1
ATOM 1537 N N . LEU A 1 196 ? 13.106 -13.151 -10.177 1.00 93.00 196 LEU A N 1
ATOM 1538 C CA . LEU A 1 196 ? 14.019 -13.253 -9.034 1.00 93.00 196 LEU A CA 1
ATOM 1539 C C . LEU A 1 196 ? 15.413 -12.669 -9.333 1.00 93.00 196 LEU A C 1
ATOM 1541 O O . LEU A 1 196 ? 16.087 -12.167 -8.430 1.00 93.00 196 LEU A O 1
ATOM 1545 N N . SER A 1 197 ? 15.855 -12.707 -10.596 1.00 92.62 197 SER A N 1
ATOM 1546 C CA . SER A 1 197 ? 17.178 -12.218 -11.019 1.00 92.62 197 SER A CA 1
ATOM 1547 C C . SER A 1 197 ? 17.382 -10.713 -10.784 1.00 92.62 197 SER A C 1
ATOM 1549 O O . SER A 1 197 ? 18.518 -10.272 -10.574 1.00 92.62 197 SER A O 1
ATOM 1551 N N . ILE A 1 198 ? 16.290 -9.945 -10.750 1.00 92.31 198 ILE A N 1
ATOM 1552 C CA . ILE A 1 198 ? 16.281 -8.490 -10.558 1.00 92.31 198 ILE A CA 1
ATOM 1553 C C . ILE A 1 198 ? 15.722 -8.067 -9.196 1.00 92.31 198 ILE A C 1
ATOM 1555 O O . ILE A 1 198 ? 15.500 -6.884 -8.975 1.00 92.31 198 ILE A O 1
ATOM 1559 N N . MET A 1 199 ? 15.508 -9.008 -8.275 1.00 92.62 199 MET A N 1
ATOM 1560 C CA . MET A 1 199 ? 15.136 -8.671 -6.903 1.00 92.62 199 MET A CA 1
ATOM 1561 C C . MET A 1 199 ? 16.329 -8.028 -6.184 1.00 92.62 199 MET A C 1
ATOM 1563 O O . MET A 1 199 ? 17.458 -8.539 -6.246 1.00 92.62 199 MET A O 1
ATOM 1567 N N . SER A 1 200 ? 16.077 -6.933 -5.465 1.00 91.31 200 SER A N 1
ATOM 1568 C CA . SER A 1 200 ? 17.084 -6.225 -4.664 1.00 91.31 200 SER A CA 1
ATOM 1569 C C . SER A 1 200 ? 17.415 -6.996 -3.386 1.00 91.31 200 SER A C 1
ATOM 1571 O O . SER A 1 200 ? 16.953 -6.712 -2.287 1.00 91.31 200 SER A O 1
ATOM 1573 N N . CYS A 1 201 ? 18.177 -8.070 -3.556 1.00 86.62 201 CYS A N 1
ATOM 1574 C CA . CYS A 1 201 ? 18.588 -8.970 -2.495 1.00 86.62 201 CYS A CA 1
ATOM 1575 C C . CYS A 1 201 ? 19.867 -9.698 -2.932 1.00 86.62 201 CYS A C 1
ATOM 1577 O O . CYS A 1 201 ? 19.936 -10.129 -4.094 1.00 86.62 201 CYS A O 1
ATOM 1579 N N . PRO A 1 202 ? 20.863 -9.880 -2.042 1.00 85.19 202 PRO A N 1
ATOM 1580 C CA . PRO A 1 202 ? 22.057 -10.654 -2.361 1.00 85.19 202 PRO A CA 1
ATOM 1581 C C . PRO A 1 202 ? 21.706 -12.040 -2.911 1.00 85.19 202 PRO A C 1
ATOM 1583 O O . PRO A 1 202 ? 20.857 -12.737 -2.355 1.00 85.19 202 PRO A O 1
ATOM 1586 N N . VAL A 1 203 ? 22.401 -12.473 -3.969 1.00 85.25 203 VAL A N 1
ATOM 1587 C CA . VAL A 1 203 ? 22.067 -13.696 -4.729 1.00 85.25 203 VAL A CA 1
ATOM 1588 C C . VAL A 1 203 ? 21.907 -14.927 -3.829 1.00 85.25 203 VAL A C 1
ATOM 1590 O O . VAL A 1 203 ? 20.979 -15.708 -4.012 1.00 85.25 203 VAL A O 1
ATOM 1593 N N . LYS A 1 204 ? 22.751 -15.068 -2.799 1.00 86.69 204 LYS A N 1
ATOM 1594 C CA . LYS A 1 204 ? 22.707 -16.184 -1.837 1.00 86.69 204 LYS A CA 1
ATOM 1595 C C . LYS A 1 204 ? 21.389 -16.306 -1.055 1.00 86.69 204 LYS A C 1
ATOM 1597 O O . LYS A 1 204 ? 21.034 -17.412 -0.640 1.00 86.69 204 LYS A O 1
ATOM 1602 N N . TYR A 1 205 ? 20.670 -15.201 -0.864 1.00 85.00 205 TYR A N 1
ATOM 1603 C CA . TYR A 1 205 ? 19.409 -15.145 -0.119 1.00 85.00 205 TYR A CA 1
ATOM 1604 C C . TYR A 1 205 ? 18.174 -15.173 -1.021 1.00 85.00 205 TYR A C 1
ATOM 1606 O O . TYR A 1 205 ? 17.063 -15.312 -0.520 1.00 85.00 205 TYR A O 1
ATOM 1614 N N . ARG A 1 206 ? 18.348 -15.094 -2.345 1.00 88.62 206 ARG A N 1
ATOM 1615 C CA . ARG A 1 206 ? 17.235 -15.172 -3.291 1.00 88.62 206 ARG A CA 1
ATOM 1616 C C . ARG A 1 206 ? 16.584 -16.550 -3.228 1.00 88.62 206 ARG A C 1
ATOM 1618 O O . ARG A 1 206 ? 17.272 -17.570 -3.304 1.00 88.62 206 ARG A O 1
ATOM 1625 N N . ARG A 1 207 ? 15.265 -16.560 -3.069 1.00 90.00 207 ARG A N 1
ATOM 1626 C CA . ARG A 1 207 ? 14.397 -17.742 -3.067 1.00 90.00 207 ARG A CA 1
ATOM 1627 C C . ARG A 1 207 ? 13.110 -17.379 -3.791 1.00 90.00 207 ARG A C 1
ATOM 1629 O O . ARG A 1 207 ? 12.661 -16.242 -3.677 1.00 90.00 207 ARG A O 1
ATOM 1636 N N . LEU A 1 208 ? 12.524 -18.333 -4.509 1.00 90.00 208 LEU A N 1
ATOM 1637 C CA . LEU A 1 208 ? 11.245 -18.113 -5.196 1.00 90.00 208 LEU A CA 1
ATOM 1638 C C . LEU A 1 208 ? 10.071 -17.889 -4.226 1.00 90.00 208 LEU A C 1
ATOM 1640 O O . LEU A 1 208 ? 9.138 -17.168 -4.566 1.00 90.00 208 LEU A O 1
ATOM 1644 N N . GLY A 1 209 ? 10.128 -18.484 -3.031 1.00 92.81 209 GLY A N 1
ATOM 1645 C CA . GLY A 1 209 ? 9.020 -18.455 -2.073 1.00 92.81 209 GLY A CA 1
ATOM 1646 C C . GLY A 1 209 ? 7.794 -19.229 -2.568 1.00 92.81 209 GLY A C 1
ATOM 1647 O O . GLY A 1 209 ? 7.891 -20.080 -3.454 1.00 92.81 209 GLY A O 1
ATOM 1648 N N . ASP A 1 210 ? 6.636 -18.928 -1.985 1.00 95.19 210 ASP A N 1
ATOM 1649 C CA . ASP A 1 210 ? 5.377 -19.630 -2.260 1.00 95.19 210 ASP A CA 1
ATOM 1650 C C . ASP A 1 210 ? 4.575 -19.033 -3.423 1.00 95.19 210 ASP A C 1
ATOM 1652 O O . ASP A 1 210 ? 3.779 -19.731 -4.055 1.00 95.19 210 ASP A O 1
ATOM 1656 N N . PHE A 1 211 ? 4.798 -17.753 -3.745 1.00 97.81 211 PHE A N 1
ATOM 1657 C CA . PHE A 1 211 ? 3.990 -17.010 -4.714 1.00 97.81 211 PHE A CA 1
ATOM 1658 C C . PHE A 1 211 ? 3.829 -17.677 -6.097 1.00 97.81 211 PHE A C 1
ATOM 1660 O O . PHE A 1 211 ? 2.715 -17.619 -6.629 1.00 97.81 211 PHE A O 1
ATOM 1667 N N . PRO A 1 212 ? 4.835 -18.364 -6.686 1.00 97.12 212 PRO A N 1
ATOM 1668 C CA . PRO A 1 212 ? 4.649 -19.041 -7.970 1.00 97.12 212 PRO A CA 1
ATOM 1669 C C . PRO A 1 212 ? 3.456 -20.013 -8.023 1.00 97.12 212 PRO A C 1
ATOM 1671 O O . PRO A 1 212 ? 2.848 -20.142 -9.085 1.00 97.12 212 PRO A O 1
ATOM 1674 N N . LYS A 1 213 ? 3.087 -20.655 -6.899 1.00 97.00 213 LYS A N 1
ATOM 1675 C CA . LYS A 1 213 ? 1.918 -21.555 -6.800 1.00 97.00 213 LYS A CA 1
ATOM 1676 C C . LYS A 1 213 ? 0.593 -20.798 -6.956 1.00 97.00 213 LYS A C 1
ATOM 1678 O O . LYS A 1 213 ? -0.351 -21.300 -7.559 1.00 97.00 213 LYS A O 1
ATOM 1683 N N . TYR A 1 214 ? 0.525 -19.581 -6.419 1.00 98.12 214 TYR A N 1
ATOM 1684 C CA . TYR A 1 214 ? -0.650 -18.710 -6.512 1.00 98.12 214 TYR A CA 1
ATOM 1685 C C . TYR A 1 214 ? -0.763 -18.096 -7.907 1.00 98.12 214 TYR A C 1
ATOM 1687 O O . TYR A 1 214 ? -1.848 -18.037 -8.481 1.00 98.12 214 TYR A O 1
ATOM 1695 N N . TYR A 1 215 ? 0.371 -17.693 -8.483 1.00 98.25 215 TYR A N 1
ATOM 1696 C CA . TYR A 1 215 ? 0.430 -17.151 -9.837 1.00 98.25 215 TYR A CA 1
ATOM 1697 C C . TYR A 1 215 ? 0.020 -18.175 -10.908 1.00 98.25 215 TYR A C 1
ATOM 1699 O O . TYR A 1 215 ? -0.704 -17.840 -11.843 1.00 98.25 215 TYR A O 1
ATOM 1707 N N . SER A 1 216 ? 0.467 -19.429 -10.773 1.00 97.12 216 SER A N 1
ATOM 1708 C CA . SER A 1 216 ? 0.145 -20.513 -11.712 1.00 97.12 216 SER A CA 1
ATOM 1709 C C . SER A 1 216 ? -1.297 -21.023 -11.595 1.00 97.12 216 SER A C 1
ATOM 1711 O O . SER A 1 216 ? -1.767 -21.720 -12.496 1.00 97.12 216 SER A O 1
ATOM 1713 N N . GLY A 1 217 ? -1.989 -20.695 -10.498 1.00 96.50 217 GLY A N 1
ATOM 1714 C CA . GLY A 1 217 ? -3.310 -21.225 -10.162 1.00 96.50 217 GLY A CA 1
ATOM 1715 C C . GLY A 1 217 ? -3.290 -22.610 -9.505 1.00 96.50 217 GLY A C 1
ATOM 1716 O O . GLY A 1 217 ? -4.350 -23.210 -9.346 1.00 96.50 217 GLY A O 1
ATOM 1717 N N . GLU A 1 218 ? -2.120 -23.129 -9.112 1.00 96.75 218 GLU A N 1
ATOM 1718 C CA . GLU A 1 218 ? -2.017 -24.344 -8.287 1.00 96.75 218 GLU A CA 1
ATOM 1719 C C . GLU A 1 218 ? -2.675 -24.143 -6.913 1.00 96.75 218 GLU A C 1
ATOM 1721 O O . GLU A 1 218 ? -3.309 -25.054 -6.379 1.00 96.75 218 GLU A O 1
ATOM 1726 N N . GLN A 1 219 ? -2.559 -22.933 -6.365 1.00 96.44 219 GLN A N 1
ATOM 1727 C CA . GLN A 1 219 ? -3.229 -22.499 -5.145 1.00 96.44 219 GLN A CA 1
ATOM 1728 C C . GLN A 1 219 ? -3.988 -21.189 -5.374 1.00 96.44 219 GLN A C 1
ATOM 1730 O O . GLN A 1 219 ? -3.735 -20.444 -6.317 1.00 96.44 219 GLN A O 1
ATOM 1735 N N . THR A 1 220 ? -4.953 -20.902 -4.505 1.00 96.06 220 THR A N 1
ATOM 1736 C CA . THR A 1 220 ? -5.709 -19.644 -4.500 1.00 96.06 220 THR A CA 1
ATOM 1737 C C . THR A 1 220 ? -5.693 -19.080 -3.090 1.00 96.06 220 THR A C 1
ATOM 1739 O O . THR A 1 220 ? -5.846 -19.835 -2.130 1.00 96.06 220 THR A O 1
ATOM 1742 N N . ALA A 1 221 ? -5.507 -17.765 -2.959 1.00 97.56 221 ALA A N 1
ATOM 1743 C CA . ALA A 1 221 ? -5.481 -17.124 -1.653 1.00 97.56 221 ALA A CA 1
ATOM 1744 C C . ALA A 1 221 ? -6.844 -17.280 -0.944 1.00 97.56 221 ALA A C 1
ATOM 1746 O O . ALA A 1 221 ? -7.876 -16.924 -1.527 1.00 97.56 221 ALA A O 1
ATOM 1747 N N . PRO A 1 222 ? -6.869 -17.789 0.304 1.00 96.00 222 PRO A N 1
ATOM 1748 C CA . PRO A 1 222 ? -8.112 -18.082 1.023 1.00 96.00 222 PRO A CA 1
ATOM 1749 C C . PRO A 1 222 ? -8.879 -16.821 1.439 1.00 96.00 222 PRO A C 1
ATOM 1751 O O . PRO A 1 222 ? -10.090 -16.873 1.642 1.00 96.00 222 PRO A O 1
ATOM 1754 N N . TYR A 1 223 ? -8.185 -15.686 1.530 1.00 96.25 223 TYR A N 1
ATOM 1755 C CA . TYR A 1 223 ? -8.745 -14.382 1.871 1.00 96.25 223 TYR A CA 1
ATOM 1756 C C . TYR A 1 223 ? -8.347 -13.365 0.809 1.00 96.25 223 TYR A C 1
ATOM 1758 O O . TYR A 1 223 ? -7.261 -13.473 0.226 1.00 96.25 223 TYR A O 1
ATOM 1766 N N . LEU A 1 224 ? -9.191 -12.350 0.600 1.00 98.25 224 LEU A N 1
ATOM 1767 C CA . LEU A 1 224 ? -8.787 -11.191 -0.188 1.00 98.25 224 LEU A CA 1
ATOM 1768 C C . LEU A 1 224 ? -7.535 -10.595 0.446 1.00 98.25 224 LEU A C 1
ATOM 1770 O O . LEU A 1 224 ? -7.557 -10.185 1.603 1.00 98.25 224 LEU A O 1
ATOM 1774 N N . THR A 1 225 ? -6.448 -10.570 -0.311 1.00 98.81 225 THR A N 1
ATOM 1775 C CA . THR A 1 225 ? -5.149 -10.093 0.153 1.00 98.81 225 THR A CA 1
ATOM 1776 C C . THR A 1 225 ? -4.782 -8.838 -0.618 1.00 98.81 225 THR A C 1
ATOM 1778 O O . THR A 1 225 ? -4.738 -8.868 -1.846 1.00 98.81 225 THR A O 1
ATOM 1781 N N . ILE A 1 226 ? -4.504 -7.742 0.082 1.00 98.81 226 ILE A N 1
ATOM 1782 C CA . ILE A 1 226 ? -3.942 -6.526 -0.508 1.00 98.81 226 ILE A CA 1
ATOM 1783 C C . ILE A 1 226 ? -2.541 -6.283 0.039 1.00 98.81 226 ILE A C 1
ATOM 1785 O O . ILE A 1 226 ? -2.245 -6.630 1.183 1.00 98.81 226 ILE A O 1
ATOM 1789 N N . PHE A 1 227 ? -1.675 -5.669 -0.760 1.00 98.88 227 PHE A N 1
ATOM 1790 C CA . PHE A 1 227 ? -0.335 -5.307 -0.307 1.00 98.88 227 PHE A CA 1
ATOM 1791 C C . PHE A 1 227 ? 0.200 -4.056 -1.006 1.00 98.88 227 PHE A C 1
ATOM 1793 O O . PHE A 1 227 ? -0.223 -3.703 -2.113 1.00 98.88 227 PHE A O 1
ATOM 1800 N N . ILE A 1 228 ? 1.142 -3.397 -0.337 1.00 98.81 228 ILE A N 1
ATOM 1801 C CA . ILE A 1 228 ? 2.020 -2.362 -0.900 1.00 98.81 228 ILE A CA 1
ATOM 1802 C C . ILE A 1 228 ? 3.408 -2.958 -1.150 1.00 98.81 228 ILE A C 1
ATOM 1804 O O . ILE A 1 228 ? 3.736 -3.987 -0.575 1.00 98.81 228 ILE A O 1
ATOM 1808 N N . ALA A 1 229 ? 4.225 -2.341 -1.998 1.00 98.31 229 ALA A N 1
ATOM 1809 C CA . ALA A 1 229 ? 5.572 -2.842 -2.272 1.00 98.31 229 ALA A CA 1
ATOM 1810 C C . ALA A 1 229 ? 6.544 -2.436 -1.153 1.00 98.31 229 ALA A C 1
ATOM 1812 O O . ALA A 1 229 ? 6.486 -1.301 -0.675 1.00 98.31 229 ALA A O 1
ATOM 1813 N N . GLY A 1 230 ? 7.451 -3.338 -0.774 1.00 96.88 230 GLY A N 1
ATOM 1814 C CA . GLY A 1 230 ? 8.646 -3.015 0.012 1.00 96.88 230 GLY A CA 1
ATOM 1815 C C . GLY A 1 230 ? 9.887 -2.836 -0.866 1.00 96.88 230 GLY A C 1
ATOM 1816 O O . GLY A 1 230 ? 9.789 -2.402 -2.016 1.00 96.88 230 GLY A O 1
ATOM 1817 N N . ASN A 1 231 ? 11.062 -3.174 -0.337 1.00 94.19 231 ASN A N 1
ATOM 1818 C CA . ASN A 1 231 ? 12.329 -3.148 -1.075 1.00 94.19 231 ASN A CA 1
ATOM 1819 C C . ASN A 1 231 ? 12.750 -4.525 -1.631 1.00 94.19 231 ASN A C 1
ATOM 1821 O O . ASN A 1 231 ? 13.556 -4.588 -2.562 1.00 94.19 231 ASN A O 1
ATOM 1825 N N . HIS A 1 232 ? 12.187 -5.622 -1.120 1.00 93.94 232 HIS A N 1
ATOM 1826 C CA . HIS A 1 232 ? 12.376 -6.984 -1.625 1.00 93.94 232 HIS A CA 1
ATOM 1827 C C . HIS A 1 232 ? 11.192 -7.395 -2.497 1.00 93.94 232 HIS A C 1
ATOM 1829 O O . HIS A 1 232 ? 10.262 -8.051 -2.037 1.00 93.94 232 HIS A O 1
ATOM 1835 N N . GLU A 1 233 ? 11.216 -7.009 -3.772 1.00 96.25 233 GLU A N 1
ATOM 1836 C CA . GLU A 1 233 ? 10.073 -7.225 -4.662 1.00 96.25 233 GLU A CA 1
ATOM 1837 C C . GLU A 1 233 ? 10.459 -7.737 -6.047 1.00 96.25 233 GLU A C 1
ATOM 1839 O O . GLU A 1 233 ? 11.583 -7.559 -6.524 1.00 96.25 233 GLU A O 1
ATOM 1844 N N . ALA A 1 234 ? 9.479 -8.339 -6.724 1.00 94.44 234 ALA A N 1
ATOM 1845 C CA . ALA A 1 234 ? 9.541 -8.625 -8.152 1.00 94.44 234 ALA A CA 1
ATOM 1846 C C . ALA A 1 234 ? 9.305 -7.328 -8.944 1.00 94.44 234 ALA A C 1
ATOM 1848 O O . ALA A 1 234 ? 8.211 -7.079 -9.454 1.00 94.44 234 ALA A O 1
ATOM 1849 N N . SER A 1 235 ? 10.336 -6.483 -9.015 1.00 91.44 235 SER A N 1
ATOM 1850 C CA . SER A 1 235 ? 10.251 -5.118 -9.547 1.00 91.44 235 SER A CA 1
ATOM 1851 C C . SER A 1 235 ? 9.621 -5.029 -10.939 1.00 91.44 235 SER A C 1
ATOM 1853 O O . SER A 1 235 ? 8.772 -4.178 -11.166 1.00 91.44 235 SER A O 1
ATOM 1855 N N . SER A 1 236 ? 9.977 -5.928 -11.863 1.00 90.88 236 SER A N 1
ATOM 1856 C CA . SER A 1 236 ? 9.384 -5.997 -13.211 1.00 90.88 236 SER A CA 1
ATOM 1857 C C . SER A 1 236 ? 7.873 -6.202 -13.169 1.00 90.88 236 SER A C 1
ATOM 1859 O O . SER A 1 236 ? 7.130 -5.461 -13.806 1.00 90.88 236 SER A O 1
ATOM 1861 N N . HIS A 1 237 ? 7.433 -7.211 -12.417 1.00 95.31 237 HIS A N 1
ATOM 1862 C CA . HIS A 1 237 ? 6.042 -7.629 -12.338 1.00 95.31 237 HIS A CA 1
ATOM 1863 C C . HIS A 1 237 ? 5.178 -6.535 -11.711 1.00 95.31 237 HIS A C 1
ATOM 1865 O O . HIS A 1 237 ? 4.136 -6.188 -12.259 1.00 95.31 237 HIS A O 1
ATOM 1871 N N . LEU A 1 238 ? 5.629 -5.950 -10.598 1.00 96.00 238 LEU A N 1
ATOM 1872 C CA . LEU A 1 238 ? 4.895 -4.866 -9.946 1.00 96.00 238 LEU A CA 1
ATOM 1873 C C . LEU A 1 238 ? 4.888 -3.584 -10.782 1.00 96.00 238 LEU A C 1
ATOM 1875 O O . LEU A 1 238 ? 3.917 -2.832 -10.725 1.00 96.00 238 LEU A O 1
ATOM 1879 N N . TRP A 1 239 ? 5.921 -3.344 -11.595 1.00 92.19 239 TRP A N 1
ATOM 1880 C CA . TRP A 1 239 ? 5.952 -2.155 -12.444 1.00 92.19 239 TRP A CA 1
ATOM 1881 C C . TRP A 1 239 ? 4.889 -2.170 -13.536 1.00 92.19 239 TRP A C 1
ATOM 1883 O O . TRP A 1 239 ? 4.325 -1.128 -13.855 1.00 92.19 239 TRP A O 1
ATOM 1893 N N . GLU A 1 240 ? 4.557 -3.354 -14.060 1.00 93.75 240 GLU A N 1
ATOM 1894 C CA . GLU A 1 240 ? 3.442 -3.538 -14.995 1.00 93.75 240 GLU A CA 1
ATOM 1895 C C . GLU A 1 240 ? 2.089 -3.093 -14.401 1.00 93.75 240 GLU A C 1
ATOM 1897 O O . GLU A 1 240 ? 1.156 -2.820 -15.156 1.00 93.75 240 GLU A O 1
ATOM 1902 N N . LEU A 1 241 ? 1.986 -3.019 -13.068 1.00 96.88 241 LEU A N 1
ATOM 1903 C CA . LEU A 1 241 ? 0.784 -2.741 -12.279 1.00 96.88 241 LEU A CA 1
ATOM 1904 C C . LEU A 1 241 ? 0.921 -1.444 -11.459 1.00 96.88 241 LEU A C 1
ATOM 1906 O O . LEU A 1 241 ? 0.501 -1.374 -10.306 1.00 96.88 241 LEU A O 1
ATOM 1910 N N . TYR A 1 242 ? 1.501 -0.391 -12.041 1.00 96.12 242 TYR A N 1
ATOM 1911 C CA . TYR A 1 242 ? 1.704 0.902 -11.369 1.00 96.12 242 TYR A CA 1
ATOM 1912 C C . TYR A 1 242 ? 0.440 1.512 -10.740 1.00 96.12 242 TYR A C 1
ATOM 1914 O O . TYR A 1 242 ? 0.514 2.051 -9.634 1.00 96.12 242 TYR A O 1
ATOM 1922 N N . TYR A 1 243 ? -0.712 1.411 -11.416 1.00 97.69 243 TYR A N 1
ATOM 1923 C CA . TYR A 1 243 ? -2.016 1.876 -10.907 1.00 97.69 243 TYR A CA 1
ATOM 1924 C C . TYR A 1 243 ? -2.704 0.864 -9.972 1.00 97.69 243 TYR A C 1
ATOM 1926 O O . TYR A 1 243 ? -3.840 1.077 -9.550 1.00 97.69 243 TYR A O 1
ATOM 1934 N N . GLY A 1 244 ? -2.020 -0.235 -9.656 1.00 98.31 244 GLY 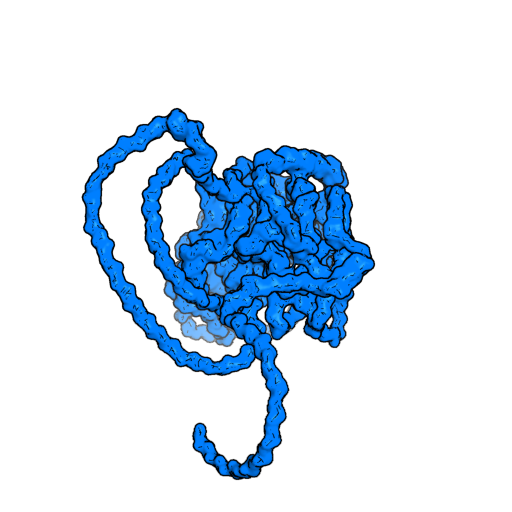A N 1
ATOM 1935 C CA . GLY A 1 244 ? -2.544 -1.387 -8.942 1.00 98.31 244 GLY A CA 1
ATOM 1936 C C . GLY A 1 244 ? -3.174 -2.433 -9.862 1.00 98.31 244 GLY A C 1
ATOM 1937 O O . GLY A 1 244 ? -3.520 -2.161 -11.012 1.00 98.31 244 GLY A O 1
ATOM 1938 N N . GLY A 1 245 ? -3.303 -3.653 -9.349 1.00 98.44 245 GLY A N 1
ATOM 1939 C CA . GLY A 1 245 ? -3.933 -4.764 -10.057 1.00 98.44 245 GLY A CA 1
ATOM 1940 C C . GLY A 1 245 ? -3.723 -6.107 -9.371 1.00 98.44 245 GLY A C 1
ATOM 1941 O O . GLY A 1 245 ? -2.957 -6.237 -8.415 1.00 98.44 245 GLY A O 1
ATOM 1942 N N . TRP A 1 246 ? -4.409 -7.128 -9.871 1.00 98.69 246 TRP A N 1
ATOM 1943 C CA . TRP A 1 246 ? -4.300 -8.491 -9.372 1.00 98.69 246 TRP A CA 1
ATOM 1944 C C . TRP A 1 246 ? -2.971 -9.104 -9.808 1.00 98.69 246 TRP A C 1
ATOM 1946 O O . TRP A 1 246 ? -2.687 -9.195 -11.003 1.00 98.69 246 TRP A O 1
ATOM 1956 N N . VAL A 1 247 ? -2.163 -9.558 -8.852 1.00 98.44 247 VAL A N 1
ATOM 1957 C CA . VAL A 1 247 ? -0.931 -10.319 -9.139 1.00 98.44 247 VAL A CA 1
ATOM 1958 C C . VAL A 1 247 ? -1.194 -11.822 -9.197 1.00 98.44 247 VAL A C 1
ATOM 1960 O O . VAL A 1 247 ? -0.410 -12.559 -9.780 1.00 98.44 247 VAL A O 1
ATOM 1963 N N . ALA A 1 248 ? -2.294 -12.266 -8.592 1.00 98.50 248 ALA A N 1
ATOM 1964 C CA . ALA A 1 248 ? -2.843 -13.615 -8.631 1.00 98.50 248 ALA A CA 1
ATOM 1965 C C . ALA A 1 248 ? -4.337 -13.535 -8.250 1.00 98.50 248 ALA A C 1
ATOM 1967 O O . ALA A 1 248 ? -4.782 -12.495 -7.743 1.00 98.50 248 ALA A O 1
ATOM 1968 N N . PRO A 1 249 ? -5.140 -14.597 -8.441 1.00 98.00 249 PRO A N 1
ATOM 1969 C CA . PRO A 1 249 ? -6.522 -14.601 -7.980 1.00 98.00 249 PRO A CA 1
ATOM 1970 C C . PRO A 1 249 ? -6.607 -14.289 -6.478 1.00 98.00 249 PRO A C 1
ATOM 1972 O O . PRO A 1 249 ? -5.960 -14.946 -5.663 1.00 98.00 249 PRO A O 1
ATOM 1975 N N . ASN A 1 250 ? -7.423 -13.289 -6.127 1.00 97.31 250 ASN A N 1
ATOM 1976 C CA . ASN A 1 250 ? -7.655 -12.825 -4.754 1.00 97.31 250 ASN A CA 1
ATOM 1977 C C . ASN A 1 250 ? -6.444 -12.139 -4.069 1.00 97.31 250 ASN A C 1
ATOM 1979 O O . ASN A 1 250 ? -6.481 -11.899 -2.864 1.00 97.31 250 ASN A O 1
ATOM 1983 N N . ILE A 1 251 ? -5.397 -11.779 -4.830 1.00 98.75 251 ILE A N 1
ATOM 1984 C CA . ILE A 1 251 ? -4.227 -11.024 -4.349 1.00 98.75 251 ILE A CA 1
ATOM 1985 C C . ILE A 1 251 ? -4.043 -9.755 -5.193 1.00 98.75 251 ILE A C 1
ATOM 1987 O O . ILE A 1 251 ? -3.722 -9.837 -6.381 1.00 98.75 251 ILE A O 1
ATOM 1991 N N . TYR A 1 252 ? -4.223 -8.582 -4.587 1.00 98.88 252 TYR A N 1
ATOM 1992 C CA . TYR A 1 252 ? -4.194 -7.279 -5.253 1.00 98.88 252 TYR A CA 1
ATOM 1993 C C . TYR A 1 252 ? -3.016 -6.418 -4.778 1.00 98.88 252 TYR A C 1
ATOM 1995 O O . TYR A 1 252 ? -2.885 -6.106 -3.595 1.00 98.88 252 TYR A O 1
ATOM 2003 N N . PHE A 1 253 ? -2.178 -5.984 -5.713 1.00 98.88 253 PHE A N 1
ATOM 2004 C CA . PHE A 1 253 ? -1.153 -4.975 -5.469 1.00 98.88 253 PHE A CA 1
ATOM 2005 C C . PHE A 1 253 ? -1.766 -3.579 -5.566 1.00 98.88 253 PHE A C 1
ATOM 2007 O O . PHE A 1 253 ? -2.406 -3.259 -6.566 1.00 98.88 253 PHE A O 1
ATOM 2014 N N . LEU A 1 254 ? -1.545 -2.724 -4.566 1.00 98.69 254 LEU A N 1
ATOM 2015 C CA . LEU A 1 254 ? -2.095 -1.365 -4.558 1.00 98.69 254 LEU A CA 1
ATOM 2016 C C . LEU A 1 254 ? -1.498 -0.457 -5.644 1.00 98.69 254 LEU A C 1
ATOM 2018 O O . LEU A 1 254 ? -2.176 0.476 -6.058 1.00 98.69 254 LEU A O 1
ATOM 2022 N N . GLY A 1 255 ? -0.295 -0.728 -6.154 1.00 98.06 255 GLY A N 1
ATOM 2023 C CA . GLY A 1 255 ? 0.407 0.171 -7.077 1.00 98.06 255 GLY A CA 1
ATOM 2024 C C . GLY A 1 255 ? 1.459 1.026 -6.368 1.00 98.06 255 GLY A C 1
ATOM 2025 O O . GLY A 1 255 ? 1.744 0.826 -5.187 1.00 98.06 255 GLY A O 1
ATOM 2026 N N . ALA A 1 256 ? 2.050 1.995 -7.072 1.00 97.06 256 ALA A N 1
ATOM 2027 C CA . ALA A 1 256 ? 3.061 2.887 -6.486 1.00 97.06 256 ALA A CA 1
ATOM 2028 C C . ALA A 1 256 ? 2.478 3.783 -5.374 1.00 97.06 256 ALA A C 1
ATOM 2030 O O . ALA A 1 256 ? 3.065 3.938 -4.305 1.00 97.06 256 ALA A O 1
ATOM 2031 N N . ALA A 1 257 ? 1.287 4.327 -5.616 1.00 98.25 257 ALA A N 1
ATOM 2032 C CA . ALA A 1 257 ? 0.428 4.954 -4.620 1.00 98.25 257 ALA A CA 1
ATOM 2033 C C . ALA A 1 257 ? -1.026 4.807 -5.073 1.00 98.25 257 ALA A C 1
ATOM 2035 O O . ALA A 1 257 ? -1.286 4.857 -6.280 1.00 98.25 257 ALA A O 1
ATOM 2036 N N . ASN A 1 258 ? -1.961 4.605 -4.142 1.00 98.50 258 ASN A N 1
ATOM 2037 C CA . ASN A 1 258 ? -3.370 4.396 -4.483 1.00 98.50 258 ASN A CA 1
ATOM 2038 C C . ASN A 1 258 ? -4.309 4.635 -3.300 1.00 98.50 258 ASN A C 1
ATOM 2040 O O . ASN A 1 258 ? -3.898 4.502 -2.146 1.00 98.50 258 ASN A O 1
ATOM 2044 N N . ILE A 1 259 ? -5.579 4.913 -3.598 1.00 98.81 259 ILE A N 1
ATOM 2045 C CA . ILE A 1 259 ? -6.676 4.824 -2.635 1.00 98.81 259 ILE A CA 1
ATOM 2046 C C . ILE A 1 259 ? -7.765 3.941 -3.232 1.00 98.81 259 ILE A C 1
ATOM 2048 O O . ILE A 1 259 ? -8.316 4.235 -4.293 1.00 98.81 259 ILE A O 1
ATOM 2052 N N . LEU A 1 260 ? -8.092 2.866 -2.523 1.00 98.62 260 LEU A N 1
ATOM 2053 C CA . LEU A 1 260 ? -9.211 1.991 -2.849 1.00 98.62 260 LEU A CA 1
ATOM 2054 C C . LEU A 1 260 ? -10.231 1.996 -1.723 1.00 98.62 260 LEU A C 1
ATOM 2056 O O . LEU A 1 260 ? -9.912 2.253 -0.562 1.00 98.62 260 LEU A O 1
ATOM 2060 N N . ARG A 1 261 ? -11.467 1.657 -2.071 1.00 98.19 261 ARG A N 1
ATOM 2061 C CA . ARG A 1 261 ? -12.527 1.407 -1.106 1.00 98.19 261 ARG A CA 1
ATOM 2062 C C . ARG A 1 261 ? -12.747 -0.095 -0.953 1.00 98.19 261 ARG A C 1
ATOM 2064 O O . ARG A 1 261 ? -12.917 -0.799 -1.944 1.00 98.19 261 ARG A O 1
ATOM 2071 N N . PHE A 1 262 ? -12.791 -0.576 0.283 1.00 97.69 262 PHE A N 1
ATOM 2072 C CA . PHE A 1 262 ? -13.186 -1.937 0.631 1.00 97.69 262 PHE A CA 1
ATOM 2073 C C . PHE A 1 262 ? -14.393 -1.880 1.565 1.00 97.69 262 PHE A C 1
ATOM 2075 O O . PHE A 1 262 ? -14.269 -1.631 2.766 1.00 97.69 262 PHE A O 1
ATOM 2082 N N . GLY A 1 263 ? -15.585 -2.037 0.985 1.00 94.56 263 GLY A N 1
ATOM 2083 C CA . GLY A 1 263 ? -16.833 -1.807 1.710 1.00 94.56 263 GLY A CA 1
ATOM 2084 C C . GLY A 1 263 ? -16.884 -0.383 2.285 1.00 94.56 263 GLY A C 1
ATOM 2085 O O . GLY A 1 263 ? -16.756 0.574 1.517 1.00 94.56 263 GLY A O 1
ATOM 2086 N N . PRO A 1 264 ? -17.053 -0.211 3.607 1.00 95.12 264 PRO A N 1
ATOM 2087 C CA . PRO A 1 264 ? -17.106 1.115 4.210 1.00 95.12 264 PRO A CA 1
ATOM 2088 C C . PRO A 1 264 ? -15.737 1.802 4.330 1.00 95.12 264 PRO A C 1
ATOM 2090 O O . PRO A 1 264 ? -15.707 3.014 4.516 1.00 95.12 264 PRO A O 1
ATOM 2093 N N . LEU A 1 265 ? -14.620 1.076 4.203 1.00 98.00 265 LEU A N 1
ATOM 2094 C CA . LEU A 1 265 ? -13.282 1.614 4.464 1.00 98.00 265 LEU A CA 1
ATOM 2095 C C . LEU A 1 265 ? -12.624 2.176 3.203 1.00 98.00 265 LEU A C 1
ATOM 2097 O O . LEU A 1 265 ? -12.611 1.516 2.165 1.00 98.00 265 LEU A O 1
ATOM 2101 N N . ARG A 1 266 ? -11.997 3.347 3.311 1.00 98.50 266 ARG A N 1
ATOM 2102 C CA . ARG A 1 266 ? -11.012 3.867 2.352 1.00 98.50 266 ARG A CA 1
ATOM 2103 C C . ARG A 1 266 ? -9.606 3.536 2.834 1.00 98.50 266 ARG A C 1
ATOM 2105 O O . ARG A 1 266 ? -9.229 3.883 3.954 1.00 98.50 266 ARG A O 1
ATOM 2112 N N . ILE A 1 267 ? -8.834 2.891 1.969 1.00 98.81 267 ILE A N 1
ATOM 2113 C CA . ILE A 1 267 ? -7.487 2.405 2.252 1.00 98.81 267 ILE A CA 1
ATOM 2114 C C . ILE A 1 267 ? -6.520 3.111 1.306 1.00 98.81 267 ILE A C 1
ATOM 2116 O O . ILE A 1 267 ? -6.578 2.911 0.094 1.00 98.81 267 ILE A O 1
ATOM 2120 N N . ALA A 1 268 ? -5.644 3.934 1.871 1.00 98.81 268 ALA A N 1
ATOM 2121 C CA . ALA A 1 268 ? -4.571 4.628 1.178 1.00 98.81 268 ALA A CA 1
ATOM 2122 C C . ALA A 1 268 ? -3.257 3.854 1.323 1.00 98.81 268 ALA A C 1
ATOM 2124 O O . ALA A 1 268 ? -2.866 3.506 2.435 1.00 98.81 268 ALA A O 1
ATOM 2125 N N . GLY A 1 269 ? -2.558 3.609 0.217 1.00 98.56 269 GLY A N 1
ATOM 2126 C CA . GLY A 1 269 ? -1.265 2.927 0.207 1.00 98.56 269 GLY A CA 1
ATOM 2127 C C . GLY A 1 269 ? -0.177 3.744 -0.475 1.00 98.56 269 GLY A C 1
ATOM 2128 O O . GLY A 1 269 ? -0.412 4.323 -1.535 1.00 98.56 269 GLY A O 1
ATOM 2129 N N . LEU A 1 270 ? 1.011 3.760 0.128 1.00 98.56 270 LEU A N 1
ATOM 2130 C CA . LEU A 1 270 ? 2.241 4.318 -0.425 1.00 98.56 270 LEU A CA 1
ATOM 2131 C C . LEU A 1 270 ? 3.315 3.224 -0.443 1.00 98.56 270 LEU A C 1
ATOM 2133 O O . LEU A 1 270 ? 3.771 2.776 0.608 1.00 98.56 270 LEU A O 1
ATOM 2137 N N . SER A 1 271 ? 3.699 2.788 -1.639 1.00 98.62 271 SER A N 1
ATOM 2138 C CA . SER A 1 271 ? 4.664 1.706 -1.836 1.00 98.62 271 SER A CA 1
ATOM 2139 C C . SER A 1 271 ? 6.106 2.213 -1.839 1.00 98.62 271 SER A C 1
ATOM 2141 O O . SER A 1 271 ? 6.388 3.297 -2.351 1.00 98.62 271 SER A O 1
ATOM 2143 N N . GLY A 1 272 ? 7.026 1.383 -1.349 1.00 97.75 272 GLY A N 1
ATOM 2144 C CA . GLY A 1 272 ? 8.464 1.627 -1.382 1.00 97.75 272 GLY A CA 1
ATOM 2145 C C . GLY A 1 272 ? 9.052 2.162 -0.077 1.00 97.75 272 GLY A C 1
ATOM 2146 O O . GLY A 1 272 ? 8.386 2.202 0.955 1.00 97.75 272 GLY A O 1
ATOM 2147 N N . ILE A 1 273 ? 10.321 2.576 -0.143 1.00 96.75 273 ILE A N 1
ATOM 2148 C CA . ILE A 1 273 ? 11.072 3.148 0.985 1.00 96.75 273 ILE A CA 1
ATOM 2149 C C . ILE A 1 273 ? 11.635 4.533 0.665 1.00 96.75 273 ILE A C 1
ATOM 2151 O O . ILE A 1 273 ? 11.824 4.923 -0.491 1.00 96.75 273 ILE A O 1
ATOM 2155 N N . TRP A 1 274 ? 11.965 5.284 1.706 1.00 96.31 274 TRP A N 1
ATOM 2156 C CA . TRP A 1 274 ? 12.566 6.602 1.603 1.00 96.31 274 TRP A CA 1
ATOM 2157 C C . TRP A 1 274 ? 14.057 6.551 1.257 1.00 96.31 274 TRP A C 1
ATOM 2159 O O . TRP A 1 274 ? 14.882 6.064 2.029 1.00 96.31 274 TRP A O 1
ATOM 2169 N N . LYS A 1 275 ? 14.432 7.181 0.136 1.00 95.19 275 LYS A N 1
ATOM 2170 C CA . LYS A 1 275 ? 15.810 7.616 -0.143 1.00 95.19 275 LYS A CA 1
ATOM 2171 C C . LYS A 1 275 ? 15.796 9.034 -0.714 1.00 95.19 275 LYS A C 1
ATOM 2173 O O . LYS A 1 275 ? 15.423 9.272 -1.862 1.00 95.19 275 LYS A O 1
ATOM 2178 N N . GLY A 1 276 ? 16.235 10.000 0.095 1.00 92.06 276 GLY A N 1
ATOM 2179 C CA . GLY A 1 276 ? 16.097 11.429 -0.217 1.00 92.06 276 GLY A CA 1
ATOM 2180 C C . GLY A 1 276 ? 16.764 11.885 -1.524 1.00 92.06 276 GLY A C 1
ATOM 2181 O O . GLY A 1 276 ? 16.303 12.846 -2.137 1.00 92.06 276 GLY A O 1
ATOM 2182 N N . PHE A 1 277 ? 17.815 11.196 -1.982 1.00 92.88 277 PHE A N 1
ATOM 2183 C CA . PHE A 1 277 ? 18.497 11.521 -3.241 1.00 92.88 277 PHE A CA 1
ATOM 2184 C C . PHE A 1 277 ? 17.711 11.102 -4.496 1.00 92.88 277 PHE A C 1
ATOM 2186 O O . PHE A 1 277 ? 17.929 11.688 -5.557 1.00 92.88 277 PHE A O 1
ATOM 2193 N N . ASP A 1 278 ? 16.792 10.138 -4.385 1.00 94.00 278 ASP A N 1
ATOM 2194 C CA . ASP A 1 278 ? 15.917 9.705 -5.483 1.00 94.00 278 ASP A CA 1
ATOM 2195 C C . ASP A 1 278 ? 14.535 10.353 -5.426 1.00 94.00 278 ASP A C 1
ATOM 2197 O O . ASP A 1 278 ? 13.868 10.438 -6.451 1.00 94.00 278 ASP A O 1
ATOM 2201 N N . TYR A 1 279 ? 14.141 10.901 -4.273 1.00 95.25 279 TYR A N 1
ATOM 2202 C CA . TYR A 1 279 ? 12.807 11.459 -4.051 1.00 95.25 279 TYR A CA 1
ATOM 2203 C C . TYR A 1 279 ? 12.341 12.425 -5.150 1.00 95.25 279 TYR A C 1
ATOM 2205 O O . TYR A 1 279 ? 11.198 12.370 -5.583 1.00 95.25 279 TYR A O 1
ATOM 2213 N N . ARG A 1 280 ? 13.221 13.300 -5.648 1.00 93.06 280 ARG A N 1
ATOM 2214 C CA . ARG A 1 280 ? 12.870 14.284 -6.691 1.00 93.06 280 ARG A CA 1
ATOM 2215 C C . ARG A 1 280 ? 13.130 13.816 -8.122 1.00 93.06 280 ARG A C 1
ATOM 2217 O O . ARG A 1 280 ? 12.892 14.588 -9.049 1.00 93.06 280 ARG A O 1
ATOM 2224 N N . LYS A 1 281 ? 13.649 12.607 -8.324 1.00 93.00 281 LYS A N 1
ATOM 2225 C CA . LYS A 1 281 ? 13.889 12.055 -9.662 1.00 93.00 281 LYS A CA 1
ATOM 2226 C C . LYS A 1 281 ? 12.576 11.558 -10.274 1.00 93.00 281 LYS A C 1
ATOM 2228 O O . LYS A 1 281 ? 11.650 11.241 -9.531 1.00 93.00 281 LYS A O 1
ATOM 2233 N N . PRO A 1 282 ? 12.477 11.458 -11.607 1.00 91.81 282 PRO A N 1
ATOM 2234 C CA . PRO A 1 282 ? 11.369 10.741 -12.210 1.00 91.81 282 PRO A CA 1
ATOM 2235 C C . PRO A 1 282 ? 11.507 9.235 -11.952 1.00 91.81 282 PRO A C 1
ATOM 2237 O O . PRO A 1 282 ? 12.566 8.730 -11.549 1.00 91.81 282 PRO A O 1
ATOM 2240 N N . HIS A 1 283 ? 10.433 8.524 -12.261 1.00 93.06 283 HIS A N 1
ATOM 2241 C CA . HIS A 1 283 ? 10.447 7.083 -12.467 1.00 93.06 283 HIS A CA 1
ATOM 2242 C C . HIS A 1 283 ? 11.106 6.771 -13.811 1.00 93.06 283 HIS A C 1
ATOM 2244 O O . HIS A 1 283 ? 10.483 6.817 -14.862 1.00 93.06 283 HIS A O 1
ATOM 2250 N N . HIS A 1 284 ? 12.409 6.529 -13.808 1.00 91.38 284 HIS A N 1
ATOM 2251 C CA . HIS A 1 284 ? 13.206 6.348 -15.026 1.00 91.38 284 HIS A CA 1
ATOM 2252 C C . HIS A 1 284 ? 13.524 4.878 -15.317 1.00 91.38 284 HIS A C 1
ATOM 2254 O O . HIS A 1 284 ? 14.153 4.568 -16.328 1.00 91.38 284 HIS A O 1
ATOM 2260 N N . GLU A 1 285 ? 13.090 3.982 -14.440 1.00 93.62 285 GLU A N 1
ATOM 2261 C CA . GLU A 1 285 ? 13.333 2.553 -14.482 1.00 93.62 285 GLU A CA 1
ATOM 2262 C C . GLU A 1 285 ? 12.472 1.911 -15.572 1.00 93.62 285 GLU A C 1
ATOM 2264 O O . GLU A 1 285 ? 11.245 2.038 -15.585 1.00 93.62 285 GLU A O 1
ATOM 2269 N N . ARG A 1 286 ? 13.097 1.185 -16.501 1.00 92.50 286 ARG A N 1
ATOM 2270 C CA . ARG A 1 286 ? 12.391 0.319 -17.457 1.00 92.50 286 ARG A CA 1
ATOM 2271 C C . ARG A 1 286 ? 13.313 -0.809 -17.906 1.00 92.50 286 ARG A C 1
ATOM 2273 O O . ARG A 1 286 ? 14.511 -0.593 -18.045 1.00 92.50 286 ARG A O 1
ATOM 2280 N N . LEU A 1 287 ? 12.769 -2.009 -18.107 1.00 93.56 287 LEU A N 1
ATOM 2281 C CA . LEU A 1 287 ? 13.576 -3.171 -18.481 1.00 93.56 287 LEU A CA 1
ATOM 2282 C C . LEU A 1 287 ? 14.322 -2.944 -19.815 1.00 93.56 287 LEU A C 1
ATOM 2284 O O . LEU A 1 287 ? 13.743 -2.368 -20.746 1.00 93.56 287 LEU A O 1
ATOM 2288 N N . PRO A 1 288 ? 15.569 -3.444 -19.942 1.00 94.25 288 PRO A N 1
ATOM 2289 C CA . PRO A 1 288 ? 16.366 -4.130 -18.913 1.00 94.25 288 PRO A CA 1
ATOM 2290 C C . PRO A 1 288 ? 16.899 -3.169 -17.840 1.00 94.25 288 PRO A C 1
ATOM 2292 O O . PRO A 1 288 ? 17.395 -2.093 -18.160 1.00 94.25 288 PRO A O 1
ATOM 2295 N N . PHE A 1 289 ? 16.857 -3.581 -16.575 1.00 93.25 289 PHE A N 1
ATOM 2296 C CA . PHE A 1 289 ? 17.309 -2.781 -15.438 1.00 93.25 289 PHE A CA 1
ATOM 2297 C C . PHE A 1 289 ? 18.828 -2.816 -15.272 1.00 93.25 289 PHE A C 1
ATOM 2299 O O . PHE A 1 289 ? 19.456 -3.875 -15.318 1.00 93.25 289 PHE A O 1
ATOM 2306 N N . SER A 1 290 ? 19.439 -1.662 -15.023 1.00 92.19 290 SER A N 1
ATOM 2307 C CA . SER A 1 290 ? 20.786 -1.600 -14.460 1.00 92.19 290 SER A CA 1
ATOM 2308 C C . SER A 1 290 ? 20.771 -1.979 -12.971 1.00 92.19 290 SER A C 1
ATOM 2310 O O . SER A 1 290 ? 19.712 -2.026 -12.351 1.00 92.19 290 SER A O 1
ATOM 2312 N N . GLY A 1 291 ? 21.946 -2.152 -12.356 1.00 87.81 291 GLY A N 1
ATOM 2313 C CA . GLY A 1 291 ? 22.036 -2.328 -10.896 1.00 87.81 291 GLY A CA 1
ATOM 2314 C C . GLY A 1 291 ? 21.394 -1.172 -10.113 1.00 87.81 291 GLY A C 1
ATOM 2315 O O . GLY A 1 291 ? 20.719 -1.414 -9.118 1.00 87.81 291 GLY A O 1
ATOM 2316 N N . ASP A 1 292 ? 21.531 0.061 -10.617 1.00 90.00 292 ASP A N 1
ATOM 2317 C CA . ASP A 1 292 ? 20.889 1.242 -10.025 1.00 90.00 292 ASP A CA 1
ATOM 2318 C C . ASP A 1 292 ? 19.354 1.168 -10.123 1.00 90.00 292 ASP A C 1
ATOM 2320 O O . ASP A 1 292 ? 18.692 1.345 -9.108 1.00 90.00 292 ASP A O 1
ATOM 2324 N N . ASP A 1 293 ? 18.793 0.823 -11.295 1.00 92.88 293 ASP A N 1
ATOM 2325 C CA . ASP A 1 293 ? 17.340 0.699 -11.514 1.00 92.88 293 ASP A CA 1
ATOM 2326 C C . ASP A 1 293 ? 16.687 -0.322 -10.569 1.00 92.88 293 ASP A C 1
ATOM 2328 O O . ASP A 1 293 ? 15.584 -0.093 -10.081 1.00 92.88 293 ASP A O 1
ATOM 2332 N N . VAL A 1 294 ? 17.374 -1.436 -10.274 1.00 91.56 294 VAL A N 1
ATOM 2333 C CA . VAL A 1 294 ? 16.889 -2.448 -9.315 1.00 91.56 294 VAL A CA 1
ATOM 2334 C C . VAL A 1 294 ? 16.645 -1.834 -7.935 1.00 91.56 294 VAL A C 1
ATOM 2336 O O . VAL A 1 294 ? 15.689 -2.215 -7.262 1.00 91.56 294 VAL A O 1
ATOM 2339 N N . LYS A 1 295 ? 17.490 -0.881 -7.520 1.00 91.69 295 LYS A N 1
ATOM 2340 C CA . LYS A 1 295 ? 17.373 -0.186 -6.232 1.00 91.69 295 LYS A CA 1
ATOM 2341 C C . LYS A 1 295 ? 16.406 0.996 -6.315 1.00 91.69 295 LYS A C 1
ATOM 2343 O O . LYS A 1 295 ? 15.521 1.138 -5.480 1.00 91.69 295 LYS A O 1
ATOM 2348 N N . SER A 1 296 ? 16.556 1.846 -7.327 1.00 94.00 296 SER A N 1
ATOM 2349 C CA . SER A 1 296 ? 15.794 3.091 -7.436 1.00 94.00 296 SER A CA 1
ATOM 2350 C C . SER A 1 296 ? 14.307 2.867 -7.713 1.00 94.00 296 SER A C 1
ATOM 2352 O O . SER A 1 296 ? 13.506 3.728 -7.337 1.00 94.00 296 SER A O 1
ATOM 2354 N N . TRP A 1 297 ? 13.941 1.708 -8.275 1.00 93.94 297 TRP A N 1
ATOM 2355 C CA . TRP A 1 297 ? 12.572 1.220 -8.470 1.00 93.94 297 TRP A CA 1
ATOM 2356 C C . TRP A 1 297 ? 11.664 1.447 -7.256 1.00 93.94 297 TRP A C 1
ATOM 2358 O O . TRP A 1 297 ? 10.621 2.088 -7.354 1.00 93.94 297 TRP A O 1
ATOM 2368 N N . TYR A 1 298 ? 12.070 0.916 -6.103 1.00 94.69 298 TYR A N 1
ATOM 2369 C CA . TYR A 1 298 ? 11.243 0.901 -4.898 1.00 94.69 298 TYR A CA 1
ATOM 2370 C C . TYR A 1 298 ? 11.470 2.137 -4.024 1.00 94.69 298 TYR A C 1
ATOM 2372 O O . TYR A 1 298 ? 10.954 2.207 -2.912 1.00 94.69 298 TYR A O 1
ATOM 2380 N N . HIS A 1 299 ? 12.263 3.117 -4.465 1.00 97.38 299 HIS A N 1
ATOM 2381 C CA . HIS A 1 299 ? 12.382 4.367 -3.724 1.00 97.38 299 HIS A CA 1
ATOM 2382 C C . HIS A 1 299 ? 11.150 5.246 -3.984 1.00 97.38 299 HIS A C 1
ATOM 2384 O O . HIS A 1 299 ? 10.713 5.433 -5.120 1.00 97.38 299 HIS A O 1
ATOM 2390 N N . ILE A 1 300 ? 10.593 5.840 -2.936 1.00 97.19 300 ILE A N 1
ATOM 2391 C CA . ILE A 1 300 ? 9.424 6.715 -3.067 1.00 97.19 300 ILE A CA 1
ATOM 2392 C C . ILE A 1 300 ? 9.780 7.965 -3.876 1.00 97.19 300 ILE A C 1
ATOM 2394 O O . ILE A 1 300 ? 10.828 8.582 -3.663 1.00 97.19 300 ILE A O 1
ATOM 2398 N N . ARG A 1 301 ? 8.886 8.362 -4.789 1.00 95.94 301 ARG A N 1
ATOM 2399 C CA . ARG A 1 301 ? 9.000 9.599 -5.569 1.00 95.94 301 ARG A CA 1
ATOM 2400 C C . ARG A 1 301 ? 8.055 10.670 -5.059 1.00 95.94 301 ARG A C 1
ATOM 2402 O O . ARG A 1 301 ? 6.912 10.410 -4.691 1.00 95.94 301 ARG A O 1
ATOM 2409 N N . GLU A 1 302 ? 8.527 11.905 -5.124 1.00 95.62 302 GLU A N 1
ATOM 2410 C CA . GLU A 1 302 ? 7.757 13.102 -4.810 1.00 95.62 302 GLU A CA 1
ATOM 2411 C C . GLU A 1 302 ? 6.503 13.188 -5.673 1.00 95.62 302 GLU A C 1
ATOM 2413 O O . GLU A 1 302 ? 5.461 13.577 -5.168 1.00 95.62 302 GLU A O 1
ATOM 2418 N N . PHE A 1 303 ? 6.565 12.726 -6.921 1.00 94.50 303 PHE A N 1
ATOM 2419 C CA . PHE A 1 303 ? 5.415 12.680 -7.815 1.00 94.50 303 PHE A CA 1
ATOM 2420 C C . PHE A 1 303 ? 4.246 11.842 -7.264 1.00 94.50 303 PHE A C 1
ATOM 2422 O O . PHE A 1 303 ? 3.087 12.245 -7.365 1.00 94.50 303 PHE A O 1
ATOM 2429 N N . ASP A 1 304 ? 4.530 10.690 -6.646 1.00 96.44 304 ASP A N 1
ATOM 2430 C CA . ASP A 1 304 ? 3.498 9.836 -6.048 1.00 96.44 304 ASP A CA 1
ATOM 2431 C C . ASP A 1 304 ? 2.934 10.437 -4.764 1.00 96.44 304 ASP A C 1
ATOM 2433 O O . ASP A 1 304 ? 1.719 10.465 -4.565 1.00 96.44 304 ASP A O 1
ATOM 2437 N N . VAL A 1 305 ? 3.813 11.003 -3.937 1.00 97.75 305 VAL A N 1
ATOM 2438 C CA . VAL A 1 305 ? 3.433 11.714 -2.712 1.00 97.75 305 VAL A CA 1
ATOM 2439 C C . VAL A 1 305 ? 2.574 12.927 -3.035 1.00 97.75 305 VAL A C 1
ATOM 2441 O O . VAL A 1 305 ? 1.551 13.141 -2.395 1.00 97.75 305 VAL A O 1
ATOM 2444 N N . ARG A 1 306 ? 2.926 13.694 -4.067 1.00 96.81 306 ARG A N 1
ATOM 2445 C CA . ARG A 1 306 ? 2.200 14.893 -4.484 1.00 96.81 306 ARG A CA 1
ATOM 2446 C C . ARG A 1 306 ? 0.735 14.596 -4.789 1.00 96.81 306 ARG A C 1
ATOM 2448 O O . ARG A 1 306 ? -0.113 15.371 -4.351 1.00 96.81 306 ARG A O 1
ATOM 2455 N N . LYS A 1 307 ? 0.436 13.473 -5.461 1.00 97.88 307 LYS A N 1
ATOM 2456 C CA . LYS A 1 307 ? -0.941 12.987 -5.682 1.00 97.88 307 LYS A CA 1
ATOM 2457 C C . LYS A 1 307 ? -1.664 12.745 -4.355 1.00 97.88 307 LYS A C 1
ATOM 2459 O O . LYS A 1 307 ? -2.765 13.248 -4.162 1.00 97.88 307 LYS A O 1
ATOM 2464 N N . MET A 1 308 ? -1.030 12.032 -3.420 1.00 98.25 308 MET A N 1
ATOM 2465 C CA . MET A 1 308 ? -1.596 11.755 -2.089 1.00 98.25 308 MET A CA 1
ATOM 2466 C C . MET A 1 308 ? -1.866 13.045 -1.303 1.00 98.25 308 MET A C 1
ATOM 2468 O O . MET A 1 308 ? -2.866 13.146 -0.599 1.00 98.25 308 MET A O 1
ATOM 2472 N N . LEU A 1 309 ? -1.017 14.064 -1.470 1.00 97.81 309 LEU A N 1
ATOM 2473 C CA . LEU A 1 309 ? -1.194 15.369 -0.834 1.00 97.81 309 LEU A CA 1
ATOM 2474 C C . LEU A 1 309 ? -2.356 16.197 -1.413 1.00 97.81 309 LEU A C 1
ATOM 2476 O O . LEU A 1 309 ? -2.727 17.196 -0.797 1.00 97.81 309 LEU A O 1
ATOM 2480 N N . GLN A 1 310 ? -2.944 15.788 -2.545 1.00 98.00 310 GLN A N 1
ATOM 2481 C CA . GLN A 1 310 ? -4.138 16.428 -3.116 1.00 98.00 310 GLN A CA 1
ATOM 2482 C C . GLN A 1 310 ? -5.457 15.858 -2.583 1.00 98.00 310 GLN A C 1
ATOM 2484 O O . GLN A 1 310 ? -6.512 16.389 -2.909 1.00 98.00 310 GLN A O 1
ATOM 2489 N N . VAL A 1 311 ? -5.431 14.785 -1.791 1.00 98.31 311 VAL A N 1
ATOM 2490 C CA . VAL A 1 311 ? -6.641 14.156 -1.240 1.00 98.31 311 VAL A CA 1
ATOM 2491 C C . VAL A 1 311 ? -7.223 15.050 -0.156 1.00 98.31 311 VAL A C 1
ATOM 2493 O O . VAL A 1 311 ? -6.514 15.461 0.758 1.00 98.31 311 VAL A O 1
ATOM 2496 N N . ARG A 1 312 ? -8.507 15.377 -0.229 1.00 97.44 312 ARG A N 1
ATOM 2497 C CA . ARG A 1 312 ? -9.168 16.347 0.653 1.00 97.44 312 ARG A CA 1
ATOM 2498 C C . ARG A 1 312 ? -10.222 15.731 1.549 1.00 97.44 312 ARG A C 1
ATOM 2500 O O . ARG A 1 312 ? -10.588 16.378 2.522 1.00 97.44 312 ARG A O 1
ATOM 2507 N N . THR A 1 313 ? -10.653 14.506 1.273 1.00 97.31 313 THR A N 1
ATOM 2508 C CA . THR A 1 313 ? -11.680 13.823 2.067 1.00 97.31 313 THR A CA 1
ATOM 2509 C C . THR A 1 313 ? -11.077 12.746 2.980 1.00 97.31 313 THR A C 1
ATOM 2511 O O . THR A 1 313 ? -10.025 12.177 2.681 1.00 97.31 313 THR A O 1
ATOM 2514 N N . GLN A 1 314 ? -11.725 12.467 4.116 1.00 97.69 314 GLN A N 1
ATOM 2515 C CA . GLN A 1 314 ? -11.212 11.569 5.161 1.00 97.69 314 GLN A CA 1
ATOM 2516 C C . GLN A 1 314 ? -10.952 10.136 4.650 1.00 97.69 314 GLN A C 1
ATOM 2518 O O . GLN A 1 314 ? -11.788 9.543 3.965 1.00 97.69 314 GLN A O 1
ATOM 2523 N N . VAL A 1 315 ? -9.799 9.573 5.024 1.00 98.31 315 VAL A N 1
ATOM 2524 C CA . VAL A 1 315 ? -9.405 8.170 4.789 1.00 98.31 315 VAL A CA 1
ATOM 2525 C C . VAL A 1 315 ? -9.415 7.404 6.118 1.00 98.31 315 VAL A C 1
ATOM 2527 O O . VAL A 1 315 ? -9.197 8.009 7.171 1.00 98.31 315 VAL A O 1
ATOM 2530 N N . ASP A 1 316 ? -9.658 6.090 6.074 1.00 98.56 316 ASP A N 1
ATOM 2531 C CA . ASP A 1 316 ? -9.783 5.232 7.262 1.00 98.56 316 ASP A CA 1
ATOM 2532 C C . ASP A 1 316 ? -8.474 4.515 7.627 1.00 98.56 316 ASP A C 1
ATOM 2534 O O . ASP A 1 316 ? -8.123 4.402 8.804 1.00 98.56 316 ASP A O 1
ATOM 2538 N N . VAL A 1 317 ? -7.738 4.046 6.614 1.00 98.88 317 VAL A N 1
ATOM 2539 C CA . VAL A 1 317 ? -6.493 3.281 6.776 1.00 98.88 317 VAL A CA 1
ATOM 2540 C C . VAL A 1 317 ? -5.403 3.852 5.873 1.00 98.88 317 VAL A C 1
ATOM 2542 O O . VAL A 1 317 ? -5.621 4.009 4.674 1.00 98.88 317 VAL A O 1
ATOM 2545 N N . GLY A 1 318 ? -4.229 4.143 6.432 1.00 98.81 318 GLY A N 1
ATOM 2546 C CA . GLY A 1 318 ? -3.011 4.480 5.688 1.00 98.81 318 GLY A CA 1
ATOM 2547 C C . GLY A 1 318 ? -1.962 3.372 5.783 1.00 98.81 318 GLY A C 1
ATOM 2548 O O . GLY A 1 318 ? -1.822 2.750 6.834 1.00 98.81 318 GLY A O 1
ATOM 2549 N N . LEU A 1 319 ? -1.228 3.127 4.698 1.00 98.88 319 LEU A N 1
ATOM 2550 C CA . LEU A 1 319 ? -0.185 2.103 4.613 1.00 98.88 319 LEU A CA 1
ATOM 2551 C C . LEU A 1 319 ? 1.115 2.703 4.058 1.00 98.88 319 LEU A C 1
ATOM 2553 O O . LEU A 1 319 ? 1.094 3.370 3.021 1.00 98.88 319 LEU A O 1
ATOM 2557 N N . SER A 1 320 ? 2.242 2.401 4.699 1.00 98.75 320 SER A N 1
ATOM 2558 C CA . SER A 1 320 ? 3.593 2.611 4.154 1.00 98.75 320 SER A CA 1
ATOM 2559 C C . SER A 1 320 ? 4.517 1.492 4.608 1.00 98.75 320 SER A C 1
ATOM 2561 O O . SER A 1 320 ? 4.364 1.012 5.727 1.00 98.75 320 SER A O 1
ATOM 2563 N N . HIS A 1 321 ? 5.471 1.071 3.775 1.00 98.50 321 HIS A N 1
ATOM 2564 C CA . HIS A 1 321 ? 6.345 -0.041 4.146 1.00 98.50 321 HIS A CA 1
ATOM 2565 C C . HIS A 1 321 ? 7.282 0.352 5.292 1.00 98.50 321 HIS A C 1
ATOM 2567 O O . HIS A 1 321 ? 7.233 -0.230 6.376 1.00 98.50 321 HIS A O 1
ATOM 2573 N N . ASP A 1 322 ? 8.084 1.392 5.084 1.00 95.94 322 ASP A N 1
ATOM 2574 C CA . ASP A 1 322 ? 8.851 2.032 6.143 1.00 95.94 322 ASP A CA 1
ATOM 2575 C C . ASP A 1 322 ? 7.979 2.994 6.967 1.00 95.94 322 ASP A C 1
ATOM 2577 O O . ASP A 1 322 ? 6.896 3.435 6.569 1.00 95.94 322 ASP A O 1
ATOM 2581 N N . TRP A 1 323 ? 8.430 3.270 8.187 1.00 98.06 323 TRP A N 1
ATOM 2582 C CA . TRP A 1 323 ? 7.635 4.008 9.162 1.00 98.06 323 TRP A CA 1
ATOM 2583 C C . TRP A 1 323 ? 7.611 5.492 8.818 1.00 98.06 323 TRP A C 1
ATOM 2585 O O . TRP A 1 323 ? 8.659 6.021 8.446 1.00 98.06 323 TRP A O 1
ATOM 2595 N N . PRO A 1 324 ? 6.489 6.207 9.003 1.00 98.50 324 PRO A N 1
ATOM 2596 C CA . PRO A 1 324 ? 6.502 7.663 9.004 1.00 98.50 324 PRO A CA 1
ATOM 2597 C C . PRO A 1 324 ? 7.575 8.180 9.964 1.00 98.50 324 PRO A C 1
ATOM 2599 O O . PRO A 1 324 ? 7.680 7.711 11.098 1.00 98.50 324 PRO A O 1
ATOM 2602 N N . ARG A 1 325 ? 8.396 9.125 9.503 1.00 97.62 325 ARG A N 1
ATOM 2603 C CA . ARG A 1 325 ? 9.478 9.684 10.318 1.00 97.62 325 ARG A CA 1
ATOM 2604 C C . ARG A 1 325 ? 8.940 10.227 11.646 1.00 97.62 325 ARG A C 1
ATOM 2606 O O . ARG A 1 325 ? 7.861 10.821 11.685 1.00 97.62 325 ARG A O 1
ATOM 2613 N N . ALA A 1 326 ? 9.730 10.055 12.705 1.00 95.88 326 ALA A N 1
ATOM 2614 C CA . ALA A 1 326 ? 9.454 10.529 14.059 1.00 95.88 326 ALA A CA 1
ATOM 2615 C C . ALA A 1 326 ? 8.242 9.874 14.754 1.00 95.88 326 ALA A C 1
ATOM 2617 O O . ALA A 1 326 ? 7.861 10.300 15.848 1.00 95.88 326 ALA A O 1
ATOM 2618 N N . VAL A 1 327 ? 7.626 8.838 14.166 1.00 97.31 327 VAL A N 1
ATOM 2619 C CA . VAL A 1 327 ? 6.485 8.141 14.783 1.00 97.31 327 VAL A CA 1
ATOM 2620 C C . VAL A 1 327 ? 6.867 7.439 16.091 1.00 97.31 327 VAL A C 1
ATOM 2622 O O . VAL A 1 327 ? 6.026 7.272 16.973 1.00 97.31 327 VAL A O 1
ATOM 2625 N N . GLU A 1 328 ? 8.141 7.087 16.261 1.00 96.50 328 GLU A N 1
ATOM 2626 C CA . GLU A 1 328 ? 8.681 6.474 17.469 1.00 96.50 328 GLU A CA 1
ATOM 2627 C C . GLU A 1 328 ? 8.471 7.333 18.720 1.00 96.50 328 GLU A C 1
ATOM 2629 O O . GLU A 1 328 ? 8.164 6.804 19.787 1.00 96.50 328 GLU A O 1
ATOM 2634 N N . TRP A 1 329 ? 8.527 8.662 18.592 1.00 96.88 329 TRP A N 1
ATOM 2635 C CA . TRP A 1 329 ? 8.326 9.588 19.712 1.00 96.88 329 TRP A CA 1
ATOM 2636 C C . TRP A 1 329 ? 6.884 9.618 20.231 1.00 96.88 329 TRP A C 1
ATOM 2638 O O . TRP A 1 329 ? 6.617 10.194 21.285 1.00 96.88 329 TRP A O 1
ATOM 2648 N N . HIS A 1 330 ? 5.954 8.988 19.512 1.00 95.62 330 HIS A N 1
ATOM 2649 C CA . HIS A 1 330 ? 4.540 8.893 19.867 1.00 95.62 330 HIS A CA 1
ATOM 2650 C C . HIS A 1 330 ? 4.165 7.550 20.525 1.00 95.62 330 HIS A C 1
ATOM 2652 O O . HIS A 1 330 ? 2.981 7.275 20.729 1.00 95.62 330 HIS A O 1
ATOM 2658 N N . GLY A 1 331 ? 5.151 6.708 20.851 1.00 94.06 331 GLY A N 1
ATOM 2659 C CA . GLY A 1 331 ? 4.968 5.446 21.571 1.00 94.06 331 GLY A CA 1
ATOM 2660 C C . GLY A 1 331 ? 6.042 5.221 22.640 1.00 94.06 331 GLY A C 1
ATOM 2661 O O . GLY A 1 331 ? 6.728 6.154 23.074 1.00 94.06 331 GLY A O 1
ATOM 2662 N N . ASP A 1 332 ? 6.214 3.966 23.062 1.00 94.25 332 ASP A N 1
ATOM 2663 C CA . ASP A 1 332 ? 7.268 3.579 24.010 1.00 94.25 332 ASP A CA 1
ATOM 2664 C C . ASP A 1 332 ? 8.640 3.488 23.319 1.00 94.25 332 ASP A C 1
ATOM 2666 O O . ASP A 1 332 ? 9.207 2.421 23.073 1.00 94.25 332 ASP A O 1
ATOM 2670 N N . HIS A 1 333 ? 9.170 4.654 22.958 1.00 94.31 333 HIS A N 1
ATOM 2671 C CA . HIS A 1 333 ? 10.502 4.812 22.385 1.00 94.31 333 HIS A CA 1
ATOM 2672 C C . HIS A 1 333 ? 11.613 4.292 23.310 1.00 94.31 333 HIS A C 1
ATOM 2674 O O . HIS A 1 333 ? 12.660 3.872 22.822 1.00 94.31 333 HIS A O 1
ATOM 2680 N N . ALA A 1 334 ? 11.411 4.275 24.633 1.00 94.38 334 ALA A N 1
ATOM 2681 C CA . ALA A 1 334 ? 12.403 3.749 25.567 1.00 94.38 334 ALA A CA 1
ATOM 2682 C C . ALA A 1 334 ? 12.566 2.230 25.398 1.00 94.38 334 ALA A C 1
ATOM 2684 O O . ALA A 1 334 ? 13.696 1.745 25.278 1.00 94.38 334 ALA A O 1
ATOM 2685 N N . ASP A 1 335 ? 11.458 1.487 25.319 1.00 93.06 335 ASP A N 1
ATOM 2686 C CA . ASP A 1 335 ? 11.482 0.056 25.009 1.00 93.06 335 ASP A CA 1
ATOM 2687 C C . ASP A 1 335 ? 11.977 -0.220 23.581 1.00 93.06 335 ASP A C 1
ATOM 2689 O O . ASP A 1 335 ? 12.808 -1.111 23.373 1.00 93.06 335 ASP A O 1
ATOM 2693 N N . LEU A 1 336 ? 11.555 0.590 22.603 1.00 93.19 336 LEU A N 1
ATOM 2694 C CA . LEU A 1 336 ? 12.036 0.479 21.223 1.00 93.19 336 LEU A CA 1
ATOM 2695 C C . LEU A 1 336 ? 13.560 0.618 21.147 1.00 93.19 336 LEU A C 1
ATOM 2697 O O . LEU A 1 336 ? 14.219 -0.234 20.559 1.00 93.19 336 LEU A O 1
ATOM 2701 N N . PHE A 1 337 ? 14.138 1.642 21.775 1.00 95.56 337 PHE A N 1
ATOM 2702 C CA . PHE A 1 337 ? 15.586 1.868 21.775 1.00 95.56 337 PHE A CA 1
ATOM 2703 C C . PHE A 1 337 ? 16.342 0.844 22.621 1.00 95.56 337 PHE A C 1
ATOM 2705 O O . PHE A 1 337 ? 17.522 0.604 22.385 1.00 95.56 337 PHE A O 1
ATOM 2712 N N . ARG A 1 338 ? 15.686 0.191 23.582 1.00 94.06 338 ARG A N 1
ATOM 2713 C CA . ARG A 1 338 ? 16.267 -0.964 24.274 1.00 94.06 338 ARG A CA 1
ATOM 2714 C C . ARG A 1 338 ? 16.376 -2.171 23.339 1.00 94.06 338 ARG A C 1
ATOM 2716 O O . ARG A 1 338 ? 17.410 -2.833 23.334 1.00 94.06 338 ARG A O 1
ATOM 2723 N N . LYS A 1 339 ? 15.335 -2.441 22.540 1.00 89.69 339 LYS A N 1
ATOM 2724 C CA . LYS A 1 339 ? 15.302 -3.531 21.544 1.00 89.69 339 LYS A CA 1
ATOM 2725 C C . LYS A 1 339 ? 16.198 -3.248 20.332 1.00 89.69 339 LYS A C 1
ATOM 2727 O O . LYS A 1 339 ? 16.846 -4.159 19.826 1.00 89.69 339 LYS A O 1
ATOM 2732 N N . LYS A 1 340 ? 16.238 -1.993 19.878 1.00 92.88 340 LYS A N 1
ATOM 2733 C CA . LYS A 1 340 ? 16.983 -1.498 18.710 1.00 92.88 340 LYS A CA 1
ATOM 2734 C C . LYS A 1 340 ? 17.809 -0.251 19.087 1.00 92.88 340 LYS A C 1
ATOM 2736 O O . LYS A 1 340 ? 17.406 0.868 18.774 1.00 92.88 340 LYS A O 1
ATOM 2741 N N . PRO A 1 341 ? 18.981 -0.402 19.735 1.00 92.62 341 PRO A N 1
ATOM 2742 C CA . PRO A 1 341 ? 19.776 0.733 20.230 1.00 92.62 341 PRO A CA 1
ATOM 2743 C C . PRO A 1 341 ? 20.183 1.766 19.177 1.00 92.62 341 PRO A C 1
ATOM 2745 O O . PRO A 1 341 ? 20.238 2.956 19.482 1.00 92.62 341 PRO A O 1
ATOM 2748 N N . PHE A 1 342 ? 20.425 1.335 17.937 1.00 90.94 342 PHE A N 1
ATOM 2749 C CA . PHE A 1 342 ? 20.823 2.221 16.839 1.00 90.94 342 PHE A CA 1
ATOM 2750 C C . PHE A 1 342 ? 19.727 3.226 16.459 1.00 90.94 342 PHE A C 1
ATOM 2752 O O . PHE A 1 342 ? 20.042 4.369 16.128 1.00 90.94 342 PHE A O 1
ATOM 2759 N N . PHE A 1 343 ? 18.450 2.858 16.630 1.00 94.38 343 PHE A N 1
ATOM 2760 C CA . PHE A 1 343 ? 17.322 3.751 16.350 1.00 94.38 343 PHE A CA 1
ATOM 2761 C C . PHE A 1 343 ? 17.355 5.003 17.215 1.00 94.38 343 PHE A C 1
ATOM 2763 O O . PHE A 1 343 ? 16.890 6.047 16.775 1.00 94.38 343 PHE A O 1
ATOM 2770 N N . LYS A 1 344 ? 17.942 4.947 18.416 1.00 94.00 344 LYS A N 1
ATOM 2771 C CA . LYS A 1 344 ? 18.041 6.121 19.287 1.00 94.00 344 LYS A CA 1
ATOM 2772 C C . LYS A 1 344 ? 18.801 7.259 18.612 1.00 94.00 344 LYS A C 1
ATOM 2774 O O . LYS A 1 344 ? 18.351 8.399 18.664 1.00 94.00 344 LYS A O 1
ATOM 2779 N N . GLN A 1 345 ? 19.945 6.956 17.999 1.00 93.31 345 GLN A N 1
ATOM 2780 C CA . GLN A 1 345 ? 20.761 7.978 17.349 1.00 93.31 345 GLN A CA 1
ATOM 2781 C C . GLN A 1 345 ? 20.066 8.500 16.087 1.00 93.31 345 GLN A C 1
ATOM 2783 O O . GLN A 1 345 ? 19.951 9.708 15.920 1.00 93.31 345 GLN A O 1
ATOM 2788 N N . GLU A 1 346 ? 19.497 7.611 15.270 1.00 93.12 346 GLU A N 1
ATOM 2789 C CA . GLU A 1 346 ? 18.747 7.998 14.066 1.00 93.12 346 GLU A CA 1
ATOM 2790 C C . GLU A 1 346 ? 17.497 8.835 14.382 1.00 93.12 346 GLU A C 1
ATOM 2792 O O . GLU A 1 346 ? 17.149 9.746 13.631 1.00 93.12 346 GLU A O 1
ATOM 2797 N N . SER A 1 347 ? 16.834 8.562 15.509 1.00 94.56 347 SER A N 1
ATOM 2798 C CA . SER A 1 347 ? 15.683 9.343 15.982 1.00 94.56 347 SER A CA 1
ATOM 2799 C C . SER A 1 347 ? 16.110 10.742 16.425 1.00 94.56 347 SER A C 1
ATOM 2801 O O . SER A 1 347 ? 15.442 11.721 16.102 1.00 94.56 347 SER A O 1
ATOM 2803 N N . LEU A 1 348 ? 17.240 10.856 17.138 1.00 92.69 348 LEU A N 1
ATOM 2804 C CA . LEU A 1 348 ? 17.804 12.143 17.566 1.00 92.69 348 LEU A CA 1
ATOM 2805 C C . LEU A 1 348 ? 18.292 12.985 16.380 1.00 92.69 348 LEU A C 1
ATOM 2807 O O . LEU A 1 348 ? 18.110 14.201 16.374 1.00 92.69 348 LEU A O 1
ATOM 2811 N N . ASP A 1 349 ? 18.872 12.339 15.369 1.00 93.12 349 ASP A N 1
ATOM 2812 C CA . ASP A 1 349 ? 19.350 12.995 14.149 1.00 93.12 349 ASP A CA 1
ATOM 2813 C C . ASP A 1 349 ? 18.209 13.304 13.157 1.00 93.12 349 ASP A C 1
ATOM 2815 O O . ASP A 1 349 ? 18.413 14.008 12.163 1.00 93.12 349 ASP A O 1
ATOM 2819 N N . GLY A 1 350 ? 16.995 12.807 13.425 1.00 90.69 350 GLY A N 1
ATOM 2820 C C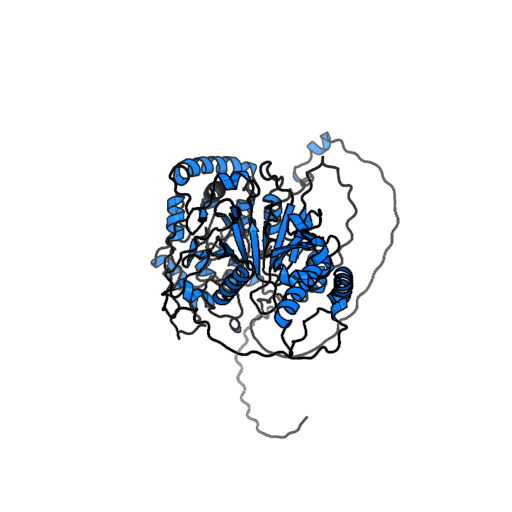A . GLY A 1 350 ? 15.812 12.999 12.587 1.00 90.69 350 GLY A CA 1
ATOM 2821 C C . GLY A 1 350 ? 15.878 12.251 11.252 1.00 90.69 350 GLY A C 1
ATOM 2822 O O . GLY A 1 350 ? 15.282 12.697 10.266 1.00 90.69 350 GLY A O 1
ATOM 2823 N N . THR A 1 351 ? 16.628 11.147 11.204 1.00 91.38 351 THR A N 1
ATOM 2824 C CA . THR A 1 351 ? 16.823 10.299 10.019 1.00 91.38 351 THR A CA 1
ATOM 2825 C C . THR A 1 351 ? 16.069 8.974 10.089 1.00 91.38 351 THR A C 1
ATOM 2827 O O . THR A 1 351 ? 15.972 8.309 9.061 1.00 91.38 351 THR A O 1
ATOM 2830 N N . LEU A 1 352 ? 15.541 8.583 11.257 1.00 93.44 352 LEU A N 1
ATOM 2831 C CA . LEU A 1 352 ? 14.740 7.365 11.391 1.00 93.44 352 LEU A CA 1
ATOM 2832 C C . LEU A 1 352 ? 13.396 7.514 10.665 1.00 93.44 352 LEU A C 1
ATOM 2834 O O . LEU A 1 352 ? 12.617 8.425 10.943 1.00 93.44 352 LEU A O 1
ATOM 2838 N N . GLY A 1 353 ? 13.109 6.579 9.762 1.00 94.81 353 GLY A N 1
ATOM 2839 C CA . GLY A 1 353 ? 11.847 6.514 9.033 1.00 94.81 353 GLY A CA 1
ATOM 2840 C C . GLY A 1 353 ? 11.779 7.413 7.795 1.00 94.81 353 GLY A C 1
ATOM 2841 O O . GLY A 1 353 ? 12.776 7.869 7.234 1.00 94.81 353 GLY A O 1
ATOM 2842 N N . ASN A 1 354 ? 10.553 7.630 7.341 1.00 96.88 354 ASN A N 1
ATOM 2843 C CA . ASN A 1 354 ? 10.216 8.118 6.020 1.00 96.88 354 ASN A CA 1
ATOM 2844 C C . ASN A 1 354 ? 9.554 9.491 6.086 1.00 96.88 354 ASN A C 1
ATOM 2846 O O . ASN A 1 354 ? 8.433 9.655 6.573 1.00 96.88 354 ASN A O 1
ATOM 2850 N N . VAL A 1 355 ? 10.252 10.475 5.525 1.00 97.31 355 VAL A N 1
ATOM 2851 C CA . VAL A 1 355 ? 9.802 11.867 5.441 1.00 97.31 355 VAL A CA 1
ATOM 2852 C C . VAL A 1 355 ? 8.556 12.014 4.554 1.00 97.31 355 VAL A C 1
ATOM 2854 O O . VAL A 1 355 ? 7.654 12.782 4.867 1.00 97.31 355 VAL A O 1
ATOM 2857 N N . ALA A 1 356 ? 8.472 11.271 3.450 1.00 97.44 356 ALA A N 1
ATOM 2858 C CA . ALA A 1 356 ? 7.301 11.283 2.576 1.00 97.44 356 ALA A CA 1
ATOM 2859 C C . ALA A 1 356 ? 6.065 10.680 3.257 1.00 97.44 356 ALA A C 1
ATOM 2861 O O . ALA A 1 356 ? 4.982 11.258 3.176 1.00 97.44 356 ALA A O 1
ATOM 2862 N N . ALA A 1 357 ? 6.224 9.548 3.946 1.00 98.31 357 ALA A N 1
ATOM 2863 C CA . ALA A 1 357 ? 5.131 8.926 4.689 1.00 98.31 357 ALA A CA 1
ATOM 2864 C C . ALA A 1 357 ? 4.657 9.811 5.854 1.00 98.31 357 ALA A C 1
ATOM 2866 O O . ALA A 1 357 ? 3.456 9.892 6.090 1.00 98.31 357 ALA A O 1
ATOM 2867 N N . GLU A 1 358 ? 5.560 10.542 6.523 1.00 98.12 358 GLU A N 1
ATOM 2868 C CA . GLU A 1 358 ? 5.196 11.581 7.501 1.00 98.12 358 GLU A CA 1
ATOM 2869 C C . GLU A 1 358 ? 4.290 12.648 6.871 1.00 98.12 358 GLU A C 1
ATOM 2871 O O . GLU A 1 358 ? 3.217 12.921 7.407 1.00 98.12 358 GLU A O 1
ATOM 2876 N N . TYR A 1 359 ? 4.663 13.201 5.709 1.00 97.88 359 TYR A N 1
ATOM 2877 C CA . TYR A 1 359 ? 3.838 14.201 5.019 1.00 97.88 359 TYR A CA 1
ATOM 2878 C C . TYR A 1 359 ? 2.445 13.667 4.681 1.00 97.88 359 TYR A C 1
ATOM 2880 O O . TYR A 1 359 ? 1.449 14.356 4.901 1.00 97.88 359 TYR A O 1
ATOM 2888 N N . VAL A 1 360 ? 2.362 12.437 4.168 1.00 98.50 360 VAL A N 1
ATOM 2889 C CA . VAL A 1 360 ? 1.082 11.808 3.819 1.00 98.50 360 VAL A CA 1
ATOM 2890 C C . VAL A 1 360 ? 0.250 11.519 5.070 1.00 98.50 360 VAL A C 1
ATOM 2892 O O . VAL A 1 360 ? -0.936 11.839 5.090 1.00 98.50 360 VAL A O 1
ATOM 2895 N N . MET A 1 361 ? 0.843 10.981 6.137 1.00 98.56 361 MET A N 1
ATOM 2896 C CA . MET A 1 361 ? 0.142 10.717 7.397 1.00 98.56 361 MET A CA 1
ATOM 2897 C C . MET A 1 361 ? -0.397 12.008 8.021 1.00 98.56 361 MET A C 1
ATOM 2899 O O . MET A 1 361 ? -1.560 12.060 8.417 1.00 98.56 361 MET A O 1
ATOM 2903 N N . ASP A 1 362 ? 0.400 13.075 8.037 1.00 97.56 362 ASP A N 1
ATOM 2904 C CA . ASP A 1 362 ? 0.014 14.360 8.629 1.00 97.56 362 ASP A CA 1
ATOM 2905 C C . ASP A 1 362 ? -1.028 15.115 7.800 1.00 97.56 362 ASP A C 1
ATOM 2907 O O . ASP A 1 362 ? -1.801 15.911 8.350 1.00 97.56 362 ASP A O 1
ATOM 2911 N N . ARG A 1 363 ? -1.074 14.835 6.492 1.00 97.12 363 ARG A N 1
ATOM 2912 C CA . ARG A 1 363 ? -2.103 15.309 5.566 1.00 97.12 363 ARG A CA 1
ATOM 2913 C C . ARG A 1 363 ? -3.420 14.555 5.714 1.00 97.12 363 ARG A C 1
ATOM 2915 O O . ARG A 1 363 ? -4.464 15.197 5.776 1.00 97.12 363 ARG A O 1
ATOM 2922 N N . LEU A 1 364 ? -3.371 13.221 5.682 1.00 98.12 364 LEU A N 1
ATOM 2923 C CA . LEU A 1 364 ? -4.551 12.353 5.577 1.00 98.12 364 LEU A CA 1
ATOM 2924 C C . LEU A 1 364 ? -5.173 12.021 6.933 1.00 98.12 364 LEU A C 1
ATOM 2926 O O . LEU A 1 364 ? -6.377 11.787 7.008 1.00 98.12 364 LEU A O 1
ATOM 2930 N N . ARG A 1 365 ? -4.350 11.972 7.987 1.00 97.94 365 ARG A N 1
ATOM 2931 C CA . ARG A 1 365 ? -4.724 11.626 9.366 1.00 97.94 365 ARG A CA 1
ATOM 2932 C C . ARG A 1 365 ? -5.694 10.436 9.436 1.00 97.94 365 ARG A C 1
ATOM 2934 O O . ARG A 1 365 ? -6.783 10.589 9.989 1.00 97.94 365 ARG A O 1
ATOM 2941 N N . PRO A 1 366 ? -5.378 9.263 8.861 1.00 98.44 366 PRO A N 1
ATOM 2942 C CA . PRO A 1 366 ? -6.274 8.118 8.960 1.00 98.44 366 PRO A CA 1
ATOM 2943 C C . PRO A 1 366 ? -6.310 7.594 10.407 1.00 98.44 366 PRO A C 1
ATOM 2945 O O . PRO A 1 366 ? -5.272 7.575 11.065 1.00 98.44 366 PRO A O 1
ATOM 2948 N N . PRO A 1 367 ? -7.460 7.141 10.933 1.00 98.31 367 PRO A N 1
ATOM 2949 C CA . PRO A 1 367 ? -7.530 6.541 12.267 1.00 98.31 367 PRO A CA 1
ATOM 2950 C C . PRO A 1 367 ? -6.536 5.400 12.496 1.00 98.31 367 PRO A C 1
ATOM 2952 O O . PRO A 1 367 ? -6.099 5.201 13.630 1.00 98.31 367 PRO A O 1
ATOM 2955 N N . TYR A 1 368 ? -6.172 4.673 11.437 1.00 98.75 368 TYR A N 1
ATOM 2956 C CA . TYR A 1 368 ? -5.187 3.598 11.476 1.00 98.75 368 TYR A CA 1
ATOM 2957 C C . TYR A 1 368 ? -4.068 3.840 10.463 1.00 98.75 368 TYR A C 1
ATOM 2959 O O . TYR A 1 368 ? -4.335 4.142 9.298 1.00 98.75 368 TYR A O 1
ATOM 2967 N N . TRP A 1 369 ? -2.821 3.653 10.894 1.00 98.81 369 TRP A N 1
ATOM 2968 C CA . TRP A 1 369 ? -1.657 3.609 10.012 1.00 98.81 369 TRP A CA 1
ATOM 2969 C C . TRP A 1 369 ? -0.858 2.331 10.252 1.00 98.81 369 TRP A C 1
ATOM 2971 O O . TRP A 1 369 ? -0.451 2.067 11.385 1.00 98.81 369 TRP A O 1
ATOM 2981 N N . PHE A 1 370 ? -0.615 1.554 9.196 1.00 98.75 370 PHE A N 1
ATOM 2982 C CA . PHE A 1 370 ? 0.137 0.302 9.279 1.00 98.75 370 PHE A CA 1
ATOM 2983 C C . PHE A 1 370 ? 1.462 0.381 8.522 1.00 98.75 370 PHE A C 1
ATOM 2985 O O . PHE A 1 370 ? 1.506 0.846 7.380 1.00 98.75 370 PHE A O 1
ATOM 2992 N N . SER A 1 371 ? 2.526 -0.113 9.160 1.00 98.62 371 SER A N 1
ATOM 2993 C CA . SER A 1 371 ? 3.861 -0.211 8.563 1.00 98.62 371 SER A CA 1
ATOM 2994 C C . SER A 1 371 ? 4.581 -1.520 8.889 1.00 98.62 371 SER A C 1
ATOM 2996 O O . SER A 1 371 ? 4.117 -2.331 9.688 1.00 98.62 371 SER A O 1
ATOM 2998 N N . ALA A 1 372 ? 5.723 -1.740 8.242 1.00 95.50 372 ALA A N 1
ATOM 2999 C CA . ALA A 1 372 ? 6.546 -2.937 8.371 1.00 95.50 372 ALA A CA 1
ATOM 3000 C C . ALA A 1 372 ? 8.041 -2.552 8.396 1.00 95.50 372 ALA A C 1
ATOM 3002 O O . ALA A 1 372 ? 8.424 -1.644 9.139 1.00 95.50 372 ALA A O 1
ATOM 3003 N N . HIS A 1 373 ? 8.877 -3.238 7.611 1.00 95.31 373 HIS A N 1
ATOM 3004 C CA . HIS A 1 373 ? 10.293 -2.970 7.317 1.00 95.31 373 HIS A CA 1
ATOM 3005 C C . HIS A 1 373 ? 11.282 -3.122 8.485 1.00 95.31 373 HIS A C 1
ATOM 3007 O O . HIS A 1 373 ? 12.257 -3.862 8.397 1.00 95.31 373 HIS A O 1
ATOM 3013 N N . MET A 1 374 ? 11.027 -2.460 9.613 1.00 91.81 374 MET A N 1
ATOM 3014 C CA . MET A 1 374 ? 11.965 -2.359 10.740 1.00 91.81 374 MET A CA 1
ATOM 3015 C C . MET A 1 374 ? 12.067 -3.635 11.592 1.00 91.81 374 MET A C 1
ATOM 3017 O O . MET A 1 374 ? 12.836 -3.672 12.555 1.00 91.81 374 MET A O 1
ATOM 3021 N N . HIS A 1 375 ? 11.302 -4.680 11.247 1.00 89.75 375 HIS A N 1
ATOM 3022 C CA . HIS A 1 375 ? 11.313 -5.993 11.902 1.00 89.75 375 HIS A CA 1
ATOM 3023 C C . HIS A 1 375 ? 11.230 -5.901 13.432 1.00 89.75 375 HIS A C 1
ATOM 3025 O O . HIS A 1 375 ? 12.047 -6.463 14.166 1.00 89.75 375 HIS A O 1
ATOM 3031 N N . VAL A 1 376 ? 10.268 -5.106 13.899 1.00 91.38 376 VAL A N 1
ATOM 3032 C CA . VAL A 1 376 ? 9.934 -4.949 15.310 1.00 91.38 376 VAL A CA 1
ATOM 3033 C C . VAL A 1 376 ? 8.478 -4.516 15.418 1.00 91.38 376 VAL A C 1
ATOM 3035 O O . VAL A 1 376 ? 8.047 -3.592 14.726 1.00 91.38 376 VAL A O 1
ATOM 3038 N N . LYS A 1 377 ? 7.712 -5.170 16.299 1.00 93.38 377 LYS A N 1
ATOM 3039 C CA . LYS A 1 377 ? 6.374 -4.684 16.631 1.00 93.38 377 LYS A CA 1
ATOM 3040 C C . LYS A 1 377 ? 6.480 -3.402 17.442 1.00 93.38 377 LYS A C 1
ATOM 3042 O O . LYS A 1 377 ? 7.153 -3.369 18.474 1.00 93.38 377 LYS A O 1
ATOM 3047 N N . PHE A 1 378 ? 5.768 -2.375 17.003 1.00 95.69 378 PHE A N 1
ATOM 3048 C CA . PHE A 1 378 ? 5.708 -1.096 17.692 1.00 95.69 378 PHE A CA 1
ATOM 3049 C C . PHE A 1 378 ? 4.344 -0.454 17.494 1.00 95.69 378 PHE A C 1
ATOM 3051 O O . PHE A 1 378 ? 3.802 -0.462 16.392 1.00 95.69 378 PHE A O 1
ATOM 3058 N N . ALA A 1 379 ? 3.791 0.090 18.571 1.00 96.44 379 ALA A N 1
ATOM 3059 C CA . ALA A 1 379 ? 2.524 0.798 18.552 1.00 96.44 379 ALA A CA 1
ATOM 3060 C C . ALA A 1 379 ? 2.734 2.221 19.067 1.00 96.44 379 ALA A C 1
ATOM 3062 O O . ALA A 1 379 ? 3.471 2.436 20.032 1.00 96.44 379 ALA A O 1
ATOM 3063 N N . ALA A 1 380 ? 2.075 3.178 18.425 1.00 94.75 380 ALA A N 1
ATOM 3064 C CA . ALA A 1 380 ? 2.142 4.584 18.794 1.00 94.75 380 ALA A CA 1
ATOM 3065 C C . ALA A 1 380 ? 0.796 5.278 18.566 1.00 94.75 380 ALA A C 1
ATOM 3067 O O . ALA A 1 380 ? -0.011 4.856 17.735 1.00 94.75 380 ALA A O 1
ATOM 3068 N N . LEU A 1 381 ? 0.569 6.364 19.303 1.00 97.25 381 LEU A N 1
ATOM 3069 C CA . LEU A 1 381 ? -0.613 7.209 19.171 1.00 97.25 381 LEU A CA 1
ATOM 3070 C C . LEU A 1 381 ? -0.175 8.638 18.854 1.00 97.25 381 LEU A C 1
ATOM 3072 O O . LEU A 1 381 ? 0.245 9.388 19.739 1.00 97.25 381 LEU A O 1
ATOM 3076 N N . LYS A 1 382 ? -0.286 9.034 17.584 1.00 97.12 382 LYS A N 1
ATOM 3077 C CA . LYS A 1 382 ? 0.032 10.401 17.159 1.00 97.12 382 LYS A CA 1
ATOM 3078 C C . LYS A 1 382 ? -1.207 11.281 17.286 1.00 97.12 382 LYS A C 1
ATOM 3080 O O . LYS A 1 382 ? -2.213 11.044 16.620 1.00 97.12 382 LYS A O 1
ATOM 3085 N N . LEU A 1 383 ? -1.124 12.299 18.141 1.00 96.75 383 LEU A N 1
ATOM 3086 C CA . LEU A 1 383 ? -2.196 13.264 18.385 1.00 96.75 383 LEU A CA 1
ATOM 3087 C C . LEU A 1 383 ? -1.928 14.570 17.633 1.00 96.75 383 LEU A C 1
ATOM 3089 O O . LEU A 1 383 ? -0.836 15.133 17.714 1.00 96.75 383 LEU A O 1
ATOM 3093 N N . TYR A 1 384 ? -2.949 15.087 16.957 1.00 93.38 384 TYR A N 1
ATOM 3094 C CA . TYR A 1 384 ? -2.908 16.357 16.246 1.00 93.38 384 TYR A CA 1
ATOM 3095 C C . TYR A 1 384 ? -3.680 17.411 17.028 1.00 93.38 384 TYR A C 1
ATOM 3097 O O . TYR A 1 384 ? -4.888 17.296 17.229 1.00 93.38 384 TYR A O 1
ATOM 3105 N N . LYS A 1 385 ? -2.986 18.470 17.439 1.00 87.69 385 LYS A N 1
ATOM 3106 C CA . LYS A 1 385 ? -3.626 19.632 18.058 1.00 87.69 385 LYS A CA 1
ATOM 3107 C C . LYS A 1 385 ? -4.356 20.447 16.991 1.00 87.69 385 LYS A C 1
ATOM 3109 O O . LYS A 1 385 ? -3.926 20.501 15.835 1.00 87.69 385 LYS A O 1
ATOM 3114 N N . ASP A 1 386 ? -5.452 21.088 17.380 1.00 68.88 386 ASP A N 1
ATOM 3115 C CA . ASP A 1 386 ? -6.040 22.136 16.554 1.00 68.88 386 ASP A CA 1
ATOM 3116 C C . ASP A 1 386 ? -5.055 23.297 16.453 1.00 68.88 386 ASP A C 1
ATOM 3118 O O . ASP A 1 386 ? -4.358 23.612 17.421 1.00 68.88 386 ASP A O 1
ATOM 3122 N N . ALA A 1 387 ? -4.974 23.909 15.273 1.00 55.38 387 ALA A N 1
ATOM 3123 C CA . ALA A 1 387 ? -4.219 25.137 15.109 1.00 55.38 387 ALA A CA 1
ATOM 3124 C C . ALA A 1 387 ? -4.859 26.197 16.018 1.00 55.38 387 ALA A C 1
ATOM 3126 O O . ALA A 1 387 ? -5.917 26.744 15.706 1.00 55.38 387 ALA A O 1
ATOM 3127 N N . GLY A 1 388 ? -4.251 26.436 17.181 1.00 41.03 388 GLY A N 1
ATOM 3128 C CA . GLY A 1 388 ? -4.517 27.641 17.954 1.00 41.03 388 GLY A CA 1
ATOM 3129 C C . GLY A 1 388 ? -4.145 28.875 17.123 1.00 41.03 388 GLY A C 1
ATOM 3130 O O . GLY A 1 388 ? -3.429 28.739 16.127 1.00 41.03 388 GLY A O 1
ATOM 3131 N N . PRO A 1 389 ? -4.618 30.077 17.495 1.00 35.97 389 PRO A N 1
ATOM 3132 C CA . PRO A 1 389 ? -4.119 31.300 16.872 1.00 35.97 389 PRO A CA 1
ATOM 3133 C C . PRO A 1 389 ? -2.590 31.297 16.966 1.00 35.97 389 PRO A C 1
ATOM 3135 O O . PRO A 1 389 ? -2.067 31.004 18.040 1.00 35.97 389 PRO A O 1
ATOM 3138 N N . GLU A 1 390 ? -1.910 31.545 15.842 1.00 38.03 390 GLU A N 1
ATOM 3139 C CA . GLU A 1 390 ? -0.448 31.590 15.736 1.00 38.03 390 GLU A CA 1
ATOM 3140 C C . GLU A 1 390 ? 0.126 32.406 16.901 1.00 38.03 390 GLU A C 1
ATOM 3142 O O . GLU A 1 390 ? 0.029 33.633 16.935 1.00 38.03 390 GLU A O 1
ATOM 3147 N N . VAL A 1 391 ? 0.675 31.710 17.896 1.00 32.09 391 VAL A N 1
ATOM 3148 C CA . VAL A 1 391 ? 1.530 32.328 18.899 1.00 32.09 391 VAL A CA 1
ATOM 3149 C C . VAL A 1 391 ? 2.906 32.311 18.264 1.00 32.09 391 VAL A C 1
ATOM 315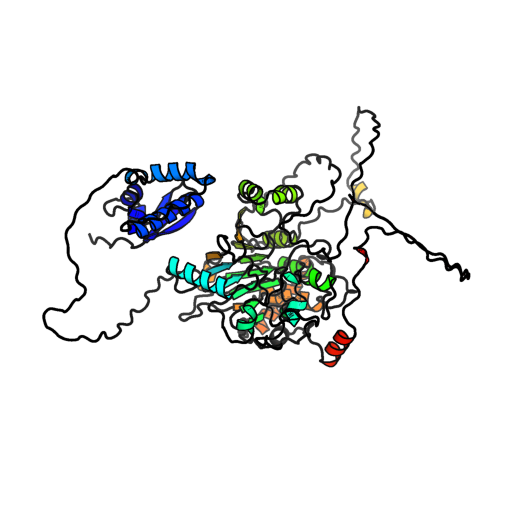1 O O . VAL A 1 391 ? 3.417 31.238 17.950 1.00 32.09 391 VAL A O 1
ATOM 3154 N N . GLU A 1 392 ? 3.461 33.493 18.008 1.00 34.41 392 GLU A N 1
ATOM 3155 C CA . GLU A 1 392 ? 4.855 33.652 17.605 1.00 34.41 392 GLU A CA 1
ATOM 3156 C C . GLU A 1 392 ? 5.736 32.908 18.624 1.00 34.41 392 GLU A C 1
ATOM 3158 O O . GLU A 1 392 ? 5.901 33.355 19.760 1.00 34.41 392 GLU A O 1
ATOM 3163 N N . GLU A 1 393 ? 6.247 31.730 18.254 1.00 32.28 393 GLU A N 1
ATOM 3164 C CA . GLU A 1 393 ? 7.260 31.039 19.047 1.00 32.28 393 GLU A CA 1
ATOM 3165 C C . GLU A 1 393 ? 8.537 31.880 18.992 1.00 32.28 393 GLU A C 1
ATOM 3167 O O . GLU A 1 393 ? 9.170 32.036 17.947 1.00 32.28 393 GLU A O 1
ATOM 3172 N N . SER A 1 394 ? 8.879 32.469 20.136 1.00 30.98 394 SER A N 1
ATOM 3173 C CA . SER A 1 394 ? 10.157 33.125 20.374 1.00 30.98 394 SER A CA 1
ATOM 3174 C C . SER A 1 394 ? 11.296 32.137 20.130 1.00 30.98 394 SER A C 1
ATOM 3176 O O . SER A 1 394 ? 11.314 31.063 20.728 1.00 30.98 394 SER A O 1
ATOM 3178 N N . GLU A 1 395 ? 12.233 32.529 19.267 1.00 31.86 395 GLU A N 1
ATOM 3179 C CA . GLU A 1 395 ? 13.456 31.798 18.936 1.00 31.86 395 GLU A CA 1
ATOM 3180 C C . GLU A 1 395 ? 14.213 31.383 20.215 1.00 31.86 395 GLU A C 1
ATOM 3182 O O . GLU A 1 395 ? 14.762 32.228 20.921 1.00 31.86 395 GLU A O 1
ATOM 3187 N N . GLU A 1 396 ? 14.260 30.082 20.519 1.00 29.98 396 GLU A N 1
ATOM 3188 C CA . GLU A 1 396 ? 15.318 29.522 21.363 1.00 29.98 396 GLU A CA 1
ATOM 3189 C C . GLU A 1 396 ? 16.548 29.255 20.483 1.00 29.98 396 GLU A C 1
ATOM 3191 O O . GLU A 1 396 ? 16.461 28.634 19.419 1.00 29.98 396 GLU A O 1
ATOM 3196 N N . ASP A 1 397 ? 17.696 29.776 20.921 1.00 26.48 397 ASP A N 1
ATOM 3197 C CA . ASP A 1 397 ? 18.971 29.755 20.204 1.00 26.48 397 ASP A CA 1
ATOM 3198 C C . ASP A 1 397 ? 19.392 28.341 19.738 1.00 26.48 397 ASP A C 1
ATOM 3200 O O . ASP A 1 397 ? 19.313 27.372 20.501 1.00 26.48 397 ASP A O 1
ATOM 3204 N N . PRO A 1 398 ? 19.944 28.190 18.516 1.00 32.75 398 PRO A N 1
ATOM 3205 C CA . PRO A 1 398 ? 20.416 26.901 18.031 1.00 32.75 398 PRO A CA 1
ATOM 3206 C C . PRO A 1 398 ? 21.662 26.430 18.795 1.00 32.75 398 PRO A C 1
ATOM 3208 O O . PRO A 1 398 ? 22.727 27.051 18.759 1.00 32.75 398 PRO A O 1
ATOM 3211 N N . ILE A 1 399 ? 21.546 25.258 19.420 1.00 31.19 399 ILE A N 1
ATOM 3212 C CA . ILE A 1 399 ? 22.663 24.492 19.984 1.00 31.19 399 ILE A CA 1
ATOM 3213 C C . ILE A 1 399 ? 23.672 24.179 18.854 1.00 31.19 399 ILE A C 1
ATOM 3215 O O . ILE A 1 399 ? 23.274 23.702 17.785 1.00 31.19 399 ILE A O 1
ATOM 3219 N N . PRO A 1 400 ? 24.984 24.431 19.035 1.00 30.62 400 PRO A N 1
ATOM 3220 C CA . PRO A 1 400 ? 25.969 24.261 17.972 1.00 30.62 400 PRO A CA 1
ATOM 3221 C C . PRO A 1 400 ? 26.177 22.781 17.619 1.00 30.62 400 PRO A C 1
ATOM 3223 O O . PRO A 1 400 ? 26.465 21.953 18.482 1.00 30.62 400 PRO A O 1
ATOM 3226 N N . LYS A 1 401 ? 26.086 22.468 16.319 1.00 30.14 401 LYS A N 1
ATOM 3227 C CA . LYS A 1 401 ? 26.387 21.151 15.732 1.00 30.14 401 LYS A CA 1
ATOM 3228 C C . LYS A 1 401 ? 27.844 20.737 16.001 1.00 30.14 401 LYS A C 1
ATOM 3230 O O . LYS A 1 401 ? 28.748 21.446 15.549 1.00 30.14 401 LYS A O 1
ATOM 3235 N N . PRO A 1 402 ? 28.113 19.576 16.624 1.00 29.75 402 PRO A N 1
ATOM 3236 C CA . PRO A 1 402 ? 29.424 18.946 16.552 1.00 29.75 402 PRO A CA 1
ATOM 3237 C C . PRO A 1 402 ? 29.646 18.351 15.155 1.00 29.75 402 PRO A C 1
ATOM 3239 O O . PRO A 1 402 ? 28.719 17.853 14.516 1.00 29.75 402 PRO A O 1
ATOM 3242 N N . ALA A 1 403 ? 30.885 18.417 14.672 1.00 29.53 403 ALA A N 1
ATOM 3243 C CA . ALA A 1 403 ? 31.297 17.821 13.407 1.00 29.53 403 ALA A CA 1
ATOM 3244 C C . ALA A 1 403 ? 31.088 16.294 13.406 1.00 29.53 403 ALA A C 1
ATOM 3246 O O . ALA A 1 403 ? 31.375 15.622 14.395 1.00 29.53 403 ALA A O 1
ATOM 3247 N N . ALA A 1 404 ? 30.603 15.777 12.275 1.00 29.28 404 ALA A N 1
ATOM 3248 C CA . ALA A 1 404 ? 30.247 14.378 12.061 1.00 29.28 404 ALA A CA 1
ATOM 3249 C C . ALA A 1 404 ? 31.413 13.404 12.340 1.00 29.28 404 ALA A C 1
ATOM 3251 O O . ALA A 1 404 ? 32.487 13.566 11.749 1.00 29.28 404 ALA A O 1
ATOM 3252 N N . PRO A 1 405 ? 31.212 12.358 13.162 1.00 28.88 405 PRO A N 1
ATOM 3253 C CA . PRO A 1 405 ? 32.010 11.144 13.095 1.00 28.88 405 PRO A CA 1
ATOM 3254 C C . PRO A 1 405 ? 31.560 10.276 11.910 1.00 28.88 405 PRO A C 1
ATOM 3256 O O . PRO A 1 405 ? 30.412 10.330 11.471 1.00 28.88 405 PRO A O 1
ATOM 3259 N N . ALA A 1 406 ? 32.491 9.482 11.383 1.00 31.53 406 ALA A N 1
ATOM 3260 C CA . ALA A 1 406 ? 32.232 8.522 10.319 1.00 31.53 406 ALA A CA 1
ATOM 3261 C C . ALA A 1 406 ? 31.204 7.465 10.760 1.00 31.53 406 ALA A C 1
ATOM 3263 O O . ALA A 1 406 ? 31.279 6.929 11.862 1.00 31.53 406 ALA A O 1
ATOM 3264 N N . THR A 1 407 ? 30.259 7.193 9.865 1.00 34.09 407 THR A N 1
ATOM 3265 C CA . THR A 1 407 ? 29.174 6.214 9.959 1.00 34.09 407 THR A CA 1
ATOM 3266 C C . THR A 1 407 ? 29.705 4.782 10.072 1.00 34.09 407 THR A C 1
ATOM 3268 O O . THR A 1 407 ? 30.340 4.294 9.136 1.00 34.09 407 THR A O 1
ATOM 3271 N N . GLU A 1 408 ? 29.393 4.088 11.166 1.00 33.44 408 GLU A N 1
ATOM 3272 C CA . GLU A 1 408 ? 29.334 2.621 11.188 1.00 33.44 408 GLU A CA 1
ATOM 3273 C C . GLU A 1 408 ? 27.889 2.202 10.878 1.00 33.44 408 GLU A C 1
ATOM 3275 O O . GLU A 1 408 ? 26.948 2.700 11.493 1.00 33.44 408 GLU A O 1
ATOM 3280 N N . ALA A 1 409 ? 27.717 1.352 9.863 1.00 35.19 409 ALA A N 1
ATOM 3281 C CA . ALA A 1 409 ? 26.415 0.923 9.355 1.00 35.19 409 ALA A CA 1
ATOM 3282 C C . ALA A 1 409 ? 25.711 -0.060 10.308 1.00 35.19 409 ALA A C 1
ATOM 3284 O O . ALA A 1 409 ? 26.353 -0.911 10.927 1.00 35.19 409 ALA A O 1
ATOM 3285 N N . ASN A 1 410 ? 24.382 0.047 10.374 1.00 42.06 410 ASN A N 1
ATOM 3286 C CA . ASN A 1 410 ? 23.493 -0.817 11.144 1.00 42.06 410 ASN A CA 1
ATOM 3287 C C . ASN A 1 410 ? 23.561 -2.276 10.629 1.00 42.06 410 ASN A C 1
ATOM 3289 O O . ASN A 1 410 ? 23.267 -2.505 9.459 1.00 42.06 410 ASN A O 1
ATOM 3293 N N . PRO A 1 411 ? 23.905 -3.280 11.458 1.00 38.88 411 PRO A N 1
ATOM 3294 C CA . PRO A 1 411 ? 23.957 -4.682 11.031 1.00 38.88 411 PRO A CA 1
ATOM 3295 C C . PRO A 1 411 ? 22.573 -5.325 10.810 1.00 38.88 411 PRO A C 1
ATOM 3297 O O . PRO A 1 411 ? 22.507 -6.405 10.224 1.00 38.88 411 PRO A O 1
ATOM 3300 N N . ASP A 1 412 ? 21.486 -4.679 11.256 1.00 43.72 412 ASP A N 1
ATOM 3301 C CA . ASP A 1 412 ? 20.103 -5.098 10.982 1.00 43.72 412 ASP A CA 1
ATOM 3302 C C . ASP A 1 412 ? 19.534 -4.481 9.687 1.00 43.72 412 ASP A C 1
ATOM 3304 O O . ASP A 1 412 ? 18.501 -4.941 9.198 1.00 43.72 412 ASP A O 1
ATOM 3308 N N . GLU A 1 413 ? 20.203 -3.476 9.104 1.00 41.97 413 GLU A N 1
ATOM 3309 C CA . GLU A 1 413 ? 19.968 -3.053 7.721 1.00 41.97 413 GLU A CA 1
ATOM 3310 C C . GLU A 1 413 ? 20.800 -3.988 6.831 1.00 41.97 413 GLU A C 1
ATOM 3312 O O . GLU A 1 413 ? 22.024 -4.069 6.962 1.00 41.97 413 GLU A O 1
ATOM 3317 N N . ILE A 1 414 ? 20.164 -4.741 5.927 1.00 36.00 414 ILE A N 1
ATOM 3318 C CA . ILE A 1 414 ? 20.919 -5.478 4.908 1.00 36.00 414 ILE A CA 1
ATOM 3319 C C . ILE A 1 414 ? 21.621 -4.428 4.046 1.00 36.00 414 ILE A C 1
ATOM 3321 O O . ILE A 1 414 ? 21.015 -3.822 3.168 1.00 36.00 414 ILE A O 1
ATOM 3325 N N . ASN A 1 415 ? 22.906 -4.204 4.307 1.00 35.69 415 ASN A N 1
ATOM 3326 C CA . ASN A 1 415 ? 23.719 -3.291 3.526 1.00 35.69 415 ASN A CA 1
ATOM 3327 C C . ASN A 1 415 ? 23.890 -3.874 2.110 1.00 35.69 415 ASN A C 1
ATOM 3329 O O . ASN A 1 415 ? 24.526 -4.913 1.917 1.00 35.69 415 ASN A O 1
ATOM 3333 N N . LEU A 1 416 ? 23.263 -3.230 1.125 1.00 44.56 416 LEU A N 1
ATOM 3334 C CA . LEU A 1 416 ? 23.166 -3.680 -0.270 1.00 44.56 416 LEU A CA 1
ATOM 3335 C C . LEU A 1 416 ? 24.427 -3.383 -1.108 1.00 44.56 416 LEU A C 1
ATOM 3337 O O . LEU A 1 416 ? 24.361 -3.442 -2.338 1.00 44.56 416 LEU A O 1
ATOM 3341 N N . ASP A 1 417 ? 25.555 -3.070 -0.466 1.00 36.91 417 ASP A N 1
ATOM 3342 C CA . ASP A 1 417 ? 26.811 -2.676 -1.115 1.00 36.91 417 ASP A CA 1
ATOM 3343 C C . ASP A 1 417 ? 27.986 -3.574 -0.691 1.00 36.91 417 ASP A C 1
ATOM 3345 O O . ASP A 1 417 ? 29.015 -3.099 -0.211 1.00 36.91 417 ASP A O 1
ATOM 3349 N N . VAL A 1 418 ? 27.856 -4.892 -0.870 1.00 32.84 418 VAL A N 1
ATOM 3350 C CA . VAL A 1 418 ? 29.019 -5.789 -0.787 1.00 32.84 418 VAL A CA 1
ATOM 3351 C C . VAL A 1 418 ? 29.055 -6.696 -2.010 1.00 32.84 418 VAL A C 1
ATOM 3353 O O . VAL A 1 418 ? 28.459 -7.774 -2.027 1.00 32.84 418 VAL A O 1
ATOM 3356 N N . ASP A 1 419 ? 29.755 -6.221 -3.039 1.00 33.69 419 ASP A N 1
ATOM 3357 C CA . ASP A 1 419 ? 30.361 -7.097 -4.033 1.00 33.69 419 ASP A CA 1
ATOM 3358 C C . ASP A 1 419 ? 31.519 -7.851 -3.361 1.00 33.69 419 ASP A C 1
ATOM 3360 O O . ASP A 1 419 ? 32.336 -7.280 -2.636 1.00 33.69 419 ASP A O 1
ATOM 3364 N N . ASP A 1 420 ? 31.514 -9.161 -3.567 1.00 30.50 420 ASP A N 1
ATOM 3365 C CA . ASP A 1 420 ? 32.476 -10.135 -3.068 1.00 30.50 420 ASP A CA 1
ATOM 3366 C C . ASP A 1 420 ? 33.833 -9.918 -3.749 1.00 30.50 420 ASP A C 1
ATOM 3368 O O . ASP A 1 420 ? 33.941 -10.127 -4.952 1.00 30.50 420 ASP A O 1
ATOM 3372 N N . ASP A 1 421 ? 34.850 -9.493 -2.996 1.00 31.66 421 ASP A N 1
ATOM 3373 C CA . ASP A 1 421 ? 36.250 -9.792 -3.303 1.00 31.66 421 ASP A CA 1
ATOM 3374 C C . ASP A 1 421 ? 37.113 -9.701 -2.029 1.00 31.66 421 ASP A C 1
ATOM 3376 O O . ASP A 1 421 ? 37.145 -8.710 -1.298 1.00 31.66 421 ASP A O 1
ATOM 3380 N N . ASN A 1 422 ? 37.803 -10.807 -1.778 1.00 28.48 422 ASN A N 1
ATOM 3381 C CA . ASN A 1 422 ? 38.686 -11.115 -0.660 1.00 28.48 422 ASN A CA 1
ATOM 3382 C C . ASN A 1 422 ? 40.023 -10.354 -0.794 1.00 28.48 422 ASN A C 1
ATOM 3384 O O . ASN A 1 422 ? 40.598 -10.389 -1.877 1.00 28.48 422 ASN A O 1
ATOM 3388 N N . ASP A 1 423 ? 40.546 -9.731 0.274 1.00 28.55 423 ASP A N 1
ATOM 3389 C CA . ASP A 1 423 ? 41.977 -9.788 0.644 1.00 28.55 423 ASP A CA 1
ATOM 3390 C C . ASP A 1 423 ? 42.322 -8.977 1.913 1.00 28.55 423 ASP A C 1
ATOM 3392 O O . ASP A 1 423 ? 41.684 -7.993 2.283 1.00 28.55 423 ASP A O 1
ATOM 3396 N N . ASN A 1 424 ? 43.363 -9.470 2.581 1.00 26.08 424 ASN A N 1
ATOM 3397 C CA . ASN A 1 424 ? 43.836 -9.189 3.933 1.00 26.08 424 ASN A CA 1
ATOM 3398 C C . ASN A 1 424 ? 44.657 -7.882 4.091 1.00 26.08 424 ASN A C 1
ATOM 3400 O O . ASN A 1 424 ? 45.283 -7.400 3.150 1.00 26.08 424 ASN A O 1
ATOM 3404 N N . ASP A 1 425 ? 44.770 -7.474 5.361 1.00 25.88 425 ASP A N 1
ATOM 3405 C CA . ASP A 1 425 ? 45.907 -6.813 6.033 1.00 25.88 425 ASP A CA 1
ATOM 3406 C C . ASP A 1 425 ? 45.967 -5.282 6.297 1.00 25.88 425 ASP A C 1
ATOM 3408 O O . ASP A 1 425 ? 46.055 -4.423 5.426 1.00 25.88 425 ASP A O 1
ATOM 3412 N N . GLU A 1 426 ? 46.095 -5.043 7.612 1.00 25.84 426 GLU A N 1
ATOM 3413 C CA . GLU A 1 426 ? 47.018 -4.167 8.350 1.00 25.84 426 GLU A CA 1
ATOM 3414 C C . GLU A 1 426 ? 46.687 -2.714 8.782 1.00 25.84 426 GLU A C 1
ATOM 3416 O O . GLU A 1 426 ? 46.402 -1.778 8.043 1.00 25.84 426 GLU A O 1
ATOM 3421 N N . ARG A 1 427 ? 46.851 -2.589 10.105 1.00 25.00 427 ARG A N 1
ATOM 3422 C CA . ARG A 1 427 ? 46.766 -1.499 11.083 1.00 25.00 427 ARG A CA 1
ATOM 3423 C C . ARG A 1 427 ? 47.770 -0.354 10.835 1.00 25.00 427 ARG A C 1
ATOM 3425 O O . ARG A 1 427 ? 48.956 -0.615 10.670 1.00 25.00 427 ARG A O 1
ATOM 3432 N N . SER A 1 428 ? 47.356 0.913 10.990 1.00 25.27 428 SER A N 1
ATOM 3433 C CA . SER A 1 428 ? 48.255 2.010 11.421 1.00 25.27 428 SER A CA 1
ATOM 3434 C C . SER A 1 428 ? 47.513 3.248 11.973 1.00 25.27 428 SER A C 1
ATOM 3436 O O . SER A 1 428 ? 46.342 3.483 11.706 1.00 25.27 428 SER A O 1
ATOM 3438 N N . THR A 1 429 ? 48.224 3.965 12.844 1.00 25.00 429 THR A N 1
ATOM 3439 C CA . THR A 1 429 ? 47.844 4.951 13.881 1.00 25.00 429 THR A CA 1
ATOM 3440 C C . THR A 1 429 ? 47.579 6.395 13.397 1.00 25.00 429 THR A C 1
ATOM 3442 O O . THR A 1 429 ? 48.128 6.775 12.364 1.00 25.00 429 THR A O 1
ATOM 3445 N N . PRO A 1 430 ? 46.871 7.257 14.170 1.00 26.84 430 PRO A N 1
ATOM 3446 C CA . PRO A 1 430 ? 46.624 8.663 13.810 1.00 26.84 430 PRO A CA 1
ATOM 3447 C C . PRO A 1 430 ? 47.647 9.653 14.423 1.00 26.84 430 PRO A C 1
ATOM 3449 O O . PRO A 1 430 ? 48.160 9.383 15.512 1.00 26.84 430 PRO A O 1
ATOM 3452 N N . PRO A 1 431 ? 47.918 10.821 13.794 1.00 28.09 431 PRO A N 1
ATOM 3453 C CA . PRO A 1 431 ? 48.640 11.925 14.429 1.00 28.09 431 PRO A CA 1
ATOM 3454 C C . PRO A 1 431 ? 47.754 13.133 14.803 1.00 28.09 431 PRO A C 1
ATOM 3456 O O . PRO A 1 431 ? 46.594 13.250 14.415 1.00 28.09 431 PRO A O 1
ATOM 3459 N N . GLU A 1 432 ? 48.363 14.014 15.597 1.00 25.55 432 GLU A N 1
ATOM 3460 C CA . GLU A 1 432 ? 47.796 14.982 16.542 1.00 25.55 432 GLU A CA 1
ATOM 3461 C C . GLU A 1 432 ? 47.204 16.280 15.960 1.00 25.55 432 GLU A C 1
ATOM 3463 O O . GLU A 1 432 ? 47.599 16.780 14.905 1.00 25.55 432 GLU A O 1
ATOM 3468 N N . ALA A 1 433 ? 46.319 16.883 16.763 1.00 25.34 433 ALA A N 1
ATOM 3469 C CA . ALA A 1 433 ? 45.738 18.211 16.602 1.00 25.34 433 ALA A CA 1
ATOM 3470 C C . ALA A 1 433 ? 46.634 19.333 17.172 1.00 25.34 433 ALA A C 1
ATOM 3472 O O . ALA A 1 433 ? 47.356 19.143 18.151 1.00 25.34 433 ALA A O 1
ATOM 3473 N N . LYS A 1 434 ? 46.521 20.545 16.606 1.00 27.34 434 LYS A N 1
ATOM 3474 C CA . LYS A 1 434 ? 47.026 21.795 17.200 1.00 27.34 434 LYS A CA 1
ATOM 3475 C C . LYS A 1 434 ? 45.908 22.827 17.325 1.00 27.34 434 LYS A C 1
ATOM 3477 O O . LYS A 1 434 ? 45.253 23.169 16.346 1.00 27.34 434 LYS A O 1
ATOM 3482 N N . SER A 1 435 ? 45.752 23.315 18.548 1.00 23.88 435 SER A N 1
ATOM 3483 C CA . SER A 1 435 ? 44.844 24.355 19.021 1.00 23.88 435 SER A CA 1
ATOM 3484 C C . SER A 1 435 ? 45.348 25.772 18.718 1.00 23.88 435 SER A C 1
ATOM 3486 O O . SER A 1 435 ? 46.555 26.022 18.645 1.00 23.88 435 SER A O 1
ATOM 3488 N N . ARG A 1 436 ? 44.414 26.724 18.601 1.00 27.11 436 ARG A N 1
ATOM 3489 C CA . ARG A 1 436 ? 44.667 28.158 18.808 1.00 27.11 436 ARG A CA 1
ATOM 3490 C C . ARG A 1 436 ? 43.395 28.854 19.307 1.00 27.11 436 ARG A C 1
ATOM 3492 O O . ARG A 1 436 ? 42.357 28.770 18.663 1.00 27.11 436 ARG A O 1
ATOM 3499 N N . GLU A 1 437 ? 43.521 29.496 20.463 1.00 24.67 437 GLU A N 1
ATOM 3500 C CA . GLU A 1 437 ? 42.519 30.297 21.180 1.00 24.67 437 GLU A CA 1
ATOM 3501 C C . GLU A 1 437 ? 42.520 31.771 20.727 1.00 24.67 437 GLU A C 1
ATOM 3503 O O . GLU A 1 437 ? 43.559 32.262 20.280 1.00 24.67 437 GLU A O 1
ATOM 3508 N N . ALA A 1 438 ? 41.384 32.464 20.907 1.00 27.25 438 ALA A N 1
ATOM 3509 C CA . ALA A 1 438 ? 41.241 33.879 21.324 1.00 27.25 438 ALA A CA 1
ATOM 3510 C C . ALA A 1 438 ? 39.727 34.201 21.436 1.00 27.25 438 ALA A C 1
ATOM 3512 O O . ALA A 1 438 ? 39.000 34.063 20.458 1.00 27.25 438 ALA A O 1
ATOM 3513 N N . GLU A 1 439 ? 39.164 34.308 22.643 1.00 26.50 439 GLU A N 1
ATOM 3514 C CA . GLU A 1 439 ? 38.964 35.517 23.478 1.00 26.50 439 GLU A CA 1
ATOM 3515 C C . GLU A 1 439 ? 37.684 36.327 23.169 1.00 26.50 439 GLU A C 1
ATOM 3517 O O . GLU A 1 439 ? 37.445 36.804 22.065 1.00 26.50 439 GLU A O 1
ATOM 3522 N N . THR A 1 440 ? 36.854 36.474 24.208 1.00 24.33 440 THR A N 1
ATOM 3523 C CA . THR A 1 440 ? 35.523 37.105 24.257 1.00 24.33 440 THR A CA 1
ATOM 3524 C C . THR A 1 440 ? 35.571 38.405 25.075 1.00 24.33 440 THR A C 1
ATOM 3526 O O . THR A 1 440 ? 36.229 38.406 26.116 1.00 24.33 440 THR A O 1
ATOM 3529 N N . LYS A 1 441 ? 34.802 39.449 24.688 1.00 28.50 441 LYS A N 1
ATOM 3530 C CA . LYS A 1 441 ? 33.834 40.242 25.516 1.00 28.50 441 LYS A CA 1
ATOM 3531 C C . LYS A 1 441 ? 33.351 41.564 24.830 1.00 28.50 441 LYS A C 1
ATOM 3533 O O . LYS A 1 441 ? 34.010 41.995 23.890 1.00 28.50 441 LYS A O 1
ATOM 3538 N N . PRO A 1 442 ? 32.200 42.171 25.243 1.00 35.72 442 PRO A N 1
ATOM 3539 C CA . PRO A 1 442 ? 31.189 42.747 24.321 1.00 35.72 442 PRO A CA 1
ATOM 3540 C C . PRO A 1 442 ? 30.742 44.231 24.539 1.00 35.72 442 PRO A C 1
ATOM 3542 O O . PRO A 1 442 ? 31.160 44.864 25.507 1.00 35.72 442 PRO A O 1
ATOM 3545 N N . ALA A 1 443 ? 29.781 44.660 23.681 1.00 26.19 443 ALA A N 1
ATOM 3546 C CA . ALA A 1 443 ? 28.745 45.737 23.763 1.00 26.19 443 ALA A CA 1
ATOM 3547 C C . ALA A 1 443 ? 29.090 47.182 23.281 1.00 26.19 443 ALA A C 1
ATOM 3549 O O . ALA A 1 443 ? 30.267 47.541 23.337 1.00 26.19 443 ALA A O 1
ATOM 3550 N N . PRO A 1 444 ? 28.112 48.043 22.857 1.00 34.91 444 PRO A N 1
ATOM 3551 C CA . PRO A 1 444 ? 26.638 47.919 22.928 1.00 34.91 444 PRO A CA 1
ATOM 3552 C C . PRO A 1 444 ? 25.830 48.240 21.634 1.00 34.91 444 PRO A C 1
ATOM 3554 O O . PRO A 1 444 ? 26.369 48.612 20.595 1.00 34.91 444 PRO A O 1
ATOM 3557 N N . GLU A 1 445 ? 24.512 48.063 21.766 1.00 31.48 445 GLU A N 1
ATOM 3558 C CA . GLU A 1 445 ? 23.407 48.220 20.810 1.00 31.48 445 GLU A CA 1
ATOM 3559 C C . GLU A 1 445 ? 23.065 49.688 20.473 1.00 31.48 445 GLU A C 1
ATOM 3561 O O . GLU A 1 445 ? 22.957 50.522 21.369 1.00 31.48 445 GLU A O 1
ATOM 3566 N N . GLU A 1 446 ? 22.774 49.971 19.198 1.00 30.17 446 GLU A N 1
ATOM 3567 C CA . GLU A 1 446 ? 21.907 51.084 18.781 1.00 30.17 446 GLU A CA 1
ATOM 3568 C C . GLU A 1 446 ? 20.896 50.571 17.743 1.00 30.17 446 GLU A C 1
ATOM 3570 O O . GLU A 1 446 ? 21.249 49.966 16.728 1.00 30.17 446 GLU A O 1
ATOM 3575 N N . SER A 1 447 ? 19.616 50.798 18.031 1.00 34.19 447 SER A N 1
ATOM 3576 C CA . SER A 1 447 ? 18.462 50.437 17.212 1.00 34.19 447 SER A CA 1
ATOM 3577 C C . SER A 1 447 ? 18.411 51.264 15.922 1.00 34.19 447 SER A C 1
ATOM 3579 O O . SER A 1 447 ? 18.077 52.448 15.956 1.00 34.19 447 SER A O 1
ATOM 3581 N N . ASN A 1 448 ? 18.676 50.635 14.778 1.00 40.38 448 ASN A N 1
ATOM 3582 C CA . ASN A 1 448 ? 18.357 51.181 13.456 1.00 40.38 448 ASN A CA 1
ATOM 3583 C C . ASN A 1 448 ? 17.123 50.464 12.894 1.00 40.38 448 ASN A C 1
ATOM 3585 O O . ASN A 1 448 ? 17.237 49.540 12.087 1.00 40.38 448 ASN A O 1
ATOM 3589 N N . GLU A 1 449 ? 15.931 50.877 13.322 1.00 40.00 449 GLU A N 1
ATOM 3590 C CA . GLU A 1 449 ? 14.692 50.457 12.666 1.00 40.00 449 GLU A CA 1
ATOM 3591 C C . GLU A 1 449 ? 14.471 51.294 11.402 1.00 40.00 449 GLU A C 1
ATOM 3593 O O . GLU A 1 449 ? 14.191 52.491 11.445 1.00 40.00 449 GLU A O 1
ATOM 3598 N N . VAL A 1 450 ? 14.640 50.649 10.249 1.00 52.47 450 VAL A N 1
ATOM 3599 C CA . VAL A 1 450 ? 14.318 51.211 8.934 1.00 52.47 450 VAL A CA 1
ATOM 3600 C C . VAL A 1 450 ? 12.828 50.975 8.677 1.00 52.47 450 VAL A C 1
ATOM 3602 O O . VAL A 1 450 ? 12.374 49.836 8.789 1.00 52.47 450 VAL A O 1
ATOM 3605 N N . SER A 1 451 ? 12.071 52.027 8.346 1.00 58.19 451 SER A N 1
ATOM 3606 C CA . SER A 1 451 ? 10.619 51.941 8.129 1.00 58.19 451 SER A CA 1
ATOM 3607 C C . SER A 1 451 ? 10.244 50.991 6.982 1.00 58.19 451 SER A C 1
ATOM 3609 O O . SER A 1 451 ? 10.988 50.826 6.010 1.00 58.19 451 SER A O 1
ATOM 3611 N N . ASP A 1 452 ? 9.061 50.381 7.066 1.00 57.12 452 ASP A N 1
ATOM 3612 C CA . ASP A 1 452 ? 8.620 49.349 6.115 1.00 57.12 452 ASP A CA 1
ATOM 3613 C C . ASP A 1 452 ? 8.442 49.865 4.675 1.00 57.12 452 ASP A C 1
ATOM 3615 O O . ASP A 1 452 ? 8.611 49.110 3.715 1.00 57.12 452 ASP A O 1
ATOM 3619 N N . GLU A 1 453 ? 8.228 51.171 4.494 1.00 58.09 453 GLU A N 1
ATOM 3620 C CA . GLU A 1 453 ? 8.211 51.814 3.172 1.00 58.09 453 GLU A CA 1
ATOM 3621 C C . GLU A 1 453 ? 9.578 51.787 2.468 1.00 58.09 453 GLU A C 1
ATOM 3623 O O . GLU A 1 453 ? 9.636 51.695 1.241 1.00 58.09 453 GLU A O 1
ATOM 3628 N N . LEU A 1 454 ? 10.686 51.818 3.218 1.00 57.44 454 LEU A N 1
ATOM 3629 C CA . LEU A 1 454 ? 12.046 51.697 2.674 1.00 57.44 454 LEU A CA 1
ATOM 3630 C C . LEU A 1 454 ? 12.417 50.235 2.376 1.00 57.44 454 LEU A C 1
ATOM 3632 O O . LEU A 1 454 ? 13.183 49.976 1.447 1.00 57.44 454 LEU A O 1
ATOM 3636 N N . ARG A 1 455 ? 11.832 49.267 3.096 1.00 56.62 455 ARG A N 1
ATOM 3637 C CA . ARG A 1 455 ? 11.984 47.827 2.805 1.00 56.62 455 ARG A CA 1
ATOM 3638 C C . ARG A 1 455 ? 11.280 47.415 1.514 1.00 56.62 455 ARG A C 1
ATOM 3640 O O . ARG A 1 455 ? 11.815 46.594 0.774 1.00 56.62 455 ARG A O 1
ATOM 3647 N N . ALA A 1 456 ? 10.133 48.022 1.209 1.00 60.62 456 ALA A N 1
ATOM 3648 C CA . ALA A 1 456 ? 9.371 47.759 -0.015 1.00 60.62 456 ALA A CA 1
ATOM 3649 C C . ALA A 1 456 ? 10.076 48.225 -1.308 1.00 60.62 456 ALA A C 1
ATOM 3651 O O . ALA A 1 456 ? 9.659 47.855 -2.404 1.00 60.62 456 ALA A O 1
ATOM 3652 N N . GLN A 1 457 ? 11.148 49.018 -1.196 1.00 63.78 457 GLN A N 1
ATOM 3653 C CA . GLN A 1 457 ? 11.948 49.495 -2.331 1.00 63.78 457 GLN A CA 1
ATOM 3654 C C . GLN A 1 457 ? 13.191 48.631 -2.610 1.00 63.78 457 GLN A C 1
ATOM 3656 O O . GLN A 1 457 ? 13.918 48.896 -3.571 1.00 63.78 457 GLN A O 1
ATOM 3661 N N . LEU A 1 458 ? 13.457 47.601 -1.796 1.00 55.81 458 LEU A N 1
ATOM 3662 C CA . LEU A 1 458 ? 14.594 46.704 -1.999 1.00 55.81 458 LEU A CA 1
ATOM 3663 C C . LEU A 1 458 ? 14.302 45.664 -3.102 1.00 55.81 458 LEU A C 1
ATOM 3665 O O . LEU A 1 458 ? 13.172 45.190 -3.223 1.00 55.81 458 LEU A O 1
ATOM 3669 N N . PRO A 1 459 ? 15.310 45.261 -3.904 1.00 65.44 459 PRO A N 1
ATOM 3670 C CA . PRO A 1 459 ? 15.155 44.197 -4.894 1.00 65.44 459 PRO A CA 1
ATOM 3671 C C . PRO A 1 459 ? 14.660 42.894 -4.252 1.00 65.44 459 PRO A C 1
ATOM 3673 O O . PRO A 1 459 ? 15.048 42.579 -3.128 1.00 65.44 459 PRO A O 1
ATOM 3676 N N . ALA A 1 460 ? 13.887 42.087 -4.988 1.00 56.78 460 ALA A N 1
ATOM 3677 C CA . ALA A 1 460 ? 13.290 40.837 -4.491 1.00 56.78 460 ALA A CA 1
ATOM 3678 C C . ALA A 1 460 ? 14.297 39.847 -3.862 1.00 56.78 460 ALA A C 1
ATOM 3680 O O . ALA A 1 460 ? 13.917 39.011 -3.049 1.00 56.78 460 ALA A O 1
ATOM 3681 N N . SER A 1 461 ? 15.590 39.968 -4.179 1.00 59.41 461 SER A N 1
ATOM 3682 C CA . SER A 1 461 ? 16.684 39.207 -3.564 1.00 59.41 461 SER A CA 1
ATOM 3683 C C . SER A 1 461 ? 16.958 39.538 -2.086 1.00 59.41 461 SER A C 1
ATOM 3685 O O . SER A 1 461 ? 17.728 38.821 -1.456 1.00 59.41 461 SER A O 1
ATOM 3687 N N . PHE A 1 462 ? 16.367 40.606 -1.537 1.00 55.75 462 PHE A N 1
ATOM 3688 C CA . PHE A 1 462 ? 16.484 41.022 -0.130 1.00 55.75 462 PHE A CA 1
ATOM 3689 C C . PHE A 1 462 ? 15.212 40.761 0.692 1.00 55.75 462 PHE A C 1
ATOM 3691 O O . PHE A 1 462 ? 15.198 41.032 1.894 1.00 55.75 462 PHE A O 1
ATOM 3698 N N . ALA A 1 463 ? 14.147 40.233 0.078 1.00 60.34 463 ALA A N 1
ATOM 3699 C CA . ALA A 1 463 ? 12.977 39.784 0.822 1.00 60.34 463 ALA A CA 1
ATOM 3700 C C . ALA A 1 463 ? 13.361 38.579 1.698 1.00 60.34 463 ALA A C 1
ATOM 3702 O O . ALA A 1 463 ? 14.053 37.668 1.233 1.00 60.34 463 ALA A O 1
ATOM 3703 N N . ARG A 1 464 ? 12.919 38.562 2.966 1.00 44.75 464 ARG A N 1
ATOM 3704 C CA . ARG A 1 464 ? 13.071 37.380 3.832 1.00 44.75 464 ARG A CA 1
ATOM 3705 C C . ARG A 1 464 ? 12.502 36.160 3.086 1.00 44.75 464 ARG A C 1
ATOM 3707 O O . ARG A 1 464 ? 11.393 36.267 2.556 1.00 44.75 464 ARG A O 1
ATOM 3714 N N . PRO A 1 465 ? 13.221 35.021 3.021 1.00 46.06 465 PRO A N 1
ATOM 3715 C CA . PRO A 1 465 ? 12.656 33.803 2.457 1.00 46.06 465 PRO A CA 1
ATOM 3716 C C . PRO A 1 465 ? 11.368 33.486 3.215 1.00 46.06 465 PRO A C 1
ATOM 3718 O O . PRO A 1 465 ? 11.370 33.462 4.446 1.00 46.06 465 PRO A O 1
ATOM 3721 N N . GLN A 1 466 ? 10.263 33.298 2.490 1.00 46.75 466 GLN A N 1
ATOM 3722 C CA . GLN A 1 466 ? 9.022 32.899 3.138 1.00 46.75 466 GLN A CA 1
ATOM 3723 C C . GLN A 1 466 ? 9.245 31.577 3.884 1.00 46.75 466 GLN A C 1
ATOM 3725 O O . GLN A 1 466 ? 9.974 30.714 3.373 1.00 46.75 466 GLN A O 1
ATOM 3730 N N . PRO A 1 467 ? 8.656 31.410 5.081 1.00 46.53 467 PRO A N 1
ATOM 3731 C CA . PRO A 1 467 ? 8.731 30.147 5.796 1.00 46.53 467 PRO A CA 1
ATOM 3732 C C . PRO A 1 467 ? 8.244 29.035 4.864 1.00 46.53 467 PRO A C 1
ATOM 3734 O O . PRO A 1 467 ? 7.178 29.134 4.252 1.00 46.53 467 PRO A O 1
ATOM 3737 N N . LYS A 1 468 ? 9.068 27.997 4.687 1.00 56.78 468 LYS A N 1
ATOM 3738 C CA . LYS A 1 468 ? 8.703 26.847 3.858 1.00 56.78 468 LYS A CA 1
ATOM 3739 C C . LYS A 1 468 ? 7.497 26.179 4.512 1.00 56.78 468 LYS A C 1
ATOM 3741 O O . LYS A 1 468 ? 7.648 25.576 5.569 1.00 56.78 468 LYS A O 1
ATOM 3746 N N . LYS A 1 469 ? 6.318 26.295 3.894 1.00 68.75 469 LYS A N 1
ATOM 3747 C CA . LYS A 1 469 ? 5.126 25.560 4.327 1.00 68.75 469 LYS A CA 1
ATOM 3748 C C . LYS A 1 469 ? 5.435 24.062 4.297 1.00 68.75 469 LYS A C 1
ATOM 3750 O O . LYS A 1 469 ? 5.998 23.569 3.316 1.00 68.75 469 LYS A O 1
ATOM 3755 N N . THR A 1 470 ? 5.087 23.354 5.367 1.00 82.56 470 THR A N 1
ATOM 3756 C CA . THR A 1 470 ? 5.161 21.890 5.406 1.00 82.56 470 THR A CA 1
ATOM 3757 C C . THR A 1 470 ? 4.306 21.324 4.266 1.00 82.56 470 THR A C 1
ATOM 3759 O O . THR A 1 470 ? 3.160 21.759 4.118 1.00 82.56 470 THR A O 1
ATOM 3762 N N . PRO A 1 471 ? 4.826 20.401 3.433 1.00 89.25 471 PRO A N 1
ATOM 3763 C CA . PRO A 1 471 ? 4.059 19.824 2.334 1.00 89.25 471 PRO A CA 1
ATOM 3764 C C . PRO A 1 471 ? 2.712 19.267 2.801 1.00 89.25 471 PRO A C 1
ATOM 3766 O O . PRO A 1 471 ? 2.631 18.591 3.825 1.00 89.25 471 PRO A O 1
ATOM 3769 N N . GLY A 1 472 ? 1.649 19.580 2.057 1.00 87.06 472 GLY A N 1
ATOM 3770 C CA . GLY A 1 472 ? 0.292 19.163 2.404 1.00 87.06 472 GLY A CA 1
ATOM 3771 C C . GLY A 1 472 ? -0.360 19.942 3.554 1.00 87.06 472 GLY A C 1
ATOM 3772 O O . GLY A 1 472 ? -1.417 19.551 4.030 1.00 87.06 472 GLY A O 1
ATOM 3773 N N . GLN A 1 473 ? 0.237 21.028 4.040 1.00 90.25 473 GLN A N 1
ATOM 3774 C CA . GLN A 1 473 ? -0.395 21.866 5.060 1.00 90.25 473 GLN A CA 1
ATOM 3775 C C . GLN A 1 473 ? -0.907 23.187 4.453 1.00 90.25 473 GLN A C 1
ATOM 3777 O O . GLN A 1 473 ? -0.223 23.769 3.603 1.00 90.25 473 GLN A O 1
ATOM 3782 N N . PRO A 1 474 ? -2.065 23.706 4.910 1.00 92.44 474 PRO A N 1
ATOM 3783 C CA . PRO A 1 474 ? -2.908 23.185 5.994 1.00 92.44 474 PRO A CA 1
ATOM 3784 C C . PRO A 1 474 ? -3.742 21.956 5.593 1.00 92.44 474 PRO A C 1
ATOM 3786 O O . PRO A 1 474 ? -4.062 21.759 4.426 1.00 92.44 474 PRO A O 1
ATOM 3789 N N . VAL A 1 475 ? -4.136 21.154 6.586 1.00 94.12 475 VAL A N 1
ATOM 3790 C CA . VAL A 1 475 ? -5.081 20.045 6.381 1.00 94.12 475 VAL A CA 1
ATOM 3791 C C . VAL A 1 475 ? -6.470 20.590 5.989 1.00 94.12 475 VAL A C 1
ATOM 3793 O O . VAL A 1 475 ? -6.969 21.497 6.659 1.00 94.12 475 VAL A O 1
ATOM 3796 N N . PRO A 1 476 ? -7.121 20.058 4.938 1.00 94.94 476 PRO A N 1
ATOM 3797 C CA . PRO A 1 476 ? -8.474 20.406 4.528 1.00 94.94 476 PRO A CA 1
ATOM 3798 C C . PRO A 1 476 ? -9.504 20.181 5.620 1.00 94.94 476 PRO A C 1
ATOM 3800 O O . PRO A 1 476 ? -9.412 19.243 6.407 1.00 94.94 476 PRO A O 1
ATOM 3803 N N . ALA A 1 477 ? -10.544 21.010 5.594 1.00 94.00 477 ALA A N 1
ATOM 3804 C CA . ALA A 1 477 ? -11.605 21.004 6.594 1.00 94.00 477 ALA A CA 1
ATOM 3805 C C . ALA A 1 477 ? -12.378 19.673 6.687 1.00 94.00 477 ALA A C 1
ATOM 3807 O O . ALA A 1 477 ? -12.914 19.364 7.747 1.00 94.00 477 ALA A O 1
ATOM 3808 N N . GLU A 1 478 ? -12.428 18.890 5.606 1.00 95.31 478 GLU A N 1
ATOM 3809 C CA . GLU A 1 478 ? -13.118 17.591 5.561 1.00 95.31 478 GLU A CA 1
ATOM 3810 C C . GLU A 1 478 ? -12.307 16.445 6.193 1.00 95.31 478 GLU A C 1
ATOM 3812 O O . GLU A 1 478 ? -12.855 15.376 6.455 1.00 95.31 478 GLU A O 1
ATOM 3817 N N . ILE A 1 479 ? -11.019 16.659 6.485 1.00 96.44 479 ILE A N 1
ATOM 3818 C CA . ILE A 1 479 ? -10.186 15.714 7.237 1.00 96.44 479 ILE A CA 1
ATOM 3819 C C . ILE A 1 479 ? -10.209 16.142 8.700 1.00 96.44 479 ILE A C 1
ATOM 3821 O O . ILE A 1 479 ? -9.437 16.986 9.164 1.00 96.44 479 ILE A O 1
ATOM 3825 N N . THR A 1 480 ? -11.154 15.570 9.434 1.00 96.25 480 THR A N 1
ATOM 3826 C CA . THR A 1 480 ? -11.460 15.985 10.804 1.00 96.25 480 THR A CA 1
ATOM 3827 C C . THR A 1 480 ? -10.753 15.153 11.859 1.00 96.25 480 THR A C 1
ATOM 3829 O O . THR A 1 480 ? -10.679 15.594 13.005 1.00 96.25 480 THR A O 1
ATOM 3832 N N . ASN A 1 481 ? -10.242 13.968 11.515 1.00 97.12 481 ASN A N 1
ATOM 3833 C CA . ASN A 1 481 ? -9.590 13.106 12.490 1.00 97.12 481 ASN A CA 1
ATOM 3834 C C . ASN A 1 481 ? -8.339 13.769 13.104 1.00 97.12 481 ASN A C 1
ATOM 3836 O O . ASN A 1 481 ? -7.579 14.487 12.442 1.00 97.12 481 ASN A O 1
ATOM 3840 N N . LYS A 1 482 ? -8.135 13.532 14.402 1.00 96.50 482 LYS A N 1
ATOM 3841 C CA . LYS A 1 482 ? -7.073 14.148 15.213 1.00 96.50 482 LYS A CA 1
ATOM 3842 C C . LYS A 1 482 ? -6.173 13.128 15.900 1.00 96.50 482 LYS A C 1
ATOM 3844 O O . LYS A 1 482 ? -5.249 13.531 16.599 1.00 96.50 482 LYS A O 1
ATOM 3849 N N . GLU A 1 483 ? -6.398 11.838 15.687 1.00 96.81 483 GLU A N 1
ATOM 3850 C CA . GLU A 1 483 ? -5.575 10.776 16.258 1.00 96.81 483 GLU A CA 1
ATOM 3851 C C . GLU A 1 483 ? -5.250 9.708 15.214 1.00 96.81 483 GLU A C 1
ATOM 3853 O O . GLU A 1 483 ? -6.136 9.199 14.536 1.00 96.81 483 GLU A O 1
ATOM 3858 N N . VAL A 1 484 ? -3.978 9.345 15.080 1.00 98.44 484 VAL A N 1
ATOM 3859 C CA . VAL A 1 484 ? -3.553 8.215 14.243 1.00 98.44 484 VAL A CA 1
ATOM 3860 C C . VAL A 1 484 ? -3.044 7.116 15.166 1.00 98.44 484 VAL A C 1
ATOM 3862 O O . VAL A 1 484 ? -2.073 7.319 15.902 1.00 98.44 484 VAL A O 1
ATOM 3865 N N . ARG A 1 485 ? -3.689 5.944 15.118 1.00 98.38 485 ARG A N 1
ATOM 3866 C CA . ARG A 1 485 ? -3.199 4.716 15.753 1.00 98.38 485 ARG A CA 1
ATOM 3867 C C . ARG A 1 485 ? -2.215 4.041 14.808 1.00 98.38 485 ARG A C 1
ATOM 3869 O O . ARG A 1 485 ? -2.615 3.438 13.813 1.00 98.38 485 ARG A O 1
ATOM 3876 N N . PHE A 1 486 ? -0.933 4.164 15.120 1.00 98.56 486 PHE A N 1
ATOM 3877 C CA . PHE A 1 486 ? 0.144 3.550 14.361 1.00 98.56 486 PHE A CA 1
ATOM 3878 C C . PHE A 1 486 ? 0.438 2.144 14.884 1.00 98.56 486 PHE A C 1
ATOM 3880 O O . PHE A 1 486 ? 0.562 1.942 16.096 1.00 98.56 486 PHE A O 1
ATOM 3887 N N . LEU A 1 487 ? 0.597 1.189 13.970 1.00 97.94 487 LEU A N 1
ATOM 3888 C CA . LEU A 1 487 ? 1.079 -0.151 14.274 1.00 97.94 487 LEU A CA 1
ATOM 3889 C C . LEU A 1 487 ? 2.078 -0.602 13.208 1.00 97.94 487 LEU A C 1
ATOM 3891 O O . LEU A 1 487 ? 1.745 -0.712 12.029 1.00 97.94 487 LEU A O 1
ATOM 3895 N N . ALA A 1 488 ? 3.281 -0.933 13.655 1.00 96.38 488 ALA A N 1
ATOM 3896 C CA . ALA A 1 488 ? 4.260 -1.663 12.877 1.00 96.38 488 ALA A CA 1
ATOM 3897 C C . ALA A 1 488 ? 4.366 -3.108 13.348 1.00 96.38 488 ALA A C 1
ATOM 3899 O O . ALA A 1 488 ? 4.246 -3.379 14.546 1.00 96.38 488 ALA A O 1
ATOM 3900 N N . LEU A 1 489 ? 4.605 -4.019 12.408 1.00 91.62 489 LEU A N 1
ATOM 3901 C CA . LEU A 1 489 ? 4.723 -5.451 12.662 1.00 91.62 489 LEU A CA 1
ATOM 3902 C C . LEU A 1 489 ? 6.016 -6.022 12.075 1.00 91.62 489 LEU A C 1
ATOM 3904 O O . LEU A 1 489 ? 6.649 -5.441 11.193 1.00 91.62 489 LEU A O 1
ATOM 3908 N N . ASP A 1 490 ? 6.418 -7.163 12.622 1.00 89.69 490 ASP A N 1
ATOM 3909 C CA . ASP A 1 490 ? 7.611 -7.897 12.205 1.00 89.69 490 ASP A CA 1
ATOM 3910 C C . ASP A 1 490 ? 7.363 -8.737 10.936 1.00 89.69 490 ASP A C 1
ATOM 3912 O O . ASP A 1 490 ? 6.271 -8.733 10.374 1.00 89.69 490 ASP A O 1
ATOM 3916 N N . LYS A 1 491 ? 8.375 -9.478 10.485 1.00 82.38 491 LYS A N 1
ATOM 3917 C CA . LYS A 1 491 ? 8.243 -10.495 9.434 1.00 82.38 491 LYS A CA 1
ATOM 3918 C C . LYS A 1 491 ? 7.766 -11.841 9.979 1.00 82.38 491 LYS A C 1
ATOM 3920 O O . LYS A 1 491 ? 8.065 -12.181 11.129 1.00 82.38 491 LYS A O 1
ATOM 3925 N N . CYS A 1 492 ? 7.111 -12.632 9.128 1.00 79.69 492 CYS A N 1
ATOM 3926 C CA . CYS A 1 492 ? 6.634 -13.981 9.440 1.00 79.69 492 CYS A CA 1
ATOM 3927 C C . CYS A 1 492 ? 7.784 -14.971 9.732 1.00 79.69 492 CYS A C 1
ATOM 3929 O O . CYS A 1 492 ? 8.230 -15.738 8.880 1.00 79.69 492 CYS A O 1
ATOM 3931 N N . GLU A 1 493 ? 8.265 -14.971 10.975 1.00 72.94 493 GLU A N 1
ATOM 3932 C CA . GLU A 1 493 ? 9.241 -15.920 11.515 1.00 72.94 493 GLU A CA 1
ATOM 3933 C C . GLU A 1 493 ? 8.838 -16.357 12.933 1.00 72.94 493 GLU A C 1
ATOM 3935 O O . GLU A 1 493 ? 8.161 -15.631 13.667 1.00 72.94 493 GLU A O 1
ATOM 3940 N N . GLY A 1 494 ? 9.264 -17.559 13.336 1.00 52.53 494 GLY A N 1
ATOM 3941 C CA . GLY A 1 494 ? 8.926 -18.128 14.643 1.00 52.53 494 GLY A CA 1
ATOM 3942 C C . GLY A 1 494 ? 9.261 -17.185 15.806 1.00 52.53 494 GLY A C 1
ATOM 3943 O O . GLY A 1 494 ? 10.349 -16.616 15.849 1.00 52.53 494 GLY A O 1
ATOM 3944 N N . HIS A 1 495 ? 8.322 -17.052 16.752 1.00 63.50 495 HIS A N 1
ATOM 3945 C CA . HIS A 1 495 ? 8.384 -16.196 17.953 1.00 63.50 495 HIS A CA 1
ATOM 3946 C C . HIS A 1 495 ? 8.308 -14.677 17.727 1.00 63.50 495 HIS A C 1
ATOM 3948 O O . HIS A 1 495 ? 8.349 -13.921 18.699 1.00 63.50 495 HIS A O 1
ATOM 3954 N N . ARG A 1 496 ? 8.167 -14.205 16.482 1.00 73.62 496 ARG A N 1
ATOM 3955 C CA . ARG A 1 496 ? 8.014 -12.773 16.193 1.00 73.62 496 ARG A CA 1
ATOM 3956 C C . ARG A 1 496 ? 6.554 -12.327 16.224 1.00 73.62 496 ARG A C 1
ATOM 3958 O O . ARG A 1 496 ? 5.634 -13.127 16.080 1.00 73.62 496 ARG A O 1
ATOM 3965 N N . GLN A 1 497 ? 6.343 -11.024 16.389 1.00 80.88 497 GLN A N 1
ATOM 3966 C CA . GLN A 1 497 ? 5.016 -10.404 16.407 1.00 80.88 497 GLN A CA 1
ATOM 3967 C C . GLN A 1 497 ? 4.714 -9.767 15.044 1.00 80.88 497 GLN A C 1
ATOM 3969 O O . GLN A 1 497 ? 4.853 -8.558 14.862 1.00 80.88 497 GLN A O 1
ATOM 3974 N N . TYR A 1 498 ? 4.344 -10.606 14.081 1.00 84.94 498 TYR A N 1
ATOM 3975 C CA . TYR A 1 498 ? 4.212 -10.236 12.667 1.00 84.94 498 TYR A CA 1
ATOM 3976 C C . TYR A 1 498 ? 2.765 -10.089 12.180 1.00 84.94 498 TYR A C 1
ATOM 3978 O O . TYR A 1 498 ? 2.525 -9.400 11.196 1.00 84.94 498 TYR A O 1
ATOM 3986 N N . LEU A 1 499 ? 1.806 -10.666 12.913 1.00 90.62 499 LEU A N 1
ATOM 3987 C CA . LEU A 1 499 ? 0.390 -10.694 12.557 1.00 90.62 499 LEU A CA 1
ATOM 3988 C C . LEU A 1 499 ? -0.474 -10.060 13.656 1.00 90.62 499 LEU A C 1
ATOM 3990 O O . LEU A 1 499 ? -0.323 -10.364 14.842 1.00 90.62 499 LEU A O 1
ATOM 3994 N N . GLN A 1 500 ? -1.429 -9.220 13.260 1.00 91.88 500 GLN A N 1
ATOM 3995 C CA . GLN A 1 500 ? -2.450 -8.653 14.139 1.00 91.88 500 GLN A CA 1
ATOM 3996 C C . GLN A 1 500 ? -3.830 -8.760 13.488 1.00 91.88 500 GLN A C 1
ATOM 3998 O O . GLN A 1 500 ? -4.048 -8.266 12.387 1.00 91.88 500 GLN A O 1
ATOM 4003 N N . LEU A 1 501 ? -4.791 -9.350 14.203 1.00 92.56 501 LEU A N 1
ATOM 4004 C CA . LEU A 1 501 ? -6.203 -9.319 13.816 1.00 92.56 501 LEU A CA 1
ATOM 4005 C C . LEU A 1 501 ? -6.912 -8.172 14.547 1.00 92.56 501 LEU A C 1
ATOM 4007 O O . LEU A 1 501 ? -6.760 -8.003 15.768 1.00 92.56 501 LEU A O 1
ATOM 4011 N N . CYS A 1 502 ? -7.714 -7.403 13.818 1.00 90.88 502 CYS A N 1
ATOM 4012 C CA . CYS A 1 502 ? -8.534 -6.319 14.350 1.00 90.88 502 CYS A CA 1
ATOM 4013 C C . CYS A 1 502 ? -9.857 -6.187 13.586 1.00 90.88 502 CYS A C 1
ATOM 4015 O O . CYS A 1 502 ? -9.988 -6.615 12.441 1.00 90.88 502 CYS A O 1
ATOM 4017 N N . GLU A 1 503 ? -10.862 -5.625 14.250 1.00 92.81 503 GLU A N 1
ATOM 4018 C CA . GLU A 1 503 ? -12.089 -5.177 13.595 1.00 92.81 503 GLU A CA 1
ATOM 4019 C C . GLU A 1 503 ? -11.970 -3.669 13.362 1.00 92.81 503 GLU A C 1
ATOM 4021 O O . GLU A 1 503 ? -11.671 -2.926 14.299 1.00 92.81 503 GLU A O 1
ATOM 4026 N N . ILE A 1 504 ? -12.160 -3.226 12.119 1.00 94.31 504 ILE A N 1
ATOM 4027 C CA . ILE A 1 504 ? -12.061 -1.816 11.734 1.00 94.31 504 ILE A CA 1
ATOM 4028 C C . ILE A 1 504 ? -13.443 -1.292 11.346 1.00 94.31 504 ILE A C 1
ATOM 4030 O O . ILE A 1 504 ? -14.163 -1.894 10.547 1.00 94.31 504 ILE A O 1
ATOM 4034 N N . GLN A 1 505 ? -13.787 -0.141 11.918 1.00 93.56 505 GLN A N 1
ATOM 4035 C CA . GLN A 1 505 ? -14.966 0.652 11.582 1.00 93.56 505 GLN A CA 1
ATOM 4036 C C . GLN A 1 505 ? -14.534 1.884 10.775 1.00 93.56 505 GLN A C 1
ATOM 4038 O O . GLN A 1 505 ? -13.437 2.398 11.022 1.00 93.56 505 GLN A O 1
ATOM 4043 N N . PRO A 1 506 ? -15.363 2.375 9.835 1.00 95.00 506 PRO A N 1
ATOM 4044 C CA . PRO A 1 506 ? -15.084 3.642 9.173 1.00 95.00 506 PRO A CA 1
ATOM 4045 C C . PRO A 1 506 ? -15.086 4.786 10.190 1.00 95.00 506 PRO A C 1
ATOM 4047 O O . PRO A 1 506 ? -15.836 4.764 11.168 1.00 95.00 506 PRO A O 1
ATOM 4050 N N . PHE A 1 507 ? -14.282 5.816 9.936 1.00 94.19 507 PHE A N 1
ATOM 4051 C CA . PHE A 1 507 ? -14.226 7.011 10.772 1.00 94.19 507 PHE A CA 1
ATOM 4052 C C . PHE A 1 507 ? -15.590 7.695 10.873 1.00 94.19 507 PHE A C 1
ATOM 4054 O O . PHE A 1 507 ? -16.008 8.074 11.965 1.00 94.19 507 PHE A O 1
ATOM 4061 N N . ASN A 1 508 ? -16.282 7.847 9.738 1.00 92.19 508 ASN A N 1
ATOM 4062 C CA . ASN A 1 508 ? -17.664 8.305 9.721 1.00 92.19 508 ASN A CA 1
ATOM 4063 C C . ASN A 1 508 ? -18.599 7.083 9.811 1.00 92.19 508 ASN A C 1
ATOM 4065 O O . ASN A 1 508 ? -18.678 6.329 8.833 1.00 92.19 508 ASN A O 1
ATOM 4069 N N . PRO A 1 509 ? -19.341 6.899 10.923 1.00 87.31 509 PRO A N 1
ATOM 4070 C CA . PRO A 1 509 ? -20.224 5.748 11.110 1.00 87.31 509 PRO A CA 1
ATOM 4071 C C . PRO A 1 509 ? -21.341 5.638 10.064 1.00 87.31 509 PRO A C 1
ATOM 4073 O O . PRO A 1 509 ? -21.819 4.538 9.786 1.00 87.31 509 PRO A O 1
ATOM 4076 N N . GLU A 1 510 ? -21.754 6.756 9.456 1.00 88.00 510 GLU A N 1
ATOM 4077 C CA . GLU A 1 510 ? -22.798 6.777 8.421 1.00 88.00 510 GLU A CA 1
ATOM 4078 C C . GLU A 1 510 ? -22.378 5.985 7.171 1.00 88.00 510 GLU A C 1
ATOM 4080 O O . GLU A 1 510 ? -23.210 5.337 6.533 1.00 88.00 510 GLU A O 1
ATOM 4085 N N . THR A 1 511 ? -21.070 5.917 6.895 1.00 88.69 511 THR A N 1
ATOM 4086 C CA . THR A 1 511 ? -20.487 5.179 5.762 1.00 88.69 511 THR A CA 1
ATOM 4087 C C . THR A 1 511 ? -20.830 3.687 5.801 1.00 88.69 511 THR A C 1
ATOM 4089 O O . THR A 1 511 ? -21.034 3.070 4.758 1.00 88.69 511 THR A O 1
ATOM 4092 N N . SER A 1 512 ? -20.959 3.087 6.989 1.00 87.44 512 SER A N 1
ATOM 4093 C CA . SER A 1 512 ? -21.370 1.679 7.121 1.00 87.44 512 SER A CA 1
ATOM 4094 C C . SER A 1 512 ? -22.783 1.426 6.585 1.00 87.44 512 SER A C 1
ATOM 4096 O O . SER A 1 512 ? -23.069 0.331 6.103 1.00 87.44 512 SER A O 1
ATOM 4098 N N . SER A 1 513 ? -23.660 2.435 6.633 1.00 87.00 513 SER A N 1
ATOM 4099 C CA . SER A 1 513 ? -25.018 2.345 6.081 1.00 87.00 513 SER A CA 1
ATOM 4100 C C . SER A 1 513 ? -25.042 2.530 4.563 1.00 87.00 513 SER A C 1
ATOM 4102 O O . SER A 1 513 ? -25.883 1.937 3.891 1.00 87.00 513 SER A O 1
ATOM 4104 N N . GLU A 1 514 ? -24.118 3.325 4.016 1.00 88.69 514 GLU A N 1
ATOM 4105 C CA . GLU A 1 514 ? -23.960 3.518 2.568 1.00 88.69 514 GLU A CA 1
ATOM 4106 C C . GLU A 1 514 ? -23.350 2.290 1.877 1.00 88.69 514 GLU A C 1
ATOM 4108 O O . GLU A 1 514 ? -23.705 1.972 0.740 1.00 88.69 514 GLU A O 1
ATOM 4113 N N . TYR A 1 515 ? -22.466 1.571 2.577 1.00 90.31 515 TYR A N 1
ATOM 4114 C CA . TYR A 1 515 ? -21.759 0.392 2.071 1.00 90.31 515 TYR A CA 1
ATOM 4115 C C . TYR A 1 515 ? -22.021 -0.843 2.952 1.00 90.31 515 TYR A C 1
ATOM 4117 O O . TYR A 1 515 ? -21.092 -1.371 3.576 1.00 90.31 515 TYR A O 1
ATOM 4125 N N . PRO A 1 516 ? -23.276 -1.331 3.014 1.00 88.81 516 PRO A N 1
ATOM 4126 C CA . PRO A 1 516 ? -23.626 -2.466 3.855 1.00 88.81 516 PRO A CA 1
ATOM 4127 C C . PRO A 1 516 ? -22.936 -3.752 3.369 1.00 88.81 516 PRO A C 1
ATOM 4129 O O . PRO A 1 516 ? -22.701 -3.914 2.166 1.00 88.81 516 PRO A O 1
ATOM 4132 N N . PRO A 1 517 ? -22.634 -4.701 4.275 1.00 91.12 517 PRO A N 1
ATOM 4133 C CA . PRO A 1 517 ? -22.109 -6.002 3.880 1.00 91.12 517 PRO A CA 1
ATOM 4134 C C . PRO A 1 517 ? -23.108 -6.766 3.003 1.00 91.12 517 PRO A C 1
ATOM 4136 O O . PRO A 1 517 ? -24.320 -6.741 3.236 1.00 91.12 517 PRO A O 1
ATOM 4139 N N . ALA A 1 518 ? -22.589 -7.501 2.021 1.00 87.38 518 ALA A N 1
ATOM 4140 C CA . ALA A 1 518 ? -23.364 -8.477 1.271 1.00 87.38 518 ALA A CA 1
ATOM 4141 C C . ALA A 1 518 ? -23.869 -9.603 2.192 1.00 87.38 518 ALA A C 1
ATOM 4143 O O . ALA A 1 518 ? -23.257 -9.927 3.212 1.00 87.38 518 ALA A O 1
ATOM 4144 N N . ARG A 1 519 ? -25.004 -10.212 1.822 1.00 81.94 519 ARG A N 1
ATOM 4145 C CA . ARG A 1 519 ? -25.613 -11.327 2.577 1.00 81.94 519 ARG A CA 1
ATOM 4146 C C . ARG A 1 519 ? -24.825 -12.631 2.465 1.00 81.94 519 ARG A C 1
ATOM 4148 O O . ARG A 1 519 ? -24.964 -13.494 3.324 1.00 81.94 519 ARG A O 1
ATOM 4155 N N . GLU A 1 520 ? -24.051 -12.770 1.398 1.00 81.06 520 GLU A N 1
ATOM 4156 C CA . GLU A 1 520 ? -23.233 -13.938 1.089 1.00 81.06 520 GLU A CA 1
ATOM 4157 C C . GLU A 1 520 ? -21.776 -13.498 0.936 1.00 81.06 520 GLU A C 1
ATOM 4159 O O . GLU A 1 520 ? -21.503 -12.331 0.650 1.00 81.06 520 GLU A O 1
ATOM 4164 N N . SER A 1 521 ? -20.843 -14.425 1.149 1.00 79.19 521 SER A N 1
ATOM 4165 C CA . SER A 1 521 ? -19.418 -14.148 0.989 1.00 79.19 521 SER A CA 1
ATOM 4166 C C . SER A 1 521 ? -19.034 -13.999 -0.494 1.00 79.19 521 SER A C 1
ATOM 4168 O O . SER A 1 521 ? -19.515 -14.778 -1.318 1.00 79.19 521 SER A O 1
ATOM 4170 N N . PRO A 1 522 ? -18.122 -13.069 -0.833 1.00 88.06 522 PRO A N 1
ATOM 4171 C CA . PRO A 1 522 ? -17.442 -12.154 0.084 1.00 88.06 522 PRO A CA 1
ATOM 4172 C C . PRO A 1 522 ? -18.350 -10.987 0.517 1.00 88.06 522 PRO A C 1
ATOM 4174 O O . PRO A 1 522 ? -19.119 -10.442 -0.273 1.00 88.06 522 PRO A O 1
ATOM 4177 N N . ARG A 1 523 ? -18.241 -10.584 1.794 1.00 91.44 523 ARG A N 1
ATOM 4178 C CA . ARG A 1 523 ? -19.073 -9.515 2.382 1.00 91.44 523 ARG A CA 1
ATOM 4179 C C . ARG A 1 523 ? -18.855 -8.165 1.704 1.00 91.44 523 ARG A C 1
ATOM 4181 O O . ARG A 1 523 ? -19.788 -7.369 1.625 1.00 91.44 523 ARG A O 1
ATOM 4188 N N . TRP A 1 524 ? -17.646 -7.916 1.207 1.00 94.00 524 TRP A N 1
ATOM 4189 C CA . TRP A 1 524 ? -17.273 -6.691 0.509 1.00 94.00 524 TRP A CA 1
ATOM 4190 C C . TRP A 1 524 ? -16.343 -6.990 -0.663 1.00 94.00 524 TRP A C 1
ATOM 4192 O O . TRP A 1 524 ? -15.712 -8.042 -0.728 1.00 94.00 524 TRP A O 1
ATOM 4202 N N . HIS A 1 525 ? -16.259 -6.028 -1.576 1.00 94.25 525 HIS A N 1
ATOM 4203 C CA . HIS A 1 525 ? -15.426 -6.080 -2.771 1.00 94.25 525 HIS A CA 1
ATOM 4204 C C . HIS A 1 525 ? -14.595 -4.798 -2.864 1.00 94.25 525 HIS A C 1
ATOM 4206 O O . HIS A 1 525 ? -14.975 -3.767 -2.293 1.00 94.25 525 HIS A O 1
ATOM 4212 N N . LEU A 1 526 ? -13.473 -4.862 -3.582 1.00 98.00 526 LEU A N 1
ATOM 4213 C CA . LEU A 1 526 ? -12.662 -3.684 -3.879 1.00 98.00 526 LEU A CA 1
ATOM 4214 C C . LEU A 1 526 ? -13.372 -2.794 -4.899 1.00 98.00 526 LEU A C 1
ATOM 4216 O O . LEU A 1 526 ? -13.873 -3.268 -5.920 1.00 98.00 526 LEU A O 1
ATOM 4220 N N . LYS A 1 527 ? -13.364 -1.491 -4.631 1.00 98.25 527 LYS A N 1
ATOM 4221 C CA . LYS A 1 527 ? -13.845 -0.453 -5.537 1.00 98.25 527 LYS A CA 1
ATOM 4222 C C . LYS A 1 527 ? -12.792 0.627 -5.716 1.00 98.25 527 LYS A C 1
ATOM 4224 O O . LYS A 1 527 ? -12.076 0.969 -4.773 1.00 98.25 527 LYS A O 1
ATOM 4229 N N . TYR A 1 528 ? -12.730 1.192 -6.913 1.00 98.75 528 TYR A N 1
ATOM 4230 C CA . TYR A 1 528 ? -11.966 2.399 -7.175 1.00 98.75 528 TYR A CA 1
ATOM 4231 C C . TYR A 1 528 ? -12.525 3.574 -6.370 1.00 98.75 528 TYR A C 1
ATOM 4233 O O . TYR A 1 528 ? -13.740 3.710 -6.202 1.00 98.75 528 TYR A O 1
ATOM 4241 N N . ASP A 1 529 ? -11.635 4.432 -5.879 1.00 98.62 529 ASP A N 1
ATOM 4242 C CA . ASP A 1 529 ? -12.014 5.655 -5.183 1.00 98.62 529 ASP A CA 1
ATOM 4243 C C . ASP A 1 529 ? -12.185 6.817 -6.183 1.00 98.62 529 ASP A C 1
ATOM 4245 O O . ASP A 1 529 ? -11.223 7.180 -6.863 1.00 98.62 529 ASP A O 1
ATOM 4249 N N . PRO A 1 530 ? -13.375 7.436 -6.293 1.00 98.56 530 PRO A N 1
ATOM 4250 C CA . PRO A 1 530 ? -13.613 8.470 -7.300 1.00 98.56 530 PRO A CA 1
ATOM 4251 C C . PRO A 1 530 ? -12.737 9.727 -7.154 1.00 98.56 530 PRO A C 1
ATOM 4253 O O . PRO A 1 530 ? -12.491 10.416 -8.143 1.00 98.56 530 PRO A O 1
ATOM 4256 N N . GLU A 1 531 ? -12.274 10.061 -5.942 1.00 98.69 531 GLU A N 1
ATOM 4257 C CA . GLU A 1 531 ? -11.388 11.214 -5.719 1.00 98.69 531 GLU A CA 1
ATOM 4258 C C . GLU A 1 531 ? -9.992 10.885 -6.232 1.00 98.69 531 GLU A C 1
ATOM 4260 O O . GLU A 1 531 ? -9.407 11.651 -6.998 1.00 98.69 531 GLU A O 1
ATOM 4265 N N . TRP A 1 532 ? -9.506 9.694 -5.894 1.00 98.75 532 TRP A N 1
ATOM 4266 C CA . TRP A 1 532 ? -8.231 9.205 -6.388 1.00 98.75 532 TRP A CA 1
ATOM 4267 C C . TRP A 1 532 ? -8.195 9.042 -7.908 1.00 98.75 532 TRP A C 1
ATOM 4269 O O . TRP A 1 532 ? -7.188 9.372 -8.536 1.00 98.75 532 TRP A O 1
ATOM 4279 N N . LEU A 1 533 ? -9.290 8.590 -8.523 1.00 98.81 533 LEU A N 1
ATOM 4280 C CA . LEU A 1 533 ? -9.414 8.520 -9.980 1.00 98.81 533 LEU A CA 1
ATOM 4281 C C . LEU A 1 533 ? -9.261 9.906 -10.630 1.00 98.81 533 LEU A C 1
ATOM 4283 O O . LEU A 1 533 ? -8.530 10.041 -11.612 1.00 98.81 533 LEU A O 1
ATOM 4287 N N . ALA A 1 534 ? -9.895 10.940 -10.069 1.00 98.75 534 ALA A N 1
ATOM 4288 C CA . ALA A 1 534 ? -9.789 12.310 -10.572 1.00 98.75 534 ALA A CA 1
ATOM 4289 C C . ALA A 1 534 ? -8.363 12.865 -10.429 1.00 98.75 534 ALA A C 1
ATOM 4291 O O . ALA A 1 534 ? -7.805 13.393 -11.391 1.00 98.75 534 ALA A O 1
ATOM 4292 N N . ILE A 1 535 ? -7.739 12.668 -9.261 1.00 98.56 535 ILE A N 1
ATOM 4293 C CA . ILE A 1 535 ? -6.334 13.028 -9.026 1.00 98.56 535 ILE A CA 1
ATOM 4294 C C . ILE A 1 535 ? -5.439 12.305 -10.039 1.00 98.56 535 ILE A C 1
ATOM 4296 O O . ILE A 1 535 ? -4.639 12.934 -10.725 1.00 98.56 535 ILE A O 1
ATOM 4300 N N . THR A 1 536 ? -5.612 10.995 -10.209 1.00 98.31 536 THR A N 1
ATOM 4301 C CA . THR A 1 536 ? -4.811 10.194 -11.143 1.00 98.31 536 THR A CA 1
ATOM 4302 C C . THR A 1 536 ? -4.888 10.743 -12.568 1.00 98.31 536 THR A C 1
ATOM 4304 O O . THR A 1 536 ? -3.849 10.861 -13.213 1.00 98.31 536 THR A O 1
ATOM 4307 N N . ARG A 1 537 ? -6.073 11.160 -13.042 1.00 98.00 537 ARG A N 1
ATOM 4308 C CA . ARG A 1 537 ? -6.239 11.777 -14.372 1.00 98.00 537 ARG A CA 1
ATOM 4309 C C . ARG A 1 537 ? -5.451 13.072 -14.530 1.00 98.00 537 ARG A C 1
ATOM 4311 O O . ARG A 1 537 ? -4.787 13.237 -15.547 1.00 98.00 537 ARG A O 1
ATOM 4318 N N . VAL A 1 538 ? -5.474 13.955 -13.529 1.00 97.75 538 VAL A N 1
ATOM 4319 C CA . VAL A 1 538 ? -4.729 15.229 -13.569 1.00 97.75 538 VAL A CA 1
ATOM 4320 C C . VAL A 1 538 ? -3.222 15.003 -13.687 1.00 97.75 538 VAL A C 1
ATOM 4322 O O . VAL A 1 538 ? -2.543 15.723 -14.417 1.00 97.75 538 VAL A O 1
ATOM 4325 N N . PHE A 1 539 ? -2.687 14.003 -12.986 1.00 96.62 539 PHE A N 1
ATOM 4326 C CA . PHE A 1 539 ? -1.245 13.750 -12.964 1.00 96.62 539 PHE A CA 1
ATOM 4327 C C . PHE A 1 539 ? -0.764 12.834 -14.098 1.00 96.62 539 PHE A C 1
ATOM 4329 O O . PHE A 1 539 ? 0.418 12.876 -14.434 1.00 96.62 539 PHE A O 1
ATOM 4336 N N . HIS A 1 540 ? -1.642 12.042 -14.719 1.00 95.50 540 HIS A N 1
ATOM 4337 C CA . HIS A 1 540 ? -1.267 11.025 -15.710 1.00 95.50 540 HIS A CA 1
ATOM 4338 C C . HIS A 1 540 ? -0.401 11.558 -16.855 1.00 95.50 540 HIS A C 1
ATOM 4340 O O . HIS A 1 540 ? 0.652 10.998 -17.140 1.00 95.50 540 HIS A O 1
ATOM 4346 N N . ASP A 1 541 ? -0.800 12.671 -17.469 1.00 89.38 541 ASP A N 1
ATOM 4347 C CA . ASP A 1 541 ? -0.120 13.217 -18.654 1.00 89.38 541 ASP A CA 1
ATOM 4348 C C . ASP A 1 541 ? 1.299 13.733 -18.360 1.00 89.38 541 ASP A C 1
ATOM 4350 O O . ASP A 1 541 ? 2.100 13.945 -19.270 1.00 89.38 541 ASP A O 1
ATOM 4354 N N . SER A 1 542 ? 1.618 13.941 -17.081 1.00 89.38 542 SER A N 1
ATOM 4355 C CA . SER A 1 542 ? 2.937 14.373 -16.613 1.00 89.38 542 SER A CA 1
ATOM 4356 C C . SER A 1 542 ? 3.845 13.209 -16.202 1.00 89.38 542 SER A C 1
ATOM 4358 O O . SER A 1 542 ? 5.024 13.430 -15.916 1.00 89.38 542 SER A O 1
ATOM 4360 N N . LEU A 1 543 ? 3.316 11.984 -16.145 1.00 90.06 543 LEU A N 1
ATOM 4361 C CA . LEU A 1 543 ? 4.067 10.794 -15.769 1.00 90.06 543 LEU A CA 1
ATOM 4362 C C . LEU A 1 543 ? 4.853 10.267 -16.973 1.00 90.06 543 LEU A C 1
ATOM 4364 O O . LEU A 1 543 ? 4.286 9.882 -17.993 1.00 90.06 543 LEU A O 1
ATOM 4368 N N . VAL A 1 544 ? 6.175 10.203 -16.829 1.00 85.81 544 VAL A N 1
ATOM 4369 C CA . VAL A 1 544 ? 7.066 9.605 -17.826 1.00 85.81 544 VAL A CA 1
ATOM 4370 C C . VAL A 1 544 ? 7.836 8.466 -17.183 1.00 85.81 544 VAL A C 1
ATOM 4372 O O . VAL A 1 544 ? 8.408 8.647 -16.110 1.00 85.81 544 VAL A O 1
ATOM 4375 N N . VAL A 1 545 ? 7.853 7.313 -17.859 1.00 86.69 545 VAL A N 1
ATOM 4376 C CA . VAL A 1 545 ? 8.526 6.091 -17.407 1.00 86.69 545 VAL A CA 1
ATOM 4377 C C . VAL A 1 545 ? 9.596 5.663 -18.405 1.00 86.69 545 VAL A C 1
ATOM 4379 O O . VAL A 1 545 ? 9.346 5.590 -19.610 1.00 86.69 545 VAL A O 1
ATOM 4382 N N . GLY A 1 546 ? 10.786 5.333 -17.902 1.00 86.81 546 GLY A N 1
ATOM 4383 C CA . GLY A 1 546 ? 11.876 4.790 -18.719 1.00 86.81 546 GLY A CA 1
ATOM 4384 C C . GLY A 1 546 ? 12.760 5.823 -19.423 1.00 86.81 546 GLY A C 1
ATOM 4385 O O . GLY A 1 546 ? 13.523 5.446 -20.311 1.00 86.81 546 GLY A O 1
ATOM 4386 N N . ASP A 1 547 ? 12.678 7.107 -19.054 1.00 87.38 547 ASP A N 1
ATOM 4387 C CA . ASP A 1 547 ? 13.567 8.154 -19.574 1.00 87.38 547 ASP A CA 1
ATOM 4388 C C . ASP A 1 547 ? 14.336 8.855 -18.445 1.00 87.38 547 ASP A C 1
ATOM 4390 O O . ASP A 1 547 ? 13.790 9.642 -17.672 1.00 87.38 547 ASP A O 1
ATOM 4394 N N . ARG A 1 548 ? 15.647 8.594 -18.383 1.00 84.62 548 ARG A N 1
ATOM 4395 C CA . ARG A 1 548 ? 16.577 9.185 -17.405 1.00 84.62 548 ARG A CA 1
ATOM 4396 C C . ARG A 1 548 ? 16.860 10.671 -17.635 1.00 84.62 548 ARG A C 1
ATOM 4398 O O . ARG A 1 548 ? 17.414 11.323 -16.753 1.00 84.62 548 ARG A O 1
ATOM 4405 N N . ASN A 1 549 ? 16.538 11.205 -18.812 1.00 87.00 549 ASN A N 1
ATOM 4406 C CA . ASN A 1 549 ? 16.819 12.601 -19.151 1.00 87.00 549 ASN A CA 1
ATOM 4407 C C . ASN A 1 549 ? 15.672 13.536 -18.761 1.00 87.00 549 ASN A C 1
ATOM 4409 O O . ASN A 1 549 ? 15.868 14.753 -18.690 1.00 87.00 549 ASN A O 1
ATOM 4413 N N . VAL A 1 550 ? 14.487 12.982 -18.505 1.00 88.19 550 VAL A N 1
ATOM 4414 C CA . VAL A 1 550 ? 13.322 13.752 -18.079 1.00 88.19 550 VAL A CA 1
ATOM 4415 C C . VAL A 1 550 ? 13.548 14.288 -16.671 1.00 88.19 550 VAL A C 1
ATOM 4417 O O . VAL A 1 550 ? 14.211 13.678 -15.835 1.00 88.19 550 VAL A O 1
ATOM 4420 N N . GLN A 1 551 ? 13.023 15.480 -16.418 1.00 87.50 551 GLN A N 1
ATOM 4421 C CA . GLN A 1 551 ? 12.979 16.061 -15.085 1.00 87.50 551 GLN A CA 1
ATOM 4422 C C . GLN A 1 551 ? 11.560 15.943 -14.553 1.00 87.50 551 GLN A C 1
ATOM 4424 O O . GLN A 1 551 ? 10.603 16.162 -15.295 1.00 87.50 551 GLN A O 1
ATOM 4429 N N . THR A 1 552 ? 11.433 15.637 -13.265 1.00 87.44 552 THR A N 1
ATOM 4430 C CA . THR A 1 552 ? 10.143 15.677 -12.578 1.00 87.44 552 THR A CA 1
ATOM 4431 C C . THR A 1 552 ? 9.558 17.083 -12.713 1.00 87.44 552 THR A C 1
ATOM 4433 O O . THR A 1 552 ? 10.245 18.052 -12.365 1.00 87.44 552 THR A O 1
ATOM 4436 N N . PRO A 1 553 ? 8.319 17.228 -13.213 1.00 89.75 553 PRO A N 1
ATOM 4437 C CA . PRO A 1 553 ? 7.670 18.528 -13.299 1.00 89.75 553 PRO A CA 1
ATOM 4438 C C . PRO A 1 553 ? 7.639 19.209 -11.927 1.00 89.75 553 PRO A C 1
ATOM 4440 O O . PRO A 1 553 ? 7.431 18.525 -10.918 1.00 89.75 553 PRO A O 1
ATOM 4443 N N . PRO A 1 554 ? 7.838 20.536 -11.851 1.00 90.69 554 PRO A N 1
ATOM 4444 C CA . PRO A 1 554 ? 7.789 21.242 -10.578 1.00 90.69 554 PRO A CA 1
ATOM 4445 C C . PRO A 1 554 ? 6.411 21.094 -9.934 1.00 90.69 554 PRO A C 1
ATOM 4447 O O . PRO A 1 554 ? 5.406 20.910 -10.623 1.00 90.69 554 PRO A O 1
ATOM 4450 N N . ASP A 1 555 ? 6.367 21.174 -8.609 1.00 92.06 555 ASP A N 1
ATOM 4451 C CA . ASP A 1 555 ? 5.101 21.241 -7.895 1.00 92.06 555 ASP A CA 1
ATOM 4452 C C . ASP A 1 555 ? 4.475 22.634 -8.063 1.00 92.06 555 ASP A C 1
ATOM 4454 O O . ASP A 1 555 ? 5.065 23.639 -7.664 1.00 92.06 555 ASP A O 1
ATOM 4458 N N . LEU A 1 556 ? 3.300 22.684 -8.693 1.00 93.12 556 LEU A N 1
ATOM 4459 C CA . LEU A 1 556 ? 2.524 23.900 -8.934 1.00 93.12 556 LEU A CA 1
ATOM 4460 C C . LEU A 1 556 ? 1.608 24.274 -7.755 1.00 93.12 556 LEU A C 1
ATOM 4462 O O . LEU A 1 556 ? 1.022 25.355 -7.768 1.00 93.12 556 LEU A O 1
ATOM 4466 N N . GLY A 1 557 ? 1.523 23.419 -6.730 1.00 90.88 557 GLY A N 1
ATOM 4467 C CA . GLY A 1 557 ? 0.761 23.660 -5.509 1.00 90.88 557 GLY A CA 1
ATOM 4468 C C . GLY A 1 557 ? -0.737 23.353 -5.616 1.00 90.88 557 GLY A C 1
ATOM 4469 O O . GLY A 1 557 ? -1.322 23.292 -6.696 1.00 90.88 557 GLY A O 1
ATOM 4470 N N . GLU A 1 558 ? -1.372 23.177 -4.456 1.00 90.69 558 GLU A N 1
ATOM 4471 C CA . GLU A 1 558 ? -2.779 22.760 -4.335 1.00 90.69 558 GLU A CA 1
ATOM 4472 C C . GLU A 1 558 ? -3.755 23.735 -5.011 1.00 90.69 558 GLU A C 1
ATOM 4474 O O . GLU A 1 558 ? -4.674 23.303 -5.702 1.00 90.69 558 GLU A O 1
ATOM 4479 N N . GLU A 1 559 ? -3.523 25.049 -4.900 1.00 92.19 559 GLU A N 1
ATOM 4480 C CA . GLU A 1 559 ? -4.359 26.079 -5.542 1.00 92.19 559 GLU A CA 1
ATOM 4481 C C . GLU A 1 559 ? -4.416 25.926 -7.070 1.00 92.19 559 GLU A C 1
ATOM 4483 O O . GLU A 1 559 ? -5.422 26.267 -7.693 1.00 92.19 559 GLU A O 1
ATOM 4488 N N . HIS A 1 560 ? -3.348 25.397 -7.676 1.00 95.56 560 HIS A N 1
ATOM 4489 C CA . HIS A 1 560 ? -3.299 25.126 -9.106 1.00 95.56 560 HIS A CA 1
ATOM 4490 C C . HIS A 1 560 ? -4.033 23.832 -9.473 1.00 95.56 560 HIS A C 1
ATOM 4492 O O . HIS A 1 560 ? -4.801 23.817 -10.436 1.00 95.56 560 HIS A O 1
ATOM 4498 N N . TYR A 1 561 ? -3.801 22.743 -8.732 1.00 96.44 561 TYR A N 1
ATOM 4499 C CA . TYR A 1 561 ? -4.378 21.442 -9.083 1.00 96.44 561 TYR A CA 1
ATOM 4500 C C . TYR A 1 561 ? -5.856 21.332 -8.744 1.00 96.44 561 TYR A C 1
ATOM 4502 O O . TYR A 1 561 ? -6.579 20.663 -9.474 1.00 96.44 561 TYR A O 1
ATOM 4510 N N . LEU A 1 562 ? -6.323 21.988 -7.680 1.00 96.19 562 LEU A N 1
ATOM 4511 C CA . LEU A 1 562 ? -7.701 21.871 -7.216 1.00 96.19 562 LEU A CA 1
ATOM 4512 C C . LEU A 1 562 ? -8.751 22.081 -8.328 1.00 96.19 562 LEU A C 1
ATOM 4514 O O . LEU A 1 562 ? -9.558 21.177 -8.535 1.00 96.19 562 LEU A O 1
ATOM 4518 N N . PRO A 1 563 ? -8.749 23.185 -9.103 1.00 98.06 563 PRO A N 1
ATOM 4519 C CA . PRO A 1 563 ? -9.728 23.360 -10.179 1.00 98.06 563 PRO A CA 1
ATOM 4520 C C . PRO A 1 563 ? -9.614 22.305 -11.292 1.00 98.06 563 PRO A C 1
ATOM 4522 O O . PRO A 1 563 ? -10.610 22.003 -11.949 1.00 98.06 563 PRO A O 1
ATOM 4525 N N . LEU A 1 564 ? -8.425 21.735 -11.519 1.00 98.25 564 LEU A N 1
ATOM 4526 C CA . LEU A 1 564 ? -8.236 20.643 -12.478 1.00 98.25 564 LEU A CA 1
ATOM 4527 C C . LEU A 1 564 ? -8.831 19.340 -11.937 1.00 98.25 564 LEU A C 1
ATOM 4529 O O . LEU A 1 564 ? -9.528 18.643 -12.667 1.00 98.25 564 LEU A O 1
ATOM 4533 N N . ILE A 1 565 ? -8.602 19.044 -10.656 1.00 98.44 565 ILE A N 1
ATOM 4534 C CA . ILE A 1 565 ? -9.130 17.854 -9.984 1.00 98.44 565 ILE A CA 1
ATOM 4535 C C . ILE A 1 565 ? -10.653 17.907 -9.937 1.00 98.44 565 ILE A C 1
ATOM 4537 O O . ILE A 1 565 ? -11.278 16.904 -10.251 1.00 98.44 565 ILE A O 1
ATOM 4541 N N . GLU A 1 566 ? -11.261 19.055 -9.627 1.00 98.19 566 GLU A N 1
ATOM 4542 C CA . GLU A 1 566 ? -12.725 19.195 -9.632 1.00 98.19 566 GLU A CA 1
ATOM 4543 C C . GLU A 1 566 ? -13.317 18.950 -11.027 1.00 98.19 566 GLU A C 1
ATOM 4545 O O . GLU A 1 566 ? -14.296 18.221 -11.181 1.00 98.19 566 GLU A O 1
ATOM 4550 N N . LYS A 1 567 ? -12.668 19.464 -12.077 1.00 98.50 567 LYS A N 1
ATOM 4551 C CA . LYS A 1 567 ? -13.076 19.190 -13.459 1.00 98.50 567 LYS A CA 1
ATOM 4552 C C . LYS A 1 567 ? -12.966 17.700 -13.804 1.00 98.50 567 LYS A C 1
ATOM 4554 O O . LYS A 1 567 ? -13.873 17.132 -14.413 1.00 98.50 567 LYS A O 1
ATOM 4559 N N . GLU A 1 568 ? -11.864 17.049 -13.433 1.00 98.56 568 GLU A N 1
ATOM 4560 C CA . GLU A 1 568 ? -11.713 15.608 -13.652 1.00 98.56 568 GLU A CA 1
ATOM 4561 C C . GLU A 1 568 ? -12.648 14.789 -12.751 1.00 98.56 568 GLU A C 1
ATOM 4563 O O . GLU A 1 568 ? -13.071 13.700 -13.138 1.00 98.56 568 GLU A O 1
ATOM 4568 N N . ARG A 1 569 ? -13.054 15.320 -11.593 1.00 98.56 569 ARG A N 1
ATOM 4569 C CA . ARG A 1 569 ? -14.039 14.703 -10.706 1.00 98.56 569 ARG A CA 1
ATOM 4570 C C . ARG A 1 569 ? -15.425 14.689 -11.333 1.00 98.56 569 ARG A C 1
ATOM 4572 O O . ARG A 1 569 ? -16.079 13.650 -11.287 1.00 98.56 569 ARG A O 1
ATOM 4579 N N . GLU A 1 570 ? -15.845 15.777 -11.976 1.00 98.56 570 GLU A N 1
ATOM 4580 C CA . GLU A 1 570 ? -17.076 15.804 -12.779 1.00 98.56 570 GLU A CA 1
ATOM 4581 C C . GLU A 1 570 ? -17.033 14.763 -13.907 1.00 98.56 570 GLU A C 1
ATOM 4583 O O . GLU A 1 570 ? -18.011 14.048 -14.142 1.00 98.56 570 GLU A O 1
ATOM 4588 N N . TRP A 1 571 ? -15.882 14.628 -14.578 1.00 98.56 571 TRP A N 1
ATOM 4589 C CA . TRP A 1 571 ? -15.696 13.614 -15.615 1.00 98.56 571 TRP A CA 1
ATOM 4590 C C . TRP A 1 571 ? -15.815 12.189 -15.056 1.00 98.56 571 TRP A C 1
ATOM 4592 O O . TRP A 1 571 ? -16.517 11.365 -15.646 1.00 98.56 571 TRP A O 1
ATOM 4602 N N . VAL A 1 572 ? -15.165 11.894 -13.924 1.00 98.75 572 VAL A N 1
ATOM 4603 C CA . VAL A 1 572 ? -15.222 10.577 -13.260 1.00 98.75 572 VAL A CA 1
ATOM 4604 C C . VAL A 1 572 ? -16.647 10.260 -12.813 1.00 98.75 572 VAL A C 1
ATOM 4606 O O . VAL A 1 572 ? -17.118 9.139 -13.013 1.00 98.75 572 VAL A O 1
ATOM 4609 N N . GLU A 1 573 ? -17.355 11.243 -12.260 1.00 98.56 573 GLU A N 1
ATOM 4610 C CA . GLU A 1 573 ? -18.747 11.088 -11.846 1.00 98.56 573 GLU A CA 1
ATOM 4611 C C . GLU A 1 573 ? -19.637 10.672 -13.028 1.00 98.56 573 GLU A C 1
ATOM 4613 O O . GLU A 1 573 ? -20.389 9.702 -12.941 1.00 98.56 573 GLU A O 1
ATOM 4618 N N . GLU A 1 574 ? -19.507 11.351 -14.169 1.00 98.31 574 GLU A N 1
ATOM 4619 C CA . GLU A 1 574 ? -20.311 11.066 -15.360 1.00 98.31 574 GLU A CA 1
ATOM 4620 C C . GLU A 1 574 ? -19.943 9.733 -16.035 1.00 98.31 574 GLU A C 1
ATOM 4622 O O . GLU A 1 574 ? -20.828 8.960 -16.402 1.00 98.31 574 GLU A O 1
ATOM 4627 N N . ASN A 1 575 ? -18.649 9.442 -16.197 1.00 98.31 575 ASN A N 1
ATOM 4628 C CA . ASN A 1 575 ? -18.183 8.339 -17.049 1.00 98.31 575 ASN A CA 1
ATOM 4629 C C . ASN A 1 575 ? -17.938 7.025 -16.294 1.00 98.31 575 ASN A C 1
ATOM 4631 O O . ASN A 1 575 ? -17.968 5.953 -16.907 1.00 98.31 575 ASN A O 1
ATOM 4635 N N . VAL A 1 576 ? -17.705 7.089 -14.979 1.00 98.31 576 VAL A N 1
ATOM 4636 C CA . VAL A 1 576 ? -17.359 5.926 -14.147 1.00 98.31 576 VAL A CA 1
ATOM 4637 C C . VAL A 1 576 ? -18.420 5.682 -13.077 1.00 98.31 576 VAL A C 1
ATOM 4639 O O . VAL A 1 576 ? -18.971 4.581 -13.020 1.00 98.31 576 VAL A O 1
ATOM 4642 N N . VAL A 1 577 ? -18.751 6.690 -12.261 1.00 98.00 577 VAL A N 1
ATOM 4643 C CA . VAL A 1 577 ? -19.666 6.522 -11.114 1.00 98.00 577 VAL A CA 1
ATOM 4644 C C . VAL A 1 577 ? -21.094 6.249 -11.582 1.00 98.00 577 VAL A C 1
ATOM 4646 O O . VAL A 1 577 ? -21.635 5.182 -11.291 1.00 98.00 577 VAL A O 1
ATOM 4649 N N . LYS A 1 578 ? -21.691 7.143 -12.384 1.00 97.88 578 LYS A N 1
ATOM 4650 C CA . LYS A 1 578 ? -23.050 6.954 -12.933 1.00 97.88 578 LYS A CA 1
ATOM 4651 C C . LYS A 1 578 ? -23.164 5.744 -13.855 1.00 97.88 578 LYS A C 1
ATOM 4653 O O . LYS A 1 578 ? -24.235 5.153 -13.969 1.00 97.88 578 LYS A O 1
ATOM 4658 N N . ALA A 1 579 ? -22.060 5.359 -14.493 1.00 97.19 579 ALA A N 1
ATOM 4659 C CA . ALA A 1 579 ? -21.982 4.157 -15.314 1.00 97.19 579 ALA A CA 1
ATOM 4660 C C . ALA A 1 579 ? -21.883 2.858 -14.488 1.00 97.19 579 ALA A C 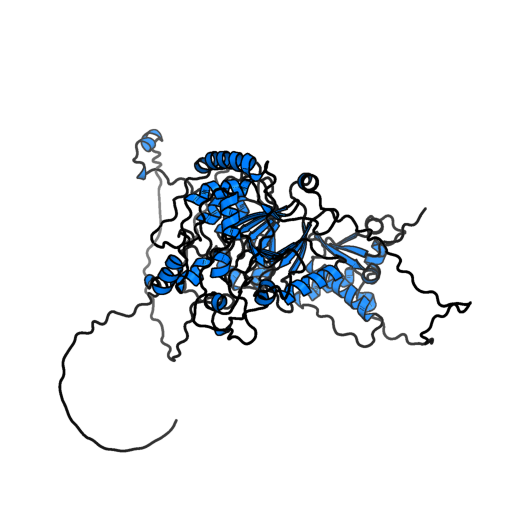1
ATOM 4662 O O . ALA A 1 579 ? -21.911 1.777 -15.075 1.00 97.19 579 ALA A O 1
ATOM 4663 N N . GLY A 1 580 ? -21.755 2.943 -13.157 1.00 97.06 580 GLY A N 1
ATOM 4664 C CA . GLY A 1 580 ? -21.649 1.784 -12.269 1.00 97.06 580 GLY A CA 1
ATOM 4665 C C . GLY A 1 580 ? -20.337 1.012 -12.421 1.00 97.06 580 GLY A C 1
ATOM 4666 O O . GLY A 1 580 ? -20.320 -0.198 -12.226 1.00 97.06 580 GLY A O 1
ATOM 4667 N N . LYS A 1 581 ? -19.243 1.685 -12.796 1.00 97.75 581 LYS A N 1
ATOM 4668 C CA . LYS A 1 581 ? -17.945 1.064 -13.125 1.00 97.75 581 LYS A CA 1
ATOM 4669 C C . LYS A 1 581 ? -16.888 1.226 -12.027 1.00 97.75 581 LYS A C 1
ATOM 4671 O O . LYS A 1 581 ? -15.695 1.227 -12.314 1.00 97.75 581 LYS A O 1
ATOM 4676 N N . LEU A 1 582 ? -17.314 1.415 -10.777 1.00 97.88 582 LEU A N 1
ATOM 4677 C CA . LEU A 1 582 ? -16.387 1.559 -9.649 1.00 97.88 582 LEU A CA 1
ATOM 4678 C C . LEU A 1 582 ? -15.866 0.226 -9.118 1.00 97.88 582 LEU A C 1
ATOM 4680 O O . LEU A 1 582 ? -14.856 0.233 -8.427 1.00 97.88 582 LEU A O 1
ATOM 4684 N N . ASP A 1 583 ? -16.526 -0.895 -9.399 1.00 97.38 583 ASP A N 1
ATOM 4685 C CA . ASP A 1 583 ? -16.028 -2.199 -8.963 1.00 97.38 583 ASP A CA 1
ATOM 4686 C C . ASP A 1 583 ? -14.699 -2.520 -9.659 1.00 97.38 583 ASP A C 1
ATOM 4688 O O . ASP A 1 583 ? -14.583 -2.415 -10.883 1.00 97.38 583 ASP A O 1
ATOM 4692 N N . VAL A 1 584 ? -13.692 -2.910 -8.873 1.00 98.38 584 VAL A N 1
ATOM 4693 C CA . VAL A 1 584 ? -12.415 -3.377 -9.419 1.00 98.38 584 VAL A CA 1
ATOM 4694 C C . VAL A 1 584 ? -12.674 -4.724 -10.102 1.00 98.38 584 VAL A C 1
ATOM 4696 O O . VAL A 1 584 ? -13.100 -5.670 -9.433 1.00 98.38 584 VAL A O 1
ATOM 4699 N N . PRO A 1 585 ? -12.454 -4.851 -11.423 1.00 97.44 585 PRO A N 1
ATOM 4700 C CA . PRO A 1 585 ? -12.781 -6.074 -12.144 1.00 97.44 585 PRO A CA 1
ATOM 4701 C C . PRO A 1 585 ? -11.862 -7.220 -11.713 1.00 97.44 585 PRO A C 1
ATOM 4703 O O . PRO A 1 585 ? -10.655 -7.037 -11.603 1.00 97.44 585 PRO A O 1
ATOM 4706 N N . TYR A 1 586 ? -12.407 -8.424 -11.526 1.00 96.25 586 TYR A N 1
ATOM 4707 C CA . TYR A 1 586 ? -11.612 -9.645 -11.341 1.00 96.25 586 TYR A CA 1
ATOM 4708 C C . TYR A 1 586 ? -11.109 -10.151 -12.699 1.00 96.25 586 TYR A C 1
ATOM 4710 O O . TYR A 1 586 ? -11.705 -11.039 -13.305 1.00 96.25 586 TYR A O 1
ATOM 4718 N N . ASN A 1 587 ? -10.032 -9.549 -13.198 1.00 97.00 587 ASN A N 1
ATOM 4719 C CA . ASN A 1 587 ? -9.479 -9.779 -14.537 1.00 97.00 587 ASN A CA 1
ATOM 4720 C C . ASN A 1 587 ? -7.990 -10.169 -14.507 1.00 97.00 587 ASN A C 1
ATOM 4722 O O . ASN A 1 587 ? -7.219 -9.769 -15.378 1.00 97.00 587 ASN A O 1
ATOM 4726 N N . PHE A 1 588 ? -7.575 -10.932 -13.490 1.00 97.81 588 PHE A N 1
ATOM 4727 C CA . PHE A 1 588 ? -6.227 -11.494 -13.443 1.00 97.81 588 PHE A CA 1
ATOM 4728 C C . PHE A 1 588 ? -5.957 -12.383 -14.664 1.00 97.81 588 PHE A C 1
ATOM 4730 O O . PHE A 1 588 ? -6.747 -13.276 -14.976 1.00 97.81 588 PHE A O 1
ATOM 4737 N N . GLU A 1 589 ? -4.798 -12.186 -15.290 1.00 96.56 589 GLU A N 1
ATOM 4738 C CA . GLU A 1 589 ? -4.291 -13.020 -16.375 1.00 96.56 589 GLU A CA 1
ATOM 4739 C C . GLU A 1 589 ? -2.797 -13.301 -16.182 1.00 96.56 589 GLU A C 1
ATOM 4741 O O . GLU A 1 589 ? -2.033 -12.452 -15.711 1.00 96.56 589 GLU A O 1
ATOM 4746 N N . ILE A 1 590 ? -2.366 -14.496 -16.589 1.00 97.00 590 ILE A N 1
ATOM 4747 C CA . ILE A 1 590 ? -0.953 -14.881 -16.601 1.00 97.00 590 ILE A CA 1
ATOM 4748 C C . ILE A 1 590 ? -0.252 -14.126 -17.740 1.00 97.00 590 ILE A C 1
ATOM 4750 O O . ILE A 1 590 ? -0.414 -14.461 -18.911 1.00 97.00 590 ILE A O 1
ATOM 4754 N N . THR A 1 591 ? 0.535 -13.107 -17.393 1.00 94.69 591 THR A N 1
ATOM 4755 C CA . THR A 1 591 ? 1.322 -12.307 -18.346 1.00 94.69 591 THR A CA 1
ATOM 4756 C C . THR A 1 591 ? 2.695 -12.894 -18.688 1.00 94.69 591 THR A C 1
ATOM 4758 O O . THR A 1 591 ? 3.160 -12.712 -19.808 1.00 94.69 591 THR A O 1
ATOM 4761 N N . ALA A 1 592 ? 3.334 -13.623 -17.770 1.00 95.44 592 ALA A N 1
ATOM 4762 C CA . ALA A 1 592 ? 4.662 -14.212 -17.934 1.00 95.44 592 ALA A CA 1
ATOM 4763 C C . ALA A 1 592 ? 4.627 -15.736 -17.722 1.00 95.44 592 ALA A C 1
ATOM 4765 O O . ALA A 1 592 ? 3.742 -16.240 -17.031 1.00 95.44 592 ALA A O 1
ATOM 4766 N N . PRO A 1 593 ? 5.597 -16.501 -18.259 1.00 95.62 593 PRO A N 1
ATOM 4767 C CA . PRO A 1 593 ? 5.662 -17.943 -18.037 1.00 95.62 593 PRO A CA 1
ATOM 4768 C C . PRO A 1 593 ? 5.714 -18.294 -16.539 1.00 95.62 593 PRO A C 1
ATOM 4770 O O . PRO A 1 593 ? 6.597 -17.790 -15.836 1.00 95.62 593 PRO A O 1
ATOM 4773 N N . PRO A 1 594 ? 4.822 -19.165 -16.034 1.00 96.06 594 PRO A N 1
ATOM 4774 C CA . PRO A 1 594 ? 4.900 -19.647 -14.658 1.00 96.06 594 PRO A CA 1
ATOM 4775 C C . PRO A 1 594 ? 6.196 -20.421 -14.392 1.00 96.06 594 PRO A C 1
ATOM 4777 O O . PRO A 1 594 ? 6.790 -21.000 -15.308 1.00 96.06 594 PRO A O 1
ATOM 4780 N N . HIS A 1 595 ? 6.629 -20.469 -13.131 1.00 94.31 595 HIS A N 1
ATOM 4781 C CA . HIS A 1 595 ? 7.734 -21.336 -12.729 1.00 94.31 595 HIS A CA 1
ATOM 4782 C C . HIS A 1 595 ? 7.438 -22.810 -13.058 1.00 94.31 595 HIS A C 1
ATOM 4784 O O . HIS A 1 595 ? 6.344 -23.313 -12.810 1.00 94.31 595 HIS A O 1
ATOM 4790 N N . VAL A 1 596 ? 8.445 -23.511 -13.583 1.00 91.88 596 VAL A N 1
ATOM 4791 C CA . VAL A 1 596 ? 8.377 -24.947 -13.865 1.00 91.88 596 VAL A CA 1
ATOM 4792 C C . VAL A 1 596 ? 9.171 -25.694 -12.791 1.00 91.88 596 VAL A C 1
ATOM 4794 O O . VAL A 1 596 ? 10.380 -25.465 -12.694 1.00 91.88 596 VAL A O 1
ATOM 4797 N N . PRO A 1 597 ? 8.549 -26.609 -12.022 1.00 89.62 597 PRO A N 1
ATOM 4798 C CA . PRO A 1 597 ? 9.253 -27.392 -11.012 1.00 89.62 597 PRO A CA 1
ATOM 4799 C C . PRO A 1 597 ? 10.492 -28.099 -11.579 1.00 89.62 597 PRO A C 1
ATOM 4801 O O . PRO A 1 597 ? 10.426 -28.780 -12.603 1.00 89.62 597 PRO A O 1
ATOM 4804 N N . GLY A 1 598 ? 11.633 -27.935 -10.907 1.00 87.56 598 GLY A N 1
ATOM 4805 C CA . GLY A 1 598 ? 12.928 -28.478 -11.336 1.00 87.56 598 GLY A CA 1
ATOM 4806 C C . GLY A 1 598 ? 13.739 -27.564 -12.263 1.00 87.56 598 GLY A C 1
ATOM 4807 O O . GLY A 1 598 ? 14.896 -27.877 -12.546 1.00 87.56 598 GLY A O 1
ATOM 4808 N N . ALA A 1 599 ? 13.184 -26.431 -12.708 1.00 89.00 599 ALA A N 1
ATOM 4809 C CA . ALA A 1 599 ? 13.966 -25.368 -13.333 1.00 89.00 599 ALA A CA 1
ATOM 4810 C C . ALA A 1 599 ? 14.903 -24.702 -12.302 1.00 89.00 599 ALA A C 1
ATOM 4812 O O . ALA A 1 599 ? 14.571 -24.656 -11.115 1.00 89.00 599 ALA A O 1
ATOM 4813 N N . PRO A 1 600 ? 16.067 -24.173 -12.725 1.00 89.62 600 PRO A N 1
ATOM 4814 C CA . PRO A 1 600 ? 16.972 -23.476 -11.816 1.00 89.62 600 PRO A CA 1
ATOM 4815 C C . PRO A 1 600 ? 16.301 -22.232 -11.213 1.00 89.62 600 PRO A C 1
ATOM 4817 O O . PRO A 1 600 ? 15.691 -21.446 -11.934 1.00 89.62 600 PRO A O 1
ATOM 4820 N N . GLU A 1 601 ? 16.448 -22.033 -9.900 1.00 86.00 601 GLU A N 1
ATOM 4821 C CA . GLU A 1 601 ? 15.939 -20.831 -9.215 1.00 86.00 601 GLU A CA 1
ATOM 4822 C C . GLU A 1 601 ? 16.762 -19.579 -9.531 1.00 86.00 601 GLU A C 1
ATOM 4824 O O . GLU A 1 601 ? 16.237 -18.471 -9.517 1.00 86.00 601 GLU A O 1
ATOM 4829 N N . ILE A 1 602 ? 18.054 -19.749 -9.822 1.00 89.94 602 ILE A N 1
ATOM 4830 C CA . ILE A 1 602 ? 18.971 -18.652 -10.127 1.00 89.94 602 ILE A CA 1
ATOM 4831 C C . ILE A 1 602 ? 19.339 -18.713 -11.605 1.00 89.94 602 ILE A C 1
ATOM 4833 O O . ILE A 1 602 ? 19.927 -19.690 -12.073 1.00 89.94 602 ILE A O 1
ATOM 4837 N N . VAL A 1 603 ? 19.003 -17.643 -12.320 1.00 92.25 603 VAL A N 1
ATOM 4838 C CA . VAL A 1 603 ? 19.309 -17.428 -13.738 1.00 92.25 603 VAL A CA 1
ATOM 4839 C C . VAL A 1 603 ? 19.981 -16.068 -13.920 1.00 92.25 603 VAL A C 1
ATOM 4841 O O . VAL A 1 603 ? 19.874 -15.199 -13.052 1.00 92.25 603 VAL A O 1
ATOM 4844 N N . ASN A 1 604 ? 20.689 -15.886 -15.036 1.00 86.62 604 ASN A N 1
ATOM 4845 C CA . ASN A 1 604 ? 21.375 -14.625 -15.343 1.00 86.62 604 ASN A CA 1
ATOM 4846 C C . ASN A 1 604 ? 20.510 -13.693 -16.203 1.00 86.62 604 ASN A C 1
ATOM 4848 O O . ASN A 1 604 ? 20.788 -12.499 -16.310 1.00 86.62 604 ASN A O 1
ATOM 4852 N N . GLU A 1 605 ? 19.487 -14.239 -16.854 1.00 90.00 605 GLU A N 1
ATOM 4853 C CA . GLU A 1 605 ? 18.591 -13.511 -17.735 1.00 90.00 605 GLU A CA 1
ATOM 4854 C C . GLU A 1 605 ? 17.541 -12.724 -16.942 1.00 90.00 605 GLU A C 1
ATOM 4856 O O . GLU A 1 605 ? 16.795 -13.280 -16.137 1.00 90.00 605 GLU A O 1
ATOM 4861 N N . GLN A 1 606 ? 17.446 -11.426 -17.237 1.00 93.81 606 GLN A N 1
ATOM 4862 C CA . GLN A 1 606 ? 16.359 -10.571 -16.763 1.00 93.81 606 GLN A CA 1
ATOM 4863 C C . GLN A 1 606 ? 15.015 -10.951 -17.401 1.00 93.81 606 GLN A C 1
ATOM 4865 O O . GLN A 1 606 ? 14.999 -11.499 -18.514 1.00 93.81 606 GLN A O 1
ATOM 4870 N N . PRO A 1 607 ? 13.888 -10.633 -16.737 1.00 94.19 607 PRO A N 1
ATOM 4871 C CA . PRO A 1 607 ? 12.569 -10.932 -17.270 1.00 94.19 607 PRO A CA 1
ATOM 4872 C C . PRO A 1 607 ? 12.289 -10.122 -18.540 1.00 94.19 607 PRO A C 1
ATOM 4874 O O . PRO A 1 607 ? 12.877 -9.064 -18.784 1.00 94.19 607 PRO A O 1
ATOM 4877 N N . ASP A 1 608 ? 11.376 -10.635 -19.360 1.00 93.00 608 ASP A N 1
ATOM 4878 C CA . ASP A 1 608 ? 10.788 -9.857 -20.444 1.00 93.00 608 ASP A CA 1
ATOM 4879 C C . ASP A 1 608 ? 9.808 -8.820 -19.885 1.00 93.00 608 ASP A C 1
ATOM 4881 O O . ASP A 1 608 ? 9.200 -9.008 -18.834 1.00 93.00 608 ASP A O 1
ATOM 4885 N N . GLU A 1 609 ? 9.659 -7.708 -20.597 1.00 92.44 609 GLU A N 1
ATOM 4886 C CA . GLU A 1 609 ? 8.612 -6.733 -20.308 1.00 92.44 609 GLU A CA 1
ATOM 4887 C C . GLU A 1 609 ? 7.307 -7.225 -20.938 1.00 92.44 609 GLU A C 1
ATOM 4889 O O . GLU A 1 609 ? 7.301 -7.571 -22.125 1.00 92.44 609 GLU A O 1
ATOM 4894 N N . TYR A 1 610 ? 6.181 -7.119 -20.226 1.00 91.75 610 TYR A N 1
ATOM 4895 C CA . TYR A 1 610 ? 4.847 -7.470 -20.741 1.00 91.75 610 TYR A CA 1
ATOM 4896 C C . TYR A 1 610 ? 3.901 -6.256 -20.785 1.00 91.75 610 TYR A C 1
ATOM 4898 O O . TYR A 1 610 ? 4.089 -5.298 -20.037 1.00 91.75 610 TYR A O 1
ATOM 4906 N N . THR A 1 611 ? 2.935 -6.234 -21.716 1.00 92.62 611 THR A N 1
ATOM 4907 C CA . THR A 1 611 ? 1.783 -5.315 -21.619 1.00 92.62 611 THR A CA 1
ATOM 4908 C C . THR A 1 611 ? 0.766 -6.016 -20.736 1.00 92.62 611 THR A C 1
ATOM 4910 O O . THR A 1 611 ? 0.235 -7.053 -21.131 1.00 92.62 611 THR A O 1
ATOM 4913 N N . ASN A 1 612 ? 0.495 -5.477 -19.551 1.00 95.94 612 ASN A N 1
ATOM 4914 C CA . ASN A 1 612 ? -0.481 -6.084 -18.658 1.00 95.94 612 ASN A CA 1
ATOM 4915 C C . ASN A 1 612 ? -1.914 -5.695 -19.075 1.00 95.94 612 ASN A C 1
ATOM 4917 O O . ASN A 1 612 ? -2.209 -4.497 -19.176 1.00 95.94 612 ASN A O 1
ATOM 4921 N N . PRO A 1 613 ? -2.811 -6.671 -19.318 1.00 97.00 613 PRO A N 1
ATOM 4922 C CA . PRO A 1 613 ? -4.178 -6.402 -19.761 1.00 97.00 613 PRO A CA 1
ATOM 4923 C C . PRO A 1 613 ? -4.997 -5.632 -18.719 1.00 97.00 613 PRO A C 1
ATOM 4925 O O . PRO A 1 613 ? -5.878 -4.859 -19.089 1.00 97.00 613 PRO A O 1
ATOM 4928 N N . GLN A 1 614 ? -4.680 -5.763 -17.428 1.00 97.81 614 GLN A N 1
ATOM 4929 C CA . GLN A 1 614 ? -5.366 -5.036 -16.358 1.00 97.81 614 GLN A CA 1
ATOM 4930 C C . GLN A 1 614 ? -5.035 -3.542 -16.402 1.00 97.81 614 GLN A C 1
ATOM 4932 O O . GLN A 1 614 ? -5.937 -2.710 -16.350 1.00 97.81 614 GLN A O 1
ATOM 4937 N N . THR A 1 615 ? -3.758 -3.199 -16.585 1.00 97.56 615 THR A N 1
ATOM 4938 C CA . THR A 1 615 ? -3.312 -1.810 -16.766 1.00 97.56 615 THR A CA 1
ATOM 4939 C C . THR A 1 615 ? -3.896 -1.206 -18.039 1.00 97.56 615 THR A C 1
ATOM 4941 O O . THR A 1 615 ? -4.347 -0.064 -18.024 1.00 97.56 615 THR A O 1
ATOM 4944 N N . ALA A 1 616 ? -3.970 -1.978 -19.129 1.00 97.56 616 ALA A N 1
ATOM 4945 C CA . ALA A 1 616 ? -4.634 -1.536 -20.353 1.00 97.56 616 ALA A CA 1
ATOM 4946 C C . ALA A 1 616 ? -6.131 -1.251 -20.128 1.00 97.56 616 ALA A C 1
ATOM 4948 O O . ALA A 1 616 ? -6.606 -0.185 -20.516 1.00 97.56 616 ALA A O 1
ATOM 4949 N N . ALA A 1 617 ? -6.848 -2.150 -19.446 1.00 98.12 617 ALA A N 1
ATOM 4950 C CA . ALA A 1 617 ? -8.263 -1.977 -19.120 1.00 98.12 617 ALA A CA 1
ATOM 4951 C C . ALA A 1 617 ? -8.511 -0.787 -18.176 1.00 98.12 617 ALA A C 1
ATOM 4953 O O . ALA A 1 617 ? -9.476 -0.047 -18.361 1.00 98.12 617 ALA A O 1
ATOM 4954 N N . PHE A 1 618 ? -7.632 -0.562 -17.194 1.00 98.38 618 PHE A N 1
ATOM 4955 C CA . PHE A 1 618 ? -7.695 0.613 -16.324 1.00 98.38 618 PHE A CA 1
ATOM 4956 C C . PHE A 1 618 ? -7.485 1.905 -17.120 1.00 98.38 618 PHE A C 1
ATOM 4958 O O . PHE A 1 618 ? -8.262 2.849 -16.981 1.00 98.38 618 PHE A O 1
ATOM 4965 N N . CYS A 1 619 ? -6.478 1.943 -17.998 1.00 98.00 619 CYS A N 1
ATOM 4966 C CA . CYS A 1 619 ? -6.250 3.083 -18.880 1.00 98.00 619 CYS A CA 1
ATOM 4967 C C . CYS A 1 619 ? -7.447 3.339 -19.806 1.00 98.00 619 CYS A C 1
ATOM 4969 O O . CYS A 1 619 ? -7.839 4.489 -19.964 1.00 98.00 619 CYS A O 1
ATOM 4971 N N . GLU A 1 620 ? -8.076 2.302 -20.360 1.00 97.94 620 GLU A N 1
ATOM 4972 C CA . GLU A 1 620 ? -9.288 2.442 -21.175 1.00 97.94 620 GLU A CA 1
ATOM 4973 C C . GLU A 1 620 ? -10.471 2.993 -20.364 1.00 97.94 620 GLU A C 1
ATOM 4975 O O . GLU A 1 620 ? -11.089 3.975 -20.781 1.00 97.94 620 GLU A O 1
ATOM 4980 N N . LEU A 1 621 ? -10.749 2.421 -19.183 1.00 98.12 621 LEU A N 1
ATOM 4981 C CA . LEU A 1 621 ? -11.786 2.899 -18.257 1.00 98.12 621 LEU A CA 1
ATOM 4982 C C . LEU A 1 621 ? -11.609 4.387 -17.950 1.00 98.12 621 LEU A C 1
ATOM 4984 O O . LEU A 1 621 ? -12.573 5.152 -17.920 1.00 98.12 621 LEU A O 1
ATOM 4988 N N . MET A 1 622 ? -10.358 4.776 -17.731 1.00 97.94 622 MET A N 1
ATOM 4989 C CA . MET A 1 622 ? -9.973 6.116 -17.344 1.00 97.94 622 MET A CA 1
ATOM 4990 C C . MET A 1 622 ? -9.686 7.025 -18.533 1.00 97.94 622 MET A C 1
ATOM 4992 O O . MET A 1 622 ? -9.303 8.155 -18.287 1.00 97.94 622 MET A O 1
ATOM 4996 N N . GLY A 1 623 ? -9.837 6.599 -19.792 1.00 96.81 623 GLY A N 1
ATOM 4997 C CA . GLY A 1 623 ? -9.508 7.419 -20.966 1.00 96.81 623 GLY A CA 1
ATOM 4998 C C . GLY A 1 623 ? -8.061 7.940 -20.986 1.00 96.81 623 GLY A C 1
ATOM 4999 O O . GLY A 1 623 ? -7.830 9.080 -21.384 1.00 96.81 623 GLY A O 1
ATOM 5000 N N . LEU A 1 624 ? -7.110 7.136 -20.504 1.00 97.00 624 LEU A N 1
ATOM 5001 C CA . LEU A 1 624 ? -5.685 7.443 -20.373 1.00 97.00 624 LEU A CA 1
ATOM 5002 C C . LEU A 1 624 ? -4.856 6.697 -21.423 1.00 97.00 624 LEU A C 1
ATOM 5004 O O . LEU A 1 624 ? -5.225 5.620 -21.891 1.00 97.00 624 LEU A O 1
ATOM 5008 N N . THR A 1 625 ? -3.678 7.231 -21.745 1.00 95.50 625 THR A N 1
ATOM 5009 C CA . THR A 1 625 ? -2.691 6.506 -22.563 1.00 95.50 625 THR A CA 1
ATOM 5010 C C . THR A 1 625 ? -1.942 5.485 -21.704 1.00 95.50 625 THR A C 1
ATOM 5012 O O . THR A 1 625 ? -1.435 5.842 -20.644 1.00 95.50 625 THR A O 1
ATOM 5015 N N . ASN A 1 626 ? -1.810 4.236 -22.158 1.00 94.38 626 ASN A N 1
ATOM 5016 C CA . ASN A 1 626 ? -1.022 3.229 -21.443 1.00 94.38 626 ASN A CA 1
ATOM 5017 C C . ASN A 1 626 ? 0.487 3.448 -21.661 1.00 94.38 626 ASN A C 1
ATOM 5019 O O . ASN A 1 626 ? 1.024 3.107 -22.712 1.00 94.38 626 ASN A O 1
ATOM 5023 N N . ILE A 1 627 ? 1.178 3.992 -20.656 1.00 90.38 627 ILE A N 1
ATOM 5024 C CA . ILE A 1 627 ? 2.608 4.337 -20.743 1.00 90.38 627 ILE A CA 1
ATOM 5025 C C . ILE A 1 627 ? 3.560 3.126 -20.637 1.00 90.38 627 ILE A C 1
ATOM 5027 O O . ILE A 1 627 ? 4.745 3.243 -20.963 1.00 90.38 627 ILE A O 1
ATOM 5031 N N . TRP A 1 628 ? 3.049 1.955 -20.234 1.00 87.69 628 TRP A N 1
ATOM 5032 C CA . TRP A 1 628 ? 3.785 0.680 -20.228 1.00 87.69 628 TRP A CA 1
ATOM 5033 C C . TRP A 1 628 ? 3.568 -0.146 -21.494 1.00 87.69 628 TRP A C 1
ATOM 5035 O O . TRP A 1 628 ? 4.277 -1.137 -21.709 1.00 87.69 628 TRP A O 1
ATOM 5045 N N . ASP A 1 629 ? 2.616 0.243 -22.343 1.00 90.12 629 ASP A N 1
ATOM 5046 C CA . ASP A 1 629 ? 2.434 -0.431 -23.617 1.00 90.12 629 ASP A CA 1
ATOM 5047 C C . ASP A 1 629 ? 3.645 -0.195 -24.531 1.00 90.12 629 ASP A C 1
ATOM 5049 O O . ASP A 1 629 ? 4.314 0.843 -24.492 1.00 90.12 629 ASP A O 1
ATOM 5053 N N . ALA A 1 630 ? 3.980 -1.222 -25.300 1.00 88.94 630 ALA A N 1
ATOM 5054 C CA . ALA A 1 630 ? 5.071 -1.215 -26.260 1.00 88.94 630 ALA A CA 1
ATOM 5055 C C . ALA A 1 630 ? 4.899 -2.406 -27.198 1.00 88.94 630 ALA A C 1
ATOM 5057 O O . ALA A 1 630 ? 4.589 -3.519 -26.759 1.00 88.94 630 ALA A O 1
ATOM 5058 N N . SER A 1 631 ? 5.176 -2.201 -28.480 1.00 91.88 631 SER A N 1
ATOM 5059 C CA . SER A 1 631 ? 5.185 -3.287 -29.453 1.00 91.88 631 SER A CA 1
ATOM 5060 C C . SER A 1 631 ? 6.273 -4.315 -29.128 1.00 91.88 631 SER A C 1
ATOM 5062 O O . SER A 1 631 ? 7.310 -4.012 -28.529 1.00 91.88 631 SER A O 1
ATOM 5064 N N . GLU A 1 632 ? 6.079 -5.553 -29.582 1.00 90.44 632 GLU A N 1
ATOM 5065 C CA . GLU A 1 632 ? 7.081 -6.610 -29.423 1.00 90.44 632 GLU A CA 1
ATOM 5066 C C . GLU A 1 632 ? 8.437 -6.212 -30.041 1.00 90.44 632 GLU A C 1
ATOM 5068 O O . GLU A 1 632 ? 9.495 -6.525 -29.493 1.00 90.44 632 GLU A O 1
ATOM 5073 N N . ALA A 1 633 ? 8.417 -5.467 -31.152 1.00 92.94 633 ALA A N 1
ATOM 5074 C CA . ALA A 1 633 ? 9.620 -4.947 -31.793 1.00 92.94 633 ALA A CA 1
ATOM 5075 C C . ALA A 1 633 ? 10.369 -3.944 -30.897 1.00 92.94 633 ALA A C 1
ATOM 5077 O O . ALA A 1 633 ? 11.584 -4.067 -30.743 1.00 92.94 633 ALA A O 1
ATOM 5078 N N . GLU A 1 634 ? 9.662 -3.004 -30.260 1.00 92.81 634 GLU A N 1
ATOM 5079 C CA . GLU A 1 634 ? 10.255 -2.030 -29.331 1.00 92.81 634 GLU A CA 1
ATOM 5080 C C . GLU A 1 634 ? 10.818 -2.707 -28.079 1.00 92.81 634 GLU A C 1
ATOM 5082 O O . GLU A 1 634 ? 11.927 -2.383 -27.650 1.00 92.81 634 GLU A O 1
ATOM 5087 N N . ARG A 1 635 ? 10.097 -3.685 -27.513 1.00 92.88 635 ARG A N 1
ATOM 5088 C CA . ARG A 1 635 ? 10.566 -4.483 -26.363 1.00 92.88 635 ARG A CA 1
ATOM 5089 C C . ARG A 1 635 ? 11.841 -5.251 -26.713 1.00 92.88 635 ARG A C 1
ATOM 5091 O O . ARG A 1 635 ? 12.834 -5.162 -25.994 1.00 92.88 635 ARG A O 1
ATOM 5098 N N . ARG A 1 636 ? 11.861 -5.947 -27.858 1.00 92.44 636 ARG A N 1
ATOM 5099 C CA . ARG A 1 636 ? 13.047 -6.675 -28.351 1.00 92.44 636 ARG A CA 1
ATOM 5100 C C . ARG A 1 636 ? 14.223 -5.740 -28.619 1.00 92.44 636 ARG A C 1
ATOM 5102 O O . ARG A 1 636 ? 15.355 -6.085 -28.285 1.00 92.44 636 ARG A O 1
ATOM 5109 N N . GLN A 1 637 ? 13.972 -4.565 -29.195 1.00 93.81 637 GLN A N 1
ATOM 5110 C CA . GLN A 1 637 ? 15.007 -3.563 -29.435 1.00 93.81 637 GLN A CA 1
ATOM 5111 C C . GLN A 1 637 ? 15.617 -3.065 -28.120 1.00 93.81 637 GLN A C 1
ATOM 5113 O O . GLN A 1 637 ? 16.841 -3.026 -28.010 1.00 93.81 637 GLN A O 1
ATOM 5118 N N . ARG A 1 638 ? 14.793 -2.739 -27.115 1.00 91.81 638 ARG A N 1
ATOM 5119 C CA . ARG A 1 638 ? 15.269 -2.323 -25.785 1.00 91.81 638 ARG A CA 1
ATOM 5120 C C . ARG A 1 638 ? 16.034 -3.441 -25.081 1.00 91.81 638 ARG A C 1
ATOM 5122 O O . ARG A 1 638 ? 17.143 -3.211 -24.609 1.00 91.81 638 ARG A O 1
ATOM 5129 N N . LYS A 1 639 ? 15.535 -4.681 -25.131 1.00 92.31 639 LYS A N 1
ATOM 5130 C CA . LYS A 1 639 ? 16.253 -5.856 -24.611 1.00 92.31 639 LYS A CA 1
ATOM 5131 C C . LYS A 1 639 ? 17.623 -6.043 -25.275 1.00 92.31 639 LYS A C 1
ATOM 5133 O O . LYS A 1 639 ? 18.598 -6.329 -24.588 1.00 92.31 639 LYS A O 1
ATOM 5138 N N . ALA A 1 640 ? 17.717 -5.833 -26.589 1.00 92.88 640 ALA A N 1
ATOM 5139 C CA . ALA A 1 640 ? 18.972 -5.935 -27.335 1.00 92.88 640 ALA A CA 1
ATOM 5140 C C . ALA A 1 640 ? 19.963 -4.791 -27.045 1.00 92.88 640 ALA A C 1
ATOM 5142 O O . ALA A 1 640 ? 21.170 -4.995 -27.161 1.00 92.88 640 ALA A O 1
ATOM 5143 N N . GLN A 1 641 ? 19.478 -3.600 -26.676 1.00 92.12 641 GLN A N 1
ATOM 5144 C CA . GLN A 1 641 ? 20.328 -2.479 -26.248 1.00 92.12 641 GLN A CA 1
ATOM 5145 C C . GLN A 1 641 ? 20.974 -2.723 -24.877 1.00 92.12 641 GLN A C 1
ATOM 5147 O O . GLN A 1 641 ? 22.028 -2.150 -24.597 1.00 92.12 641 GLN A O 1
ATOM 5152 N N . GLY A 1 642 ? 20.390 -3.612 -24.070 1.00 90.06 642 GLY A N 1
ATOM 5153 C CA . GLY A 1 642 ? 20.849 -3.899 -22.717 1.00 90.06 642 GLY A CA 1
ATOM 5154 C C . GLY A 1 642 ? 20.483 -2.786 -21.730 1.00 90.06 642 GLY A C 1
ATOM 5155 O O . GLY A 1 642 ? 19.849 -1.798 -22.107 1.00 90.06 642 GLY A O 1
ATOM 5156 N N . PRO A 1 643 ? 20.853 -2.947 -20.451 1.00 89.94 643 PRO A N 1
ATOM 5157 C CA . PRO A 1 643 ? 20.540 -1.960 -19.431 1.00 89.94 643 PRO A CA 1
ATOM 5158 C C . PRO A 1 643 ? 21.284 -0.636 -19.668 1.00 89.94 643 PRO A C 1
ATOM 5160 O O . PRO A 1 643 ? 22.385 -0.628 -20.237 1.00 89.94 643 PRO A O 1
ATOM 5163 N N . PRO A 1 644 ? 20.725 0.496 -19.205 1.00 85.25 644 PRO A N 1
ATOM 5164 C CA . PRO A 1 644 ? 21.414 1.779 -19.248 1.00 85.25 644 PRO A CA 1
ATOM 5165 C C . PRO A 1 644 ? 22.731 1.726 -18.457 1.00 85.25 644 PRO A C 1
ATOM 5167 O O . PRO A 1 644 ? 22.900 0.943 -17.521 1.00 85.25 644 PRO A O 1
ATOM 5170 N N . LYS A 1 645 ? 23.696 2.577 -18.832 1.00 79.81 645 LYS A N 1
ATOM 5171 C CA . LYS A 1 645 ? 24.973 2.674 -18.108 1.00 79.81 645 LYS A CA 1
ATOM 5172 C C . LYS A 1 645 ? 24.715 3.142 -16.674 1.00 79.81 645 LYS A C 1
ATOM 5174 O O . LYS A 1 645 ? 24.021 4.137 -16.477 1.00 79.81 645 LYS A O 1
ATOM 5179 N N . THR A 1 646 ? 25.305 2.455 -15.701 1.00 69.12 646 THR A N 1
ATOM 5180 C CA . THR A 1 646 ? 25.290 2.886 -14.299 1.00 69.12 646 THR A CA 1
ATOM 5181 C C . THR A 1 646 ? 26.094 4.172 -14.140 1.00 69.12 646 THR A C 1
ATOM 5183 O O . THR A 1 646 ? 27.159 4.346 -14.751 1.00 69.12 646 THR A O 1
ATOM 5186 N N . ASP A 1 647 ? 25.577 5.108 -13.346 1.00 56.97 647 ASP A N 1
ATOM 5187 C CA . ASP A 1 647 ? 26.272 6.365 -13.085 1.00 56.97 647 ASP A CA 1
ATOM 5188 C C . ASP A 1 647 ? 27.403 6.088 -12.082 1.00 56.97 647 ASP A C 1
ATOM 5190 O O . ASP A 1 647 ? 27.223 6.141 -10.870 1.00 56.97 647 ASP A O 1
ATOM 5194 N N . GLN A 1 648 ? 28.621 5.843 -12.580 1.00 43.53 648 GLN A N 1
ATOM 5195 C CA . GLN A 1 648 ? 29.841 5.644 -11.768 1.00 43.53 648 GLN A CA 1
ATOM 5196 C C . GLN A 1 648 ? 30.212 6.841 -10.859 1.00 43.53 648 GLN A C 1
ATOM 5198 O O . GLN A 1 648 ? 31.286 6.866 -10.259 1.00 43.53 648 GLN A O 1
ATOM 5203 N N . ARG A 1 649 ? 29.370 7.878 -10.761 1.00 41.06 649 ARG A N 1
ATOM 5204 C CA . ARG A 1 649 ? 29.662 9.115 -10.025 1.00 41.06 649 ARG A CA 1
ATOM 5205 C C . ARG A 1 649 ? 29.570 8.975 -8.505 1.00 41.06 649 ARG A C 1
ATOM 5207 O O . ARG A 1 649 ? 30.085 9.856 -7.825 1.00 41.06 649 ARG A O 1
ATOM 5214 N N . PHE A 1 650 ? 28.991 7.893 -7.979 1.00 38.06 650 PHE A N 1
ATOM 5215 C CA . PHE A 1 650 ? 28.915 7.650 -6.530 1.00 38.06 650 PHE A CA 1
ATOM 5216 C C . PHE A 1 650 ? 29.902 6.600 -5.997 1.00 38.06 650 PHE A C 1
ATOM 5218 O O . PHE A 1 650 ? 30.146 6.556 -4.795 1.00 38.06 650 PHE A O 1
ATOM 5225 N N . THR A 1 651 ? 30.601 5.858 -6.860 1.00 35.28 651 THR A N 1
ATOM 5226 C CA . THR A 1 651 ? 31.755 5.025 -6.471 1.00 35.28 651 THR A CA 1
ATOM 5227 C C . THR A 1 651 ? 33.047 5.837 -6.595 1.00 35.28 651 THR A C 1
ATOM 5229 O O . THR A 1 651 ? 33.881 5.609 -7.471 1.00 35.28 651 THR A O 1
ATOM 5232 N N . GLY A 1 652 ? 33.169 6.872 -5.763 1.00 29.06 652 GLY A N 1
ATOM 5233 C CA . GLY A 1 652 ? 34.225 7.887 -5.828 1.00 29.06 652 GLY A CA 1
ATOM 5234 C C . GLY A 1 652 ? 35.197 7.880 -4.649 1.00 29.06 652 GLY A C 1
ATOM 5235 O O . GLY A 1 652 ? 35.692 8.940 -4.280 1.00 29.06 652 GLY A O 1
ATOM 5236 N N . GLY A 1 653 ? 35.482 6.722 -4.045 1.00 29.19 653 GLY A N 1
ATOM 5237 C CA . GLY A 1 653 ? 36.639 6.552 -3.163 1.00 29.19 653 GLY A CA 1
ATOM 5238 C C . GLY A 1 653 ? 37.918 6.565 -4.001 1.00 29.19 653 GLY A C 1
ATOM 5239 O O . GLY A 1 653 ? 38.164 5.657 -4.791 1.00 29.19 653 GLY A O 1
ATOM 5240 N N . GLY A 1 654 ? 38.695 7.642 -3.891 1.00 34.69 654 GLY A N 1
ATOM 5241 C CA . GLY A 1 654 ? 39.785 7.974 -4.804 1.00 34.69 654 GLY A CA 1
ATOM 5242 C C . GLY A 1 654 ? 40.768 6.836 -5.098 1.00 34.69 654 GLY A C 1
ATOM 5243 O O . GLY A 1 654 ? 41.476 6.351 -4.219 1.00 34.69 654 GLY A O 1
ATOM 5244 N N . ARG A 1 655 ? 40.932 6.512 -6.384 1.00 33.91 655 ARG A N 1
ATOM 5245 C CA . ARG A 1 655 ? 42.188 5.960 -6.901 1.00 33.91 655 ARG A CA 1
ATOM 5246 C C . ARG A 1 655 ? 42.730 6.887 -7.972 1.00 33.91 655 ARG A C 1
ATOM 5248 O O . ARG A 1 655 ? 42.104 7.150 -8.996 1.00 33.91 655 ARG A O 1
ATOM 5255 N N . GLY A 1 656 ? 43.899 7.437 -7.656 1.00 31.05 656 GLY A N 1
ATOM 5256 C CA . GLY A 1 656 ? 44.606 8.415 -8.455 1.00 31.05 656 GLY A CA 1
ATOM 5257 C C . GLY A 1 656 ? 44.793 7.956 -9.895 1.00 31.05 656 GLY A C 1
ATOM 5258 O O . GLY A 1 656 ? 45.234 6.844 -10.180 1.00 31.05 656 GLY A O 1
ATOM 5259 N N . SER A 1 657 ? 44.496 8.884 -10.797 1.00 32.66 657 SER A N 1
ATOM 5260 C CA . SER A 1 657 ? 44.919 8.863 -12.187 1.00 32.66 657 SER A CA 1
ATOM 5261 C C . SER A 1 657 ? 46.438 8.667 -12.264 1.00 32.66 657 SER A C 1
ATOM 5263 O O . SER A 1 657 ? 47.204 9.622 -12.132 1.00 32.66 657 SER A O 1
ATOM 5265 N N . SER A 1 658 ? 46.892 7.435 -12.499 1.00 31.20 658 SER A N 1
ATOM 5266 C CA . SER A 1 658 ? 48.246 7.200 -12.995 1.00 31.20 658 SER A CA 1
ATOM 5267 C C . SER A 1 658 ? 48.178 6.995 -14.499 1.00 31.20 658 SER A C 1
ATOM 5269 O O . SER A 1 658 ? 47.823 5.940 -15.020 1.00 31.20 658 SER A O 1
ATOM 5271 N N . ARG A 1 659 ? 48.485 8.089 -15.196 1.00 29.03 659 ARG A N 1
ATOM 5272 C CA . ARG A 1 659 ? 48.747 8.156 -16.631 1.00 29.03 659 ARG A CA 1
ATOM 5273 C C . ARG A 1 659 ? 49.696 7.028 -17.047 1.00 29.03 659 ARG A C 1
ATOM 5275 O O . ARG A 1 659 ? 50.896 7.096 -16.781 1.00 29.03 659 ARG A O 1
ATOM 5282 N N . VAL A 1 660 ? 49.187 6.053 -17.795 1.00 29.75 660 VAL A N 1
ATOM 5283 C CA . VAL A 1 660 ? 50.012 5.106 -18.552 1.00 29.75 660 VAL A CA 1
ATOM 5284 C C . VAL A 1 660 ? 50.709 5.879 -19.675 1.00 29.75 660 VAL A C 1
ATOM 5286 O O . VAL A 1 660 ? 50.174 6.087 -20.763 1.00 29.75 660 VAL A O 1
ATOM 5289 N N . ARG A 1 661 ? 51.925 6.358 -19.394 1.00 30.44 661 ARG A N 1
ATOM 5290 C CA . ARG A 1 661 ? 52.882 6.781 -20.419 1.00 30.44 661 ARG A CA 1
ATOM 5291 C C . ARG A 1 661 ? 53.565 5.537 -20.970 1.00 30.44 661 ARG A C 1
ATOM 5293 O O . ARG A 1 661 ? 54.341 4.885 -20.277 1.00 30.44 661 ARG A O 1
ATOM 5300 N N . GLY A 1 662 ? 53.308 5.253 -22.242 1.00 30.53 662 GLY A N 1
ATOM 5301 C CA . GLY A 1 662 ? 54.042 4.255 -23.003 1.00 30.53 662 GLY A CA 1
ATOM 5302 C C . GLY A 1 662 ? 55.541 4.563 -23.079 1.00 30.53 662 GLY A C 1
ATOM 5303 O O . GLY A 1 662 ? 55.953 5.644 -23.493 1.00 30.53 662 GLY A O 1
ATOM 5304 N N . ARG A 1 663 ? 56.348 3.567 -22.718 1.00 30.91 663 ARG A N 1
ATOM 5305 C CA . ARG A 1 663 ? 57.720 3.296 -23.178 1.00 30.91 663 ARG A CA 1
ATOM 5306 C C . ARG A 1 663 ? 57.841 1.773 -23.097 1.00 30.91 663 ARG A C 1
ATOM 5308 O O . ARG A 1 663 ? 57.595 1.201 -22.050 1.00 30.91 663 ARG A O 1
ATOM 5315 N N . GLY A 1 664 ? 58.031 1.035 -24.180 1.00 29.97 664 GLY A N 1
ATOM 5316 C CA . GLY A 1 664 ? 59.156 1.151 -25.096 1.00 29.97 664 GLY A CA 1
ATOM 5317 C C . GLY A 1 664 ? 60.002 -0.109 -24.908 1.00 29.97 664 GLY A C 1
ATOM 5318 O O . GLY A 1 664 ? 60.739 -0.221 -23.938 1.00 29.97 664 GLY A O 1
ATOM 5319 N N . ARG A 1 665 ? 59.816 -1.076 -25.816 1.00 30.91 665 ARG A N 1
ATOM 5320 C CA . ARG A 1 665 ? 60.520 -2.366 -25.898 1.00 30.91 665 ARG A CA 1
ATOM 5321 C C . ARG A 1 665 ? 62.039 -2.211 -25.729 1.00 30.91 665 ARG A C 1
ATOM 5323 O O . ARG A 1 665 ? 62.658 -1.449 -26.465 1.00 30.91 665 ARG A O 1
ATOM 5330 N N . GLY A 1 666 ? 62.638 -3.046 -24.881 1.00 31.31 666 GLY A N 1
ATOM 5331 C CA . GLY A 1 666 ? 64.086 -3.243 -24.791 1.00 31.31 666 GLY A CA 1
ATOM 5332 C C . GLY A 1 666 ? 64.420 -4.676 -24.371 1.00 31.31 666 GLY A C 1
ATOM 5333 O O . GLY A 1 666 ? 64.056 -5.107 -23.287 1.00 31.31 666 GLY A O 1
ATOM 5334 N N . LYS A 1 667 ? 65.070 -5.418 -25.273 1.00 31.77 667 LYS A N 1
ATOM 5335 C CA . LYS A 1 667 ? 65.563 -6.798 -25.117 1.00 31.77 667 LYS A CA 1
ATOM 5336 C C . LYS A 1 667 ? 66.577 -6.932 -23.969 1.00 31.77 667 LYS A C 1
ATOM 5338 O O . LYS A 1 667 ? 67.441 -6.076 -23.831 1.00 31.77 667 LYS A O 1
ATOM 5343 N N . GLY A 1 668 ? 66.598 -8.091 -23.307 1.00 31.42 668 GLY A N 1
ATOM 5344 C CA . GLY A 1 668 ? 67.741 -8.530 -22.498 1.00 31.42 668 GLY A CA 1
ATOM 5345 C C . GLY A 1 668 ? 67.597 -9.968 -22.000 1.00 31.42 668 GLY A C 1
ATOM 5346 O O . GLY A 1 668 ? 66.848 -10.229 -21.072 1.00 31.42 668 GLY A O 1
ATOM 5347 N N . ARG A 1 669 ? 68.302 -10.903 -22.650 1.00 31.80 669 ARG A N 1
ATOM 5348 C CA . ARG A 1 669 ? 68.485 -12.304 -22.231 1.00 31.80 669 ARG A CA 1
ATOM 5349 C C . ARG A 1 669 ? 69.339 -12.379 -20.957 1.00 31.80 669 ARG A C 1
ATOM 5351 O O . ARG A 1 669 ? 70.319 -11.651 -20.863 1.00 31.80 669 ARG A O 1
ATOM 5358 N N . GLY A 1 670 ? 69.073 -13.358 -20.092 1.00 32.88 670 GLY A N 1
ATOM 5359 C CA . GLY A 1 670 ? 70.007 -13.776 -19.042 1.00 32.88 670 GLY A CA 1
ATOM 5360 C C . GLY A 1 670 ? 69.518 -15.000 -18.270 1.00 32.88 670 GLY A C 1
ATOM 5361 O O . GLY A 1 670 ? 68.639 -14.886 -17.429 1.00 32.88 670 GLY A O 1
ATOM 5362 N N . MET A 1 671 ? 70.079 -16.166 -18.594 1.00 30.17 671 MET A N 1
ATOM 5363 C CA . MET A 1 671 ? 69.983 -17.416 -17.830 1.00 30.17 671 MET A CA 1
ATOM 5364 C C . MET A 1 671 ? 70.562 -17.273 -16.412 1.00 30.17 671 MET A C 1
ATOM 5366 O O . MET A 1 671 ? 71.526 -16.534 -16.230 1.00 30.17 671 MET A O 1
ATOM 5370 N N . GLY A 1 672 ? 70.095 -18.086 -15.456 1.00 31.91 672 GLY A N 1
ATOM 5371 C CA . GLY A 1 672 ? 70.816 -18.280 -14.192 1.00 31.91 672 GLY A CA 1
ATOM 5372 C C . GLY A 1 672 ? 70.112 -19.166 -13.163 1.00 31.91 672 GLY A C 1
ATOM 5373 O O . GLY A 1 672 ? 69.178 -18.739 -12.507 1.00 31.91 672 GLY A O 1
ATOM 5374 N N . GLN A 1 673 ? 70.602 -20.398 -13.045 1.00 32.19 673 GLN A N 1
ATOM 5375 C CA . GLN A 1 673 ? 70.320 -21.459 -12.067 1.00 32.19 673 GLN A CA 1
ATOM 5376 C C . GLN A 1 673 ? 70.093 -21.049 -10.589 1.00 32.19 673 GLN A C 1
ATOM 5378 O O . GLN A 1 673 ? 70.894 -20.319 -10.024 1.00 32.19 673 GLN A O 1
ATOM 5383 N N . GLY A 1 674 ? 69.167 -21.757 -9.922 1.00 29.27 674 GLY A N 1
ATOM 5384 C CA . GLY A 1 674 ? 69.531 -22.788 -8.930 1.00 29.27 674 GLY A CA 1
ATOM 5385 C C . GLY A 1 674 ? 69.539 -22.455 -7.423 1.00 29.27 674 GLY A C 1
ATOM 5386 O O . GLY A 1 674 ? 70.208 -21.528 -6.989 1.00 29.27 674 GLY A O 1
ATOM 5387 N N . ARG A 1 675 ? 68.964 -23.406 -6.651 1.00 33.75 675 ARG A N 1
ATOM 5388 C CA . ARG A 1 675 ? 69.037 -23.647 -5.180 1.00 33.75 675 ARG A CA 1
ATOM 5389 C C . ARG A 1 675 ? 68.215 -22.666 -4.322 1.00 33.75 675 ARG A C 1
ATOM 5391 O O . ARG A 1 675 ? 68.282 -21.475 -4.534 1.00 33.75 675 ARG A O 1
ATOM 5398 N N . GLY A 1 676 ? 67.420 -23.055 -3.323 1.00 29.45 676 GLY A N 1
ATOM 5399 C CA . GLY A 1 676 ? 67.314 -24.285 -2.534 1.00 29.45 676 GLY A CA 1
ATOM 5400 C C . GLY A 1 676 ? 67.361 -23.929 -1.034 1.00 29.45 676 GLY A C 1
ATOM 5401 O O . GLY A 1 676 ? 68.270 -23.203 -0.646 1.00 29.45 676 GLY A O 1
ATOM 5402 N N . ARG A 1 677 ? 66.462 -24.528 -0.223 1.00 34.88 677 ARG A N 1
ATOM 5403 C CA . ARG A 1 677 ? 66.278 -24.413 1.258 1.00 34.88 677 ARG A CA 1
ATOM 5404 C C . ARG A 1 677 ? 65.569 -23.123 1.719 1.00 34.88 677 ARG A C 1
ATOM 5406 O O . ARG A 1 677 ? 65.863 -22.071 1.187 1.00 34.88 677 ARG A O 1
ATOM 5413 N N . GLY A 1 678 ? 64.661 -23.095 2.697 1.00 31.05 678 GLY A N 1
ATOM 5414 C CA . GLY A 1 678 ? 64.174 -24.065 3.688 1.00 31.05 678 GLY A CA 1
ATOM 5415 C C . GLY A 1 678 ? 63.811 -23.322 4.996 1.00 31.05 678 GLY A C 1
ATOM 5416 O O . GLY A 1 678 ? 64.509 -22.374 5.334 1.00 31.05 678 GLY A O 1
ATOM 5417 N N . GLY A 1 679 ? 62.783 -23.784 5.728 1.00 31.23 679 GLY A N 1
ATOM 5418 C CA . GLY A 1 679 ? 62.414 -23.365 7.107 1.00 31.23 679 GLY A CA 1
ATOM 5419 C C . GLY A 1 679 ? 61.267 -22.341 7.173 1.00 31.23 679 GLY A C 1
ATOM 5420 O O . GLY A 1 679 ? 61.390 -21.287 6.570 1.00 31.23 679 GLY A O 1
ATOM 5421 N N . ARG A 1 680 ? 60.078 -22.678 7.719 1.00 36.53 680 ARG A N 1
ATOM 5422 C CA . ARG A 1 680 ? 59.664 -22.569 9.151 1.00 36.53 680 ARG A CA 1
ATOM 5423 C C . ARG A 1 680 ? 59.995 -21.176 9.717 1.00 36.53 680 ARG A C 1
ATOM 5425 O O . ARG A 1 680 ? 61.169 -20.829 9.747 1.00 36.53 680 ARG A O 1
ATOM 5432 N N . TRP A 1 681 ? 59.040 -20.368 10.171 1.00 40.12 681 TRP A N 1
ATOM 5433 C CA . TRP A 1 681 ? 57.954 -20.639 11.123 1.00 40.12 681 TRP A CA 1
ATOM 5434 C C . TRP A 1 681 ? 56.696 -19.838 10.815 1.00 40.12 681 TRP A C 1
ATOM 5436 O O . TRP A 1 681 ? 56.854 -18.747 10.226 1.00 40.12 681 TRP A O 1
#

InterPro domains:
  IPR001232 S-phase kinase-associated protein 1-like [SM00512] (7-102)
  IPR004843 Calcineurin-like, phosphoesterase domain [PF00149] (148-376)
  IPR007708 Lariat debranching enzyme, C-terminal [PF05011] (481-626)
  IPR007708 Lariat debranching enzyme, C-terminal [SM01124] (473-628)
  IPR011333 SKP1/BTB/POZ domain superfamily [G3DSA:3.30.710.10] (7-101)
  IPR011333 SKP1/BTB/POZ domain superfamily [SSF54695] (7-101)
  IPR016073 SKP1 component, POZ domain [PF03931] (9-70)
  IPR029052 Metallo-dependent phosphatase-like [SSF56300] (146-378)
  IPR041816 Lariat debranching enzyme, N-terminal metallophosphatase domain [cd00844] (149-386)

pLDDT: mean 78.12, std 25.16, range [23.88, 98.88]

Radius of gyration: 32.1 Å; chains: 1; bounding box: 107×103×80 Å

Secondary structure (DSSP, 8-state):
---PPPPSEEEEEETT--EEEEEHHHHTTSHHHHHHT-TTS--HHHHHTEEEETTS-HHHHHHHHHHHHHHHHHTT-SS-PPP---TTTHHHHHHHHHHTT-GGGS------------------TT-------------------SEEEEEEEE-TT-HHHHHHHHHHHHHHHT-S--SEEEEEE------SHHHHHTSSS-GGG----SHHHHHTTSS--SS-EEE---SSS-HHHHHTTTT-EEEETTEEE--SEEEEEETTEEEEEE-SB--TTTTTS-----SSPPHHHHHHTTB--HHHHHHHTT--S--SEEEESSPBTTGGGGB-HHHHHHH-HHHHHHHHTT-SSBHHHHHHHHHH--SEEEE-SSSS-EEEEEE-----S------PPPPPPPPPPPPPPPTTS--S-----------------------------------HHHHTTS-GGGSPPPP-PPTT-SPPTT----EEEEEE--BS-TT---EEEEEE--SSTTHHHHSPPPSSSSS--EEE-HHHHHHHHHHHTT---S-TT--PPPP--HHHHHHHHHHHHHHHIIIIITTT--BPP------SPPP-TTS-S--SSPPPP---HHHHHHHHHTT---TT---HHHHHHHHHH-SPPP-TTS--S----------------------------

Organism: NCBI:txid44412